Protein AF-A0A538QCZ4-F1 (afdb_monomer)

Solvent-accessible surface area (backbone atoms only — not comparable to full-atom values): 27293 Å² total; per-residue (Å²): 138,86,82,81,82,83,83,81,79,83,80,76,88,80,81,92,69,71,61,62,61,51,50,52,52,50,52,55,55,50,52,52,53,51,49,52,52,53,55,52,50,51,31,51,50,44,37,53,48,30,52,51,39,38,75,70,64,78,44,54,72,68,56,37,53,52,41,42,49,50,41,53,48,54,58,54,48,62,72,67,58,68,86,84,56,52,70,56,52,50,53,33,47,53,43,46,46,54,48,55,54,53,52,55,55,38,56,74,69,70,50,55,92,82,42,59,66,63,66,56,50,32,43,45,52,26,7,32,43,40,0,37,66,68,50,39,29,68,62,7,38,51,50,13,47,55,50,26,54,48,50,44,53,51,44,32,72,74,70,74,44,90,55,70,68,54,48,56,53,25,51,52,42,37,55,51,12,41,54,41,1,49,52,19,13,51,51,27,48,51,53,49,53,54,48,52,52,52,53,52,52,49,58,49,50,55,52,50,52,56,50,50,52,54,50,52,51,53,52,50,51,50,53,51,50,53,52,54,50,51,54,50,49,55,50,50,52,53,52,51,52,54,49,51,52,51,49,52,52,48,53,50,55,70,42,41,66,57,51,52,53,63,43,47,53,30,51,47,47,26,50,55,23,53,52,50,42,54,52,49,51,51,52,52,50,52,44,51,54,53,44,51,54,37,52,50,42,44,77,74,67,45,61,65,68,60,40,51,50,51,45,49,51,51,54,70,72,42,67,56,68,59,44,68,59,46,42,59,54,28,51,54,49,23,51,55,17,51,53,50,44,53,49,53,54,50,49,52,48,59,71,69,43,80,76,39,78,53,76,39,77,37,60,60,66,63,43,50,56,50,33,52,62,72,47,34,82,65,24,68,88,55,49,87,86,84,85,89,81,75,96,71,76,70,39,70,36,36,61,46,50,51,35,50,26,51,41,34,51,53,49,49,50,25,51,48,51,63,57,54,87,71,54,26,42,67,56,77,94,46,65,89,42,56,55,38,76,58,41,59,93,55,60,92,88,78,49,76,19,40,47,51,23,50,24,42,43,43,36,33,73,72,54,66,26,43,69,48,74,51,66,41,75,63,75,29,68,48,78,47,79,44,73,67,61,96,88,70,88,77,88,78,85,84,74,90,130

Foldseek 3Di:
DDDDDDDDDDDDDDDPPPPVVVVVVVVVVVVLVVLLVVLLVVLVVLLVVLVVCVVVVNDDPLLNVLSNVLNVCSVVLVVPDPPDQSVLSVVLSCLARVLSNVQSVVLVVVNNVVCVPSLLVSLLSNLLSCLLRVLALVVSLVSLLVSLVVLQVSCCVPVVDGDPVSNVSSVVSNVSSSVSNVVSSVNSVVVVVVVVVVVVVVVVVVVVVVVVVVVVVVVVVVVVVVVVVVVVVVVVVVVVVVVVLVVLVVVCVVCVVVLVVQLVVLVVLLVVLVVLLVVLVVLVVVLVVQLVVLVVCVVVPPDPVVSVVSNVVSVVVRPVVCCVVVNVVSVVSNVVSVVLNVLSVVLVPLLNDPVLPAWAFADVVVLLVSLCSSCCSLQVVQDDDDDDDDDDGGAGFSSNLQSLLSNLVSNVQSVLSVVPVQWAWDDPVCQVPLLPQQDDPDPPPPDSSHNNVSSCCRQCVVQVWDWDKDTDTRPYMDIDGGGDGPPDDDDDDDDDD

Mean predicted aligned error: 20.25 Å

Secondary structure (DSSP, 8-state):
-PPPPPPPPPPP-----SHHHHHHHHHHHHHHHHHHHHHHHHHHHHHHHHHHHHHTTSS-HHHHHHHHHHHHHHHHHHHHS-GGGHHHHHHHHHHHHHHHHHHHHHHHTT-GGG-HHHHHHHHHHHHHHHHHHHS-THHHHHHHHHHHHHHHHHHHHHHSS--HHHHHHHHHHHHHHHHHHHHHHHHHHHHHHHHHHHHHHHHHHHHHHHHHHHHHHHHHHHHHHHHHHHHHHHHHHHHHHHHHHHHHHHHHHHHHHHHHHHHHHHHHHHHHHHHHHHHHHHHHHHHHHHHHHHHHHHHTT--HHHHHHHHHHHHHHS-HHHHHHHHHHHHHHHHHHHHHHHHHHHHHHHHT-GGGGS-EEE-HHHHHHHHHHHTHHHHTTT------------EEE-HHHHHHHHHHHHHHHHHHHHTTTS-SS--GGGTTTTTSTT--SSPTTT--S-HHHHHHIIIIIIT--EEEEEEETTTEEEEEEE---TTS----PPPP-

Structure (mmCIF, N/CA/C/O backbone):
data_AF-A0A538QCZ4-F1
#
_entry.id   AF-A0A538QCZ4-F1
#
loop_
_atom_site.group_PDB
_atom_site.id
_atom_site.type_symbol
_atom_site.label_atom_id
_atom_site.label_alt_id
_atom_site.label_comp_id
_atom_site.label_asym_id
_atom_site.label_entity_id
_atom_site.label_seq_id
_atom_site.pdbx_PDB_ins_code
_atom_site.Cartn_x
_atom_site.Cartn_y
_atom_site.Cartn_z
_atom_site.occupancy
_atom_site.B_iso_or_equiv
_atom_site.auth_seq_id
_atom_site.auth_comp_id
_atom_site.auth_asym_id
_atom_site.auth_atom_id
_atom_site.pdbx_PDB_model_num
ATOM 1 N N . MET A 1 1 ? 23.842 -5.603 28.582 1.00 46.06 1 MET A N 1
ATOM 2 C CA . MET A 1 1 ? 23.169 -5.583 29.897 1.00 46.06 1 MET A CA 1
ATOM 3 C C . MET A 1 1 ? 22.229 -4.389 29.929 1.00 46.06 1 MET A C 1
ATOM 5 O O . MET A 1 1 ? 22.742 -3.277 29.947 1.00 46.06 1 MET A O 1
ATOM 9 N N . PRO A 1 2 ? 20.902 -4.572 29.865 1.00 40.62 2 PRO A N 1
ATOM 10 C CA . PRO A 1 2 ? 19.964 -3.487 30.102 1.00 40.62 2 PRO A CA 1
ATOM 11 C C . PRO A 1 2 ? 19.566 -3.447 31.585 1.00 40.62 2 PRO A C 1
ATOM 13 O O . PRO A 1 2 ? 19.278 -4.471 32.202 1.00 40.62 2 PRO A O 1
ATOM 16 N N . SER A 1 3 ? 19.619 -2.244 32.146 1.00 43.59 3 SER A N 1
ATOM 17 C CA . SER A 1 3 ? 19.284 -1.863 33.518 1.00 43.59 3 SER A CA 1
ATOM 18 C C . SER A 1 3 ? 17.805 -2.089 33.849 1.00 43.59 3 SER A C 1
ATOM 20 O O . SER A 1 3 ? 16.933 -1.691 33.079 1.00 43.59 3 SER A O 1
ATOM 22 N N . ALA A 1 4 ? 17.535 -2.692 35.008 1.00 49.56 4 ALA A N 1
ATOM 23 C CA . ALA A 1 4 ? 16.190 -2.914 35.539 1.00 49.56 4 ALA A CA 1
ATOM 24 C C . ALA A 1 4 ? 15.467 -1.588 35.877 1.00 49.56 4 ALA A C 1
ATOM 26 O O . ALA A 1 4 ? 16.132 -0.630 36.284 1.00 49.56 4 ALA A O 1
ATOM 27 N N . PRO A 1 5 ? 14.128 -1.515 35.741 1.00 55.94 5 PRO A N 1
ATOM 28 C CA . PRO A 1 5 ? 13.358 -0.325 36.093 1.00 55.94 5 PRO A CA 1
ATOM 29 C C . PRO A 1 5 ? 13.198 -0.193 37.623 1.00 55.94 5 PRO A C 1
ATOM 31 O O . PRO A 1 5 ? 13.285 -1.197 38.338 1.00 55.94 5 PRO A O 1
ATOM 34 N N . PRO A 1 6 ? 12.978 1.029 38.148 1.00 59.41 6 PRO A N 1
ATOM 35 C CA . PRO A 1 6 ? 12.902 1.278 39.586 1.00 59.41 6 PRO A CA 1
ATOM 36 C C . PRO A 1 6 ? 11.595 0.728 40.191 1.00 59.41 6 PRO A C 1
ATOM 38 O O . PRO A 1 6 ? 10.593 0.610 39.481 1.00 59.41 6 PRO A O 1
ATOM 41 N N . PRO A 1 7 ? 11.578 0.396 41.497 1.00 54.94 7 PRO A N 1
ATOM 42 C CA . PRO A 1 7 ? 10.395 -0.154 42.146 1.00 54.94 7 PRO A CA 1
ATOM 43 C C . PRO A 1 7 ? 9.316 0.927 42.341 1.00 54.94 7 PRO A C 1
ATOM 45 O O . PRO A 1 7 ? 9.648 2.106 42.500 1.00 54.94 7 PRO A O 1
ATOM 48 N N . PRO A 1 8 ? 8.025 0.547 42.351 1.00 52.97 8 PRO A N 1
ATOM 49 C CA . PRO A 1 8 ? 6.936 1.493 42.546 1.00 52.97 8 PRO A CA 1
ATOM 50 C C . PRO A 1 8 ? 6.899 2.010 43.999 1.00 52.97 8 PRO A C 1
ATOM 52 O O . PRO A 1 8 ? 7.334 1.308 44.918 1.00 52.97 8 PRO A O 1
ATOM 55 N N . PRO A 1 9 ? 6.382 3.233 44.227 1.00 53.00 9 PRO A N 1
ATOM 56 C CA . PRO A 1 9 ? 6.262 3.812 45.561 1.00 53.00 9 PRO A CA 1
ATOM 57 C C . PRO A 1 9 ? 5.215 3.062 46.407 1.00 53.00 9 PRO A C 1
ATOM 59 O O . PRO A 1 9 ? 4.310 2.429 45.856 1.00 53.00 9 PRO A O 1
ATOM 62 N N . PRO A 1 10 ? 5.321 3.117 47.747 1.00 44.44 10 PRO A N 1
ATOM 63 C CA . PRO A 1 10 ? 4.470 2.336 48.632 1.00 44.44 10 PRO A CA 1
ATOM 64 C C . PRO A 1 10 ? 3.014 2.801 48.540 1.00 44.44 10 PRO A C 1
ATOM 66 O O . PRO A 1 10 ? 2.715 3.992 48.629 1.00 44.44 10 PRO A O 1
ATOM 69 N N . SER A 1 11 ? 2.108 1.835 48.395 1.00 43.88 11 SER A N 1
ATOM 70 C CA . SER A 1 11 ? 0.664 2.028 48.497 1.00 43.88 11 SER A CA 1
ATOM 71 C C . SER A 1 11 ? 0.305 2.620 49.861 1.00 43.88 11 SER A C 1
ATOM 73 O O . SER A 1 11 ? 0.569 2.008 50.900 1.00 43.88 11 SER A O 1
ATOM 75 N N . SER A 1 12 ? -0.309 3.800 49.858 1.00 40.84 12 SER A N 1
ATOM 76 C CA . SER A 1 12 ? -0.958 4.385 51.028 1.00 40.84 12 SER A CA 1
ATOM 77 C C . SER A 1 12 ? -2.122 3.491 51.487 1.00 40.84 12 SER A C 1
ATOM 79 O O . SER A 1 12 ? -2.880 2.993 50.651 1.00 40.84 12 SER A O 1
ATOM 81 N N . PRO A 1 13 ? -2.297 3.257 52.799 1.00 39.03 13 PRO A N 1
ATOM 82 C CA . PRO A 1 13 ? -3.401 2.450 53.293 1.00 39.03 13 PRO A CA 1
ATOM 83 C C . PRO A 1 13 ? -4.699 3.261 53.212 1.00 39.03 13 PRO A C 1
ATOM 85 O O . PRO A 1 13 ? -4.871 4.258 53.912 1.00 39.03 13 PRO A O 1
ATOM 88 N N . SER A 1 14 ? -5.621 2.834 52.352 1.00 39.22 14 SER A N 1
ATOM 89 C CA . SER A 1 14 ? -7.004 3.305 52.352 1.00 39.22 14 SER A CA 1
ATOM 90 C C . SER A 1 14 ? -7.805 2.626 53.467 1.00 39.22 14 SER A C 1
ATOM 92 O O . SER A 1 14 ? -7.664 1.423 53.683 1.00 39.22 14 SER A O 1
ATOM 94 N N . SER A 1 15 ? -8.736 3.379 54.058 1.00 39.88 15 SER A N 1
ATOM 95 C CA . SER A 1 15 ? -9.855 2.956 54.923 1.00 39.88 15 SER A CA 1
ATOM 96 C C . SER A 1 15 ? -9.570 2.760 56.423 1.00 39.88 15 SER A C 1
ATOM 98 O O . SER A 1 15 ? -9.437 1.660 56.951 1.00 39.88 15 SER A O 1
ATOM 100 N N . SER A 1 16 ? -9.595 3.876 57.148 1.00 45.56 16 SER A N 1
ATOM 101 C CA . SER A 1 16 ? -9.710 3.968 58.606 1.00 45.56 16 SER A CA 1
ATOM 102 C C . SER A 1 16 ? -11.166 3.891 59.104 1.00 45.56 16 SER A C 1
ATOM 104 O O . SER A 1 16 ? -11.534 4.649 59.991 1.00 45.56 16 SER A O 1
ATOM 106 N N . GLU A 1 17 ? -12.016 3.010 58.560 1.00 51.62 17 GLU A N 1
ATOM 107 C CA . GLU A 1 17 ? -13.463 3.017 58.881 1.00 51.62 17 GLU A CA 1
ATOM 108 C C . GLU A 1 17 ? -14.136 1.748 59.466 1.00 51.62 17 GLU A C 1
ATOM 110 O O . GLU A 1 17 ? -15.341 1.803 59.709 1.00 51.62 17 GLU A O 1
ATOM 115 N N . PRO A 1 18 ? -13.459 0.642 59.853 1.00 45.00 18 PRO A N 1
ATOM 116 C CA . PRO A 1 18 ? -14.122 -0.386 60.668 1.00 45.00 18 PRO A CA 1
ATOM 117 C C . PRO A 1 18 ? -13.881 -0.237 62.182 1.00 45.00 18 PRO A C 1
ATOM 119 O O . PRO A 1 18 ? -14.644 -0.781 62.978 1.00 45.00 18 PRO A O 1
ATOM 122 N N . VAL A 1 19 ? -12.840 0.489 62.610 1.00 49.38 19 VAL A N 1
ATOM 123 C CA . VAL A 1 19 ? -12.398 0.501 64.022 1.00 49.38 19 VAL A CA 1
ATOM 124 C C . VAL A 1 19 ? -13.185 1.498 64.876 1.00 49.38 19 VAL A C 1
ATOM 126 O O . VAL A 1 19 ? -13.527 1.193 66.018 1.00 49.38 19 VAL A O 1
ATOM 129 N N . GLU A 1 20 ? -13.522 2.667 64.330 1.00 45.88 20 GLU A N 1
ATOM 130 C CA . GLU A 1 20 ? -14.214 3.725 65.078 1.00 45.88 20 GLU A CA 1
ATOM 131 C C . GLU A 1 20 ? -15.671 3.341 65.400 1.00 45.88 20 GLU A C 1
ATOM 133 O O . GLU A 1 20 ? -16.163 3.581 66.505 1.00 45.88 20 GLU A O 1
ATOM 138 N N . ASN A 1 21 ? -16.322 2.617 64.483 1.00 50.50 21 ASN A N 1
ATOM 139 C CA . ASN A 1 21 ? -17.679 2.097 64.664 1.00 50.50 21 ASN A CA 1
ATOM 140 C C . ASN A 1 21 ? -17.736 0.966 65.715 1.00 50.50 21 ASN A C 1
ATOM 142 O O . ASN A 1 21 ? -18.678 0.903 66.507 1.00 50.50 21 ASN A O 1
ATOM 146 N N . ASP A 1 22 ? -16.707 0.110 65.787 1.00 49.81 22 ASP A N 1
ATOM 147 C CA . ASP A 1 22 ? -16.608 -0.957 66.799 1.00 49.81 22 ASP A CA 1
ATOM 148 C C . ASP A 1 22 ? -16.312 -0.382 68.200 1.00 49.81 22 ASP A C 1
ATOM 150 O O . ASP A 1 22 ? -16.874 -0.831 69.202 1.00 49.81 22 ASP A O 1
ATOM 154 N N . LEU A 1 23 ? -15.504 0.682 68.292 1.00 52.19 23 LEU A N 1
ATOM 155 C CA . LEU A 1 23 ? -15.231 1.375 69.558 1.00 52.19 23 LEU A CA 1
ATOM 156 C C . LEU A 1 23 ? -16.473 2.098 70.103 1.00 52.19 23 LEU A C 1
ATOM 158 O O . LEU A 1 23 ? -16.774 1.988 71.297 1.00 52.19 23 LEU A O 1
ATOM 162 N N . LEU A 1 24 ? -17.233 2.775 69.237 1.00 47.94 24 LEU A N 1
ATOM 163 C CA . LEU A 1 24 ? -18.518 3.398 69.580 1.00 47.94 24 LEU A CA 1
ATOM 164 C C . LEU A 1 24 ? -19.570 2.361 70.002 1.00 47.94 24 LEU A C 1
ATOM 166 O O . LEU A 1 24 ? -20.267 2.549 71.001 1.00 47.94 24 LEU A O 1
ATOM 170 N N . GLN A 1 25 ? -19.659 1.223 69.309 1.00 52.75 25 GLN A N 1
ATOM 171 C CA . GLN A 1 25 ? -20.582 0.151 69.697 1.00 52.75 25 GLN A CA 1
ATOM 172 C C . GLN A 1 25 ? -20.200 -0.501 71.032 1.00 52.75 25 GLN A C 1
ATOM 174 O O . GLN A 1 25 ? -21.075 -0.759 71.868 1.00 52.75 25 GLN A O 1
ATOM 179 N N . ARG A 1 26 ? -18.905 -0.735 71.279 1.00 53.22 26 ARG A N 1
ATOM 180 C CA . ARG A 1 26 ? -18.420 -1.313 72.541 1.00 53.22 26 ARG A CA 1
ATOM 181 C C . ARG A 1 26 ? -18.637 -0.373 73.720 1.00 53.22 26 ARG A C 1
ATOM 183 O O . ARG A 1 26 ? -19.163 -0.825 74.738 1.00 53.22 26 ARG A O 1
ATOM 190 N N . THR A 1 27 ? -18.312 0.911 73.576 1.00 53.94 27 THR A N 1
ATOM 191 C CA . THR A 1 27 ? -18.535 1.930 74.619 1.00 53.94 27 THR A CA 1
ATOM 192 C C . THR A 1 27 ? -20.019 2.096 74.941 1.00 53.94 27 THR A C 1
ATOM 194 O O . THR A 1 27 ? -20.394 2.028 76.112 1.00 53.94 27 THR A O 1
ATOM 197 N N . HIS A 1 28 ? -20.885 2.174 73.926 1.00 49.09 28 HIS A N 1
ATOM 198 C CA . HIS A 1 28 ? -22.338 2.210 74.110 1.00 49.09 28 HIS A CA 1
ATOM 199 C C . HIS A 1 28 ? -22.868 0.956 74.834 1.00 49.09 28 HIS A C 1
ATOM 201 O O . HIS A 1 28 ? -23.655 1.054 75.776 1.00 49.09 28 HIS A O 1
ATOM 207 N N . SER A 1 29 ? -22.390 -0.238 74.463 1.00 50.88 29 SER A N 1
ATOM 208 C CA . SER A 1 29 ? -22.789 -1.491 75.122 1.00 50.88 29 SER A CA 1
ATOM 209 C C . SER A 1 29 ? -22.297 -1.606 76.573 1.00 50.88 29 SER A C 1
ATOM 211 O O . SER A 1 29 ? -22.982 -2.205 77.407 1.00 50.88 29 SER A O 1
ATOM 213 N N . GLY A 1 30 ? -21.125 -1.037 76.877 1.00 52.19 30 GLY A N 1
ATOM 214 C CA . GLY A 1 30 ? -20.537 -1.003 78.214 1.00 52.19 30 GLY A CA 1
ATOM 215 C C . GLY A 1 30 ? -21.291 -0.061 79.148 1.00 52.19 30 GLY A C 1
ATOM 216 O O . GLY A 1 30 ? -21.603 -0.447 80.274 1.00 52.19 30 GLY A O 1
ATOM 217 N N . LEU A 1 31 ? -21.664 1.123 78.652 1.00 49.28 31 LEU A N 1
ATOM 218 C CA . LEU A 1 31 ? -22.449 2.105 79.403 1.00 49.28 31 LEU A CA 1
ATOM 219 C C . LEU A 1 31 ? -23.813 1.531 79.826 1.00 49.28 31 LEU A C 1
ATOM 221 O O . LEU A 1 31 ? -24.207 1.649 80.982 1.00 49.28 31 LEU A O 1
ATOM 225 N N . LEU A 1 32 ? -24.492 0.824 78.917 1.00 49.28 32 LEU A N 1
ATOM 226 C CA . LEU A 1 32 ? -25.791 0.202 79.197 1.00 49.28 32 LEU A CA 1
ATOM 227 C C . LEU A 1 32 ? -25.707 -0.899 80.266 1.00 49.28 32 LEU A C 1
ATOM 229 O O . LEU A 1 32 ? -26.561 -0.969 81.145 1.00 49.28 32 LEU A O 1
ATOM 233 N N . ARG A 1 33 ? -24.650 -1.725 80.253 1.00 53.19 33 ARG A N 1
ATOM 234 C CA . ARG A 1 33 ? -24.430 -2.726 81.318 1.00 53.19 33 ARG A CA 1
ATOM 235 C C . ARG A 1 33 ? -24.158 -2.075 82.672 1.00 53.19 33 ARG A C 1
ATOM 237 O O . ARG A 1 33 ? -24.598 -2.600 83.689 1.00 53.19 33 ARG A O 1
ATOM 244 N N . ALA A 1 34 ? -23.431 -0.959 82.689 1.00 51.50 34 ALA A N 1
ATOM 245 C CA . ALA A 1 34 ? -23.180 -0.213 83.916 1.00 51.50 34 ALA A CA 1
ATOM 246 C C . ALA A 1 34 ? -24.487 0.356 84.491 1.00 51.50 34 ALA A C 1
ATOM 248 O O . ALA A 1 34 ? -24.732 0.210 85.687 1.00 51.50 34 ALA A O 1
ATOM 249 N N . CYS A 1 35 ? -25.366 0.906 83.646 1.00 49.00 35 CYS A N 1
ATOM 250 C CA . CYS A 1 35 ? -26.699 1.342 84.061 1.00 49.00 35 CYS A CA 1
ATOM 251 C C . CYS A 1 35 ? -27.528 0.191 84.658 1.00 49.00 35 CYS A C 1
ATOM 253 O O . CYS A 1 35 ? -28.055 0.353 85.755 1.00 49.00 35 CYS A O 1
ATOM 255 N N . ASP A 1 36 ? -27.591 -0.980 84.010 1.00 51.81 36 ASP A N 1
ATOM 256 C CA . ASP A 1 36 ? -28.319 -2.156 84.530 1.00 51.81 36 ASP A CA 1
ATOM 257 C C . ASP A 1 36 ? -27.848 -2.556 85.944 1.00 51.81 36 ASP A C 1
ATOM 259 O O . ASP A 1 36 ? -28.659 -2.834 86.829 1.00 51.81 36 ASP A O 1
ATOM 263 N N . ILE A 1 37 ? -26.531 -2.561 86.176 1.00 57.00 37 ILE A N 1
ATOM 264 C CA . ILE A 1 37 ? -25.946 -2.921 87.475 1.00 57.00 37 ILE A CA 1
ATOM 265 C C . ILE A 1 37 ? -26.278 -1.865 88.533 1.00 57.00 37 ILE A C 1
ATOM 267 O O . ILE A 1 37 ? -26.647 -2.214 89.653 1.00 57.00 37 ILE A O 1
ATOM 271 N N . VAL A 1 38 ? -26.177 -0.579 88.195 1.00 53.09 38 VAL A N 1
ATOM 272 C CA . VAL A 1 38 ? -26.451 0.519 89.134 1.00 53.09 38 VAL A CA 1
ATOM 273 C C . VAL A 1 38 ? -27.936 0.564 89.501 1.00 53.09 38 VAL A C 1
ATOM 275 O O . VAL A 1 38 ? -28.280 0.584 90.679 1.00 53.09 38 VAL A O 1
ATOM 278 N N . PHE A 1 39 ? -28.841 0.494 88.525 1.00 54.25 39 PHE A N 1
ATOM 279 C CA . PHE A 1 39 ? -30.279 0.504 88.807 1.00 54.25 39 PHE A CA 1
ATOM 280 C C . PHE A 1 39 ? -30.747 -0.779 89.501 1.00 54.25 39 PHE A C 1
ATOM 282 O O . PHE A 1 39 ? -31.584 -0.718 90.402 1.00 54.25 39 PHE A O 1
ATOM 289 N N . GLY A 1 40 ? -30.180 -1.935 89.141 1.00 55.53 40 GLY A N 1
ATOM 290 C CA . GLY A 1 40 ? -30.439 -3.202 89.824 1.00 55.53 40 GLY A CA 1
ATOM 291 C C . GLY A 1 40 ? -29.990 -3.188 91.287 1.00 55.53 40 GLY A C 1
ATOM 292 O O . GLY A 1 40 ? -30.742 -3.616 92.162 1.00 55.53 40 GLY A O 1
ATOM 293 N N . THR A 1 41 ? -28.803 -2.648 91.576 1.00 58.66 41 THR A N 1
ATOM 294 C CA . THR A 1 41 ? -28.289 -2.554 92.953 1.00 58.66 41 THR A CA 1
ATOM 295 C C . THR A 1 41 ? -29.067 -1.544 93.793 1.00 58.66 41 THR A C 1
ATOM 297 O O . THR A 1 41 ? -29.407 -1.858 94.932 1.00 58.66 41 THR A O 1
ATOM 300 N N . ILE A 1 42 ? -29.447 -0.392 93.229 1.00 55.84 42 ILE A N 1
ATOM 301 C CA . ILE A 1 42 ? -30.314 0.589 93.904 1.00 55.84 42 ILE A CA 1
ATOM 302 C C . ILE A 1 42 ? -31.686 -0.020 94.229 1.00 55.84 42 ILE A C 1
ATOM 304 O O . ILE A 1 42 ? -32.174 0.144 95.345 1.00 55.84 42 ILE A O 1
ATOM 308 N N . ALA A 1 43 ? -32.293 -0.770 93.300 1.00 57.12 43 ALA A N 1
ATOM 309 C CA . ALA A 1 43 ? -33.584 -1.422 93.528 1.00 57.12 43 ALA A CA 1
ATOM 310 C C . ALA A 1 43 ? -33.531 -2.411 94.706 1.00 57.12 43 ALA A C 1
ATOM 312 O O . ALA A 1 43 ? -34.397 -2.388 95.578 1.00 57.12 43 ALA A O 1
ATOM 313 N N . VAL A 1 44 ? -32.499 -3.257 94.759 1.00 61.16 44 VAL A N 1
ATOM 314 C CA . VAL A 1 44 ? -32.318 -4.229 95.849 1.00 61.16 44 VAL A CA 1
ATOM 315 C C . VAL A 1 44 ? -32.028 -3.523 97.176 1.00 61.16 44 VAL A C 1
ATOM 317 O O . VAL A 1 44 ? -32.605 -3.891 98.197 1.00 61.16 44 VAL A O 1
ATOM 320 N N . ALA A 1 45 ? -31.193 -2.481 97.169 1.00 59.75 45 ALA A N 1
ATOM 321 C CA . ALA A 1 45 ? -30.881 -1.707 98.368 1.00 59.75 45 ALA A CA 1
ATOM 322 C C . ALA A 1 45 ? -32.130 -1.035 98.962 1.00 59.75 45 ALA A C 1
ATOM 324 O O . ALA A 1 45 ? -32.352 -1.120 100.168 1.00 59.75 45 ALA A O 1
ATOM 325 N N . LEU A 1 46 ? -32.984 -0.439 98.122 1.00 57.56 46 LEU A N 1
ATOM 326 C CA . LEU A 1 46 ? -34.252 0.160 98.551 1.00 57.56 46 LEU A CA 1
ATOM 327 C C . LEU A 1 46 ? -35.241 -0.883 99.093 1.00 57.56 46 LEU A C 1
ATOM 329 O O . LEU A 1 46 ? -35.917 -0.614 100.083 1.00 57.56 46 LEU A O 1
ATOM 333 N N . ALA A 1 47 ? -35.299 -2.081 98.503 1.00 60.28 47 ALA A N 1
ATOM 334 C CA . ALA A 1 47 ? -36.156 -3.165 98.994 1.00 60.28 47 ALA A CA 1
ATOM 335 C C . ALA A 1 47 ? -35.743 -3.654 100.390 1.00 60.28 47 ALA A C 1
ATOM 337 O O . ALA A 1 47 ? -36.598 -3.896 101.245 1.00 60.28 47 ALA A O 1
ATOM 338 N N . VAL A 1 48 ? -34.433 -3.788 100.617 1.00 67.81 48 VAL A N 1
ATOM 339 C CA . VAL A 1 48 ? -33.863 -4.206 101.905 1.00 67.81 48 VAL A CA 1
ATOM 340 C C . VAL A 1 48 ? -34.043 -3.111 102.955 1.00 67.81 48 VAL A C 1
ATOM 342 O O . VAL A 1 48 ? -34.493 -3.403 104.062 1.00 67.81 48 VAL A O 1
ATOM 345 N N . LEU A 1 49 ? -33.762 -1.853 102.598 1.00 65.81 49 LEU A N 1
ATOM 346 C CA . LEU A 1 49 ? -33.984 -0.700 103.472 1.00 65.81 49 LEU A CA 1
ATOM 347 C C . LEU A 1 49 ? -35.462 -0.575 103.858 1.00 65.81 49 LEU A C 1
ATOM 349 O O . LEU A 1 49 ? -35.769 -0.370 105.027 1.00 65.81 49 LEU A O 1
ATOM 353 N N . GLY A 1 50 ? -36.376 -0.764 102.903 1.00 63.34 50 GLY A N 1
ATOM 354 C CA . GLY A 1 50 ? -37.813 -0.753 103.156 1.00 63.34 50 GLY A CA 1
ATOM 355 C C . GLY A 1 50 ? -38.232 -1.808 104.178 1.00 63.34 50 GLY A C 1
ATOM 356 O O . GLY A 1 50 ? -38.929 -1.479 105.133 1.00 63.34 50 GLY A O 1
ATOM 357 N N . ILE A 1 51 ? -37.770 -3.058 104.037 1.00 71.69 51 ILE A N 1
ATOM 358 C CA . ILE A 1 51 ? -38.060 -4.123 105.018 1.00 71.69 51 ILE A CA 1
ATOM 359 C C . ILE A 1 51 ? -37.552 -3.736 106.404 1.00 71.69 51 ILE A C 1
ATOM 361 O O . ILE A 1 51 ? -38.254 -3.935 107.394 1.00 71.69 51 ILE A O 1
ATOM 365 N N . TRP A 1 52 ? -36.342 -3.186 106.469 1.00 71.00 52 TRP A N 1
ATOM 366 C CA . TRP A 1 52 ? -35.724 -2.796 107.727 1.00 71.00 52 TRP A CA 1
ATOM 367 C C . TRP A 1 52 ? -36.487 -1.654 108.415 1.00 71.00 52 TRP A C 1
ATOM 369 O O . TRP A 1 52 ? -36.828 -1.774 109.589 1.00 71.00 52 TRP A O 1
ATOM 379 N N . LEU A 1 53 ? -36.846 -0.604 107.673 1.00 65.38 53 LEU A N 1
ATOM 380 C CA . LEU A 1 53 ? -37.647 0.518 108.176 1.00 65.38 53 LEU A CA 1
ATOM 381 C C . LEU A 1 53 ? -39.055 0.080 108.605 1.00 65.38 53 LEU A C 1
ATOM 383 O O . LEU A 1 53 ? -39.581 0.568 109.605 1.00 65.38 53 LEU A O 1
ATOM 387 N N . PHE A 1 54 ? -39.668 -0.864 107.884 1.00 70.00 54 PHE A N 1
ATOM 388 C CA . PHE A 1 54 ? -40.973 -1.411 108.259 1.00 70.00 54 PHE A CA 1
ATOM 389 C C . PHE A 1 54 ? -40.883 -2.238 109.543 1.00 70.00 54 PHE A C 1
ATOM 391 O O . PHE A 1 54 ? -41.720 -2.096 110.431 1.00 70.00 54 PHE A O 1
ATOM 398 N N . ALA A 1 55 ? -39.845 -3.067 109.670 1.00 71.38 55 ALA A N 1
ATOM 399 C CA . ALA A 1 55 ? -39.592 -3.845 110.879 1.00 71.38 55 ALA A CA 1
ATOM 400 C C . ALA A 1 55 ? -39.289 -2.954 112.097 1.00 71.38 55 ALA A C 1
ATOM 402 O O . ALA A 1 55 ? -39.637 -3.321 113.217 1.00 71.38 55 ALA A O 1
ATOM 403 N N . ALA A 1 56 ? -38.695 -1.776 111.881 1.00 74.19 56 ALA A N 1
ATOM 404 C CA . ALA A 1 56 ? -38.489 -0.751 112.905 1.00 74.19 56 ALA A CA 1
ATOM 405 C C . ALA A 1 56 ? -39.772 0.029 113.268 1.00 74.19 56 ALA A C 1
ATOM 407 O O . ALA A 1 56 ? -39.763 0.818 114.209 1.00 74.19 56 ALA A O 1
ATOM 408 N N . GLY A 1 57 ? -40.878 -0.190 112.546 1.00 71.44 57 GLY A N 1
ATOM 409 C CA . GLY A 1 57 ? -42.147 0.514 112.745 1.00 71.44 57 GLY A CA 1
ATOM 410 C C . GLY A 1 57 ? -42.153 1.957 112.232 1.00 71.44 57 GLY A C 1
ATOM 411 O O . GLY A 1 5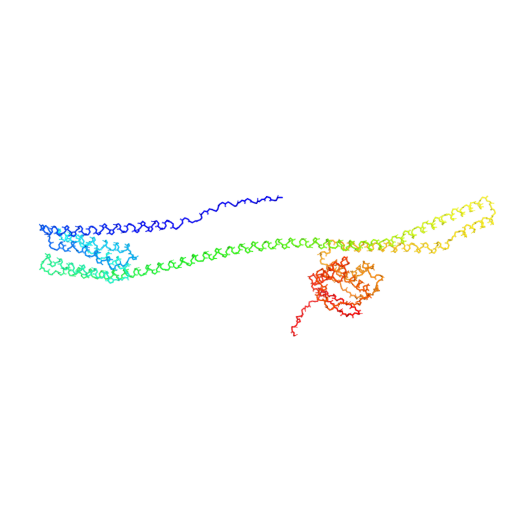7 ? -43.112 2.682 112.489 1.00 71.44 57 GLY A O 1
ATOM 412 N N . GLU A 1 58 ? -41.110 2.378 111.512 1.00 61.00 58 GLU A N 1
ATOM 413 C CA . GLU A 1 58 ? -40.963 3.754 111.025 1.00 61.00 58 GLU A CA 1
ATOM 414 C C . GLU A 1 58 ? -41.768 4.032 109.752 1.00 61.00 58 GLU A C 1
ATOM 416 O O . GLU A 1 58 ? -42.131 5.178 109.496 1.00 61.00 58 GLU A O 1
ATOM 421 N N . ILE A 1 59 ? -42.096 2.995 108.974 1.00 58.47 59 ILE A N 1
ATOM 422 C CA . ILE A 1 59 ? -42.939 3.113 107.776 1.00 58.47 59 ILE A CA 1
ATOM 423 C C . ILE A 1 59 ? -44.139 2.168 107.845 1.00 58.47 59 ILE A C 1
ATOM 425 O O . ILE A 1 59 ? -44.102 1.114 108.483 1.00 58.47 59 ILE A O 1
ATOM 429 N N . ARG A 1 60 ? -45.228 2.526 107.158 1.00 67.88 60 ARG A N 1
ATOM 430 C CA . ARG A 1 60 ? -46.443 1.697 107.087 1.00 67.88 60 ARG A CA 1
ATOM 431 C C . ARG A 1 60 ? -46.309 0.604 106.022 1.00 67.88 60 ARG A C 1
ATOM 433 O O . ARG A 1 60 ? -45.525 0.713 105.082 1.00 67.88 60 ARG A O 1
ATOM 440 N N . LEU A 1 61 ? -47.139 -0.439 106.128 1.00 63.22 61 LEU A N 1
ATOM 441 C CA . LEU A 1 61 ? -47.141 -1.581 105.198 1.00 63.22 61 LEU A CA 1
ATOM 442 C C . LEU A 1 61 ? -47.332 -1.140 103.737 1.00 63.22 61 LEU A C 1
ATOM 444 O O . LEU A 1 61 ? -46.743 -1.722 102.831 1.00 63.22 61 LEU A O 1
ATOM 448 N N . LEU A 1 62 ? -48.115 -0.082 103.512 1.00 55.25 62 LEU A N 1
ATOM 449 C CA . LEU A 1 62 ? -48.344 0.479 102.182 1.00 55.25 62 LEU A CA 1
ATOM 450 C C . LEU A 1 62 ? -47.043 1.022 101.557 1.00 55.25 62 LEU A C 1
ATOM 452 O O . LEU A 1 62 ? -46.766 0.750 100.392 1.00 55.25 62 LEU A O 1
ATOM 456 N N . THR A 1 63 ? -46.217 1.714 102.349 1.00 59.03 63 THR A N 1
ATOM 457 C CA . THR A 1 63 ? -44.904 2.249 101.953 1.00 59.03 63 THR A CA 1
ATOM 458 C C . THR A 1 63 ? -43.900 1.125 101.678 1.00 59.03 63 THR A C 1
ATOM 460 O O . THR A 1 63 ? -43.108 1.197 100.738 1.00 59.03 63 THR A O 1
ATOM 463 N N . LEU A 1 64 ? -43.969 0.031 102.442 1.00 62.38 64 LEU A N 1
ATOM 464 C CA . LEU A 1 64 ? -43.156 -1.157 102.179 1.00 62.38 64 LEU A CA 1
ATOM 465 C C . LEU A 1 64 ? -43.517 -1.803 100.832 1.00 62.38 64 LEU A C 1
ATOM 467 O O . LEU A 1 64 ? -42.633 -2.090 100.026 1.00 62.38 64 LEU A O 1
ATOM 471 N N . VAL A 1 65 ? -44.812 -2.014 100.577 1.00 60.03 65 VAL A N 1
ATOM 472 C CA . VAL A 1 65 ? -45.314 -2.594 99.318 1.00 60.03 65 VAL A CA 1
ATOM 473 C C . VAL A 1 65 ? -44.956 -1.699 98.127 1.00 60.03 65 VAL A C 1
ATOM 475 O O . VAL A 1 65 ? -44.554 -2.189 97.072 1.00 60.03 65 VAL A O 1
ATOM 478 N N . ALA A 1 66 ? -45.021 -0.384 98.318 1.00 57.47 66 ALA A N 1
ATOM 479 C CA . ALA A 1 66 ? -44.575 0.628 97.374 1.00 57.47 66 ALA A CA 1
ATOM 480 C C . ALA A 1 66 ? -43.083 0.510 97.021 1.00 57.47 66 ALA A C 1
ATOM 482 O O . ALA A 1 66 ? -42.740 0.388 95.843 1.00 57.47 66 ALA A O 1
ATOM 483 N N . LEU A 1 67 ? -42.204 0.460 98.026 1.00 59.12 67 LEU A N 1
ATOM 484 C CA . LEU A 1 67 ? -40.761 0.248 97.851 1.00 59.12 67 LEU A CA 1
ATOM 485 C C . LEU A 1 67 ? -40.448 -1.090 97.165 1.00 59.12 67 LEU A C 1
ATOM 487 O O . LEU A 1 67 ? -39.479 -1.187 96.415 1.00 59.12 67 LEU A O 1
ATOM 491 N N . TRP A 1 68 ? -41.295 -2.100 97.368 1.00 62.53 68 TRP A N 1
ATOM 492 C CA . TRP A 1 68 ? -41.179 -3.418 96.742 1.00 62.53 68 TRP A CA 1
ATOM 493 C C . TRP A 1 68 ? -41.725 -3.501 95.312 1.00 62.53 68 TRP A C 1
ATOM 495 O O . TRP A 1 68 ? -41.262 -4.332 94.528 1.00 62.53 68 TRP A O 1
ATOM 505 N N . SER A 1 69 ? -42.649 -2.621 94.923 1.00 58.62 69 SER A N 1
ATOM 506 C CA . SER A 1 69 ? -43.191 -2.586 93.558 1.00 58.62 69 SER A CA 1
ATOM 507 C C . SER A 1 69 ? -42.116 -2.270 92.505 1.00 58.62 69 SER A C 1
ATOM 509 O O . SER A 1 69 ? -42.134 -2.829 91.408 1.00 58.62 69 SER A O 1
ATOM 511 N N . PHE A 1 70 ? -41.120 -1.456 92.870 1.00 56.50 70 PHE A N 1
ATOM 512 C CA . PHE A 1 70 ? -40.013 -1.030 92.011 1.00 56.50 70 PHE A CA 1
ATOM 513 C C . PHE A 1 70 ? -39.057 -2.189 91.620 1.00 56.50 70 PHE A C 1
ATOM 515 O O . PHE A 1 70 ? -38.870 -2.420 90.422 1.00 56.50 70 PHE A O 1
ATOM 522 N N . PRO A 1 71 ? -38.496 -2.986 92.557 1.00 55.72 71 PRO A N 1
ATOM 523 C CA . PRO A 1 71 ? -37.675 -4.160 92.233 1.00 55.72 71 PRO A CA 1
ATOM 524 C C . PRO A 1 71 ? -38.429 -5.275 91.498 1.00 55.72 71 PRO A C 1
ATOM 526 O O . PRO A 1 71 ? -37.862 -5.929 90.615 1.00 55.72 71 PRO A O 1
ATOM 529 N N . VAL A 1 72 ? -39.702 -5.498 91.845 1.00 57.25 72 VAL A N 1
ATOM 530 C CA . VAL A 1 72 ? -40.542 -6.528 91.211 1.00 57.25 72 VAL A CA 1
ATOM 531 C C . VAL A 1 72 ? -40.843 -6.154 89.758 1.00 57.25 72 VAL A C 1
ATOM 533 O O . VAL A 1 72 ? -40.676 -6.986 88.862 1.00 57.25 72 VAL A O 1
ATOM 536 N N . PHE A 1 73 ? -41.187 -4.888 89.497 1.00 56.91 73 PHE A N 1
ATOM 537 C CA . PHE A 1 73 ? -41.365 -4.374 88.138 1.00 56.91 73 PHE A CA 1
ATOM 538 C C . PHE A 1 73 ? -40.065 -4.459 87.325 1.00 56.91 73 PHE A C 1
ATOM 540 O O . PHE A 1 73 ? -40.080 -4.937 86.190 1.00 56.91 73 PHE A O 1
ATOM 547 N N . ASN A 1 74 ? -38.928 -4.081 87.921 1.00 54.75 74 ASN A N 1
ATOM 548 C CA . ASN A 1 74 ? -37.615 -4.136 87.270 1.00 54.75 74 ASN A CA 1
ATOM 549 C C . ASN A 1 74 ? -37.247 -5.564 86.814 1.00 54.75 74 ASN A C 1
ATOM 551 O O . ASN A 1 74 ? -36.799 -5.781 85.685 1.00 54.75 74 ASN A O 1
ATOM 555 N N . SER A 1 75 ? -37.513 -6.555 87.670 1.00 55.25 75 SER A N 1
ATOM 556 C CA . SER A 1 75 ? -37.222 -7.966 87.391 1.00 55.25 75 SER A CA 1
ATOM 557 C C . SER A 1 75 ? -38.140 -8.551 86.308 1.00 55.25 75 SER A C 1
ATOM 559 O O . SER A 1 75 ? -37.670 -9.254 85.411 1.00 55.25 75 SER A O 1
ATOM 561 N N . GLY A 1 76 ? -39.439 -8.225 86.336 1.00 54.56 76 GLY A N 1
ATOM 562 C CA . GLY A 1 76 ? -40.407 -8.688 85.334 1.00 54.56 76 GLY A CA 1
ATOM 563 C C . GLY A 1 76 ? -40.230 -8.038 83.956 1.00 54.56 76 GLY A C 1
ATOM 564 O O . GLY A 1 76 ? -40.360 -8.704 82.928 1.00 54.56 76 GLY A O 1
ATOM 565 N N . TRP A 1 77 ? -39.878 -6.750 83.913 1.00 53.75 77 TRP A N 1
ATOM 566 C CA . TRP A 1 77 ? -39.730 -5.989 82.669 1.00 53.75 77 TRP A CA 1
ATOM 567 C C . TRP A 1 77 ? -38.505 -6.422 81.850 1.00 53.75 77 TRP A C 1
ATOM 569 O O . TRP A 1 77 ? -38.598 -6.597 80.633 1.00 53.75 77 TRP A O 1
ATOM 579 N N . SER A 1 78 ? -37.374 -6.688 82.516 1.00 53.53 78 SER A N 1
ATOM 580 C CA . SER A 1 78 ? -36.154 -7.212 81.878 1.00 53.53 78 SER A CA 1
ATOM 581 C C . SER A 1 78 ? -36.366 -8.587 81.223 1.00 53.53 78 SER A C 1
ATOM 583 O O . SER A 1 78 ? -35.791 -8.871 80.170 1.00 53.53 78 SER A O 1
ATOM 585 N N . ALA A 1 79 ? -37.249 -9.416 81.792 1.00 53.03 79 ALA A N 1
ATOM 586 C CA . ALA A 1 79 ? -37.609 -10.717 81.233 1.00 53.03 79 ALA A CA 1
ATOM 587 C C . ALA A 1 79 ? -38.500 -10.616 79.975 1.00 53.03 79 ALA A C 1
ATOM 589 O O . ALA A 1 79 ? -38.409 -11.473 79.093 1.00 53.03 79 ALA A O 1
ATOM 590 N N . LEU A 1 80 ? -39.338 -9.575 79.862 1.00 50.09 80 LEU A N 1
ATOM 591 C CA . LEU A 1 80 ? -40.283 -9.405 78.749 1.00 50.09 80 LEU A CA 1
ATOM 592 C C . LEU A 1 80 ? -39.665 -8.746 77.505 1.00 50.09 80 LEU A C 1
ATOM 594 O O . LEU A 1 80 ? -39.953 -9.156 76.377 1.00 50.09 80 LEU A O 1
ATOM 598 N N . THR A 1 81 ? -38.822 -7.724 77.671 1.00 49.81 81 THR A N 1
ATOM 599 C CA . THR A 1 81 ? -38.213 -7.013 76.537 1.00 49.81 81 THR A CA 1
ATOM 600 C C . THR A 1 81 ? -36.966 -7.757 76.052 1.00 49.81 81 THR A C 1
ATOM 602 O O . THR A 1 81 ? -35.882 -7.618 76.619 1.00 49.81 81 THR A O 1
ATOM 605 N N . ARG A 1 82 ? -37.090 -8.574 74.994 1.00 52.31 82 ARG A N 1
ATOM 606 C CA . ARG A 1 82 ? -35.925 -9.224 74.357 1.00 52.31 82 ARG A CA 1
ATOM 607 C C . ARG A 1 82 ? -34.873 -8.182 73.945 1.00 52.31 82 ARG A C 1
ATOM 609 O O . ARG A 1 82 ? -35.205 -7.093 73.495 1.00 52.31 82 ARG A O 1
ATOM 616 N N . ARG A 1 83 ? -33.595 -8.580 74.037 1.00 51.44 83 ARG A N 1
ATOM 617 C CA . ARG A 1 83 ? -32.346 -7.780 73.972 1.00 51.44 83 ARG A CA 1
ATOM 618 C C . ARG A 1 83 ? -32.164 -6.737 72.840 1.00 51.44 83 ARG A C 1
ATOM 620 O O . ARG A 1 83 ? -31.116 -6.099 72.839 1.00 51.44 83 ARG A O 1
ATOM 627 N N . ARG A 1 84 ? -33.073 -6.573 71.873 1.00 40.91 84 ARG A N 1
ATOM 628 C CA . ARG A 1 84 ? -32.799 -5.827 70.627 1.00 40.91 84 ARG A CA 1
ATOM 629 C C . ARG A 1 84 ? -32.976 -4.301 70.711 1.00 40.91 84 ARG A C 1
ATOM 631 O O . ARG A 1 84 ? -32.228 -3.619 70.030 1.00 40.91 84 ARG A O 1
ATOM 638 N N . ASP A 1 85 ? -33.814 -3.776 71.610 1.00 51.94 85 ASP A N 1
ATOM 639 C CA . ASP A 1 85 ? -34.069 -2.323 71.749 1.00 51.94 85 ASP A CA 1
ATOM 640 C C . ASP A 1 85 ? -33.819 -1.819 73.188 1.00 51.94 85 ASP A C 1
ATOM 642 O O . ASP A 1 85 ? -34.685 -1.235 73.841 1.00 51.94 85 ASP A O 1
ATOM 646 N N . ARG A 1 86 ? -32.617 -2.091 73.718 1.00 54.03 86 ARG A N 1
ATOM 647 C CA . ARG A 1 86 ? -32.260 -1.878 75.139 1.00 54.03 86 ARG A CA 1
ATOM 648 C C . ARG A 1 86 ? -32.344 -0.429 75.614 1.00 54.03 86 ARG A C 1
ATOM 650 O O . ARG A 1 86 ? -32.928 -0.188 76.656 1.00 54.03 86 ARG A O 1
ATOM 657 N N . VAL A 1 87 ? -31.850 0.528 74.828 1.00 49.03 87 VAL A N 1
ATOM 658 C CA . VAL A 1 87 ? -31.865 1.960 75.196 1.00 49.03 87 VAL A CA 1
ATOM 659 C C . VAL A 1 87 ? -33.291 2.455 75.418 1.00 49.03 87 VAL A C 1
ATOM 661 O O . VAL A 1 87 ? -33.580 3.159 76.380 1.00 49.03 87 VAL A O 1
ATOM 664 N N . ILE A 1 88 ? -34.197 2.053 74.526 1.00 51.28 88 ILE A N 1
ATOM 665 C CA . ILE A 1 88 ? -35.596 2.442 74.617 1.00 51.28 88 ILE A CA 1
ATOM 666 C C . ILE A 1 88 ? -36.236 1.734 75.814 1.00 51.28 88 ILE A C 1
ATOM 668 O O . ILE A 1 88 ? -36.927 2.382 76.593 1.00 51.28 88 ILE A O 1
ATOM 672 N N . ALA A 1 89 ? -35.951 0.446 76.028 1.00 53.72 89 ALA A N 1
ATOM 673 C CA . ALA A 1 89 ? -36.420 -0.280 77.205 1.00 53.72 89 ALA A CA 1
ATOM 674 C C . ALA A 1 89 ? -35.948 0.363 78.524 1.00 53.72 89 ALA A C 1
ATOM 676 O O . ALA A 1 89 ? -36.754 0.457 79.444 1.00 53.72 89 ALA A O 1
ATOM 677 N N . ASP A 1 90 ? -34.710 0.858 78.601 1.00 54.53 90 ASP A N 1
ATOM 678 C CA . ASP A 1 90 ? -34.126 1.496 79.790 1.00 54.53 90 ASP A CA 1
ATOM 679 C C . ASP A 1 90 ? -34.678 2.901 80.057 1.00 54.53 90 ASP A C 1
ATOM 681 O O . ASP A 1 90 ? -35.042 3.218 81.189 1.00 54.53 90 ASP A O 1
ATOM 685 N N . LEU A 1 91 ? -34.852 3.719 79.015 1.00 51.34 91 LEU A N 1
ATOM 686 C CA . LEU A 1 91 ? -35.574 4.995 79.118 1.00 51.34 91 LEU A CA 1
ATOM 687 C C . LEU A 1 91 ? -37.011 4.781 79.597 1.00 51.34 91 LEU A C 1
ATOM 689 O O . LEU A 1 91 ? -37.508 5.521 80.442 1.00 51.34 91 LEU A O 1
ATOM 693 N N . THR A 1 92 ? -37.653 3.723 79.105 1.00 54.06 92 THR A N 1
ATOM 694 C CA . THR A 1 92 ? -39.005 3.346 79.515 1.00 54.06 92 THR A CA 1
ATOM 695 C C . THR A 1 92 ? -39.035 2.864 80.971 1.00 54.06 92 THR A C 1
ATOM 697 O O . THR A 1 92 ? -39.952 3.220 81.704 1.00 54.06 92 THR A O 1
ATOM 700 N N . ARG A 1 93 ? -38.011 2.127 81.435 1.00 57.66 93 ARG A N 1
ATOM 701 C CA . ARG A 1 93 ? -37.848 1.734 82.850 1.00 57.66 93 ARG A CA 1
ATOM 702 C C . ARG A 1 93 ? -37.756 2.961 83.757 1.00 57.66 93 ARG A C 1
ATOM 704 O O . ARG A 1 93 ? -38.529 3.048 84.705 1.00 57.66 93 ARG A O 1
ATOM 711 N N . CYS A 1 94 ? -36.874 3.914 83.446 1.00 53.31 94 CYS A N 1
ATOM 712 C CA . CYS A 1 94 ? -36.723 5.155 84.216 1.00 53.31 94 CYS A CA 1
ATOM 713 C C . CYS A 1 94 ? -37.997 6.007 84.203 1.00 53.31 94 CYS A C 1
ATOM 715 O O . CYS A 1 94 ? -38.379 6.561 85.233 1.00 53.31 94 CYS A O 1
ATOM 717 N N . ALA A 1 95 ? -38.678 6.073 83.055 1.00 53.00 95 ALA A N 1
ATOM 718 C CA . ALA A 1 95 ? -39.932 6.799 82.916 1.00 53.00 95 ALA A CA 1
ATOM 719 C C . ALA A 1 95 ? -41.071 6.184 83.740 1.00 53.00 95 ALA A C 1
ATOM 721 O O . ALA A 1 95 ? -41.984 6.914 84.089 1.00 53.00 95 ALA A O 1
ATOM 722 N N . VAL A 1 96 ? -41.051 4.882 84.055 1.00 54.00 96 VAL A N 1
ATOM 723 C CA . VAL A 1 96 ? -42.093 4.236 84.880 1.00 54.00 96 VAL A CA 1
ATOM 724 C C . VAL A 1 96 ? -41.747 4.262 86.362 1.00 54.00 96 VAL A C 1
ATOM 726 O O . VAL A 1 96 ? -42.604 4.507 87.205 1.00 54.00 96 VAL A O 1
ATOM 729 N N . SER A 1 97 ? -40.492 3.995 86.697 1.00 58.16 97 SER A N 1
ATOM 730 C CA . SER A 1 97 ? -40.113 3.613 88.051 1.00 58.16 97 SER A CA 1
ATOM 731 C C . SER A 1 97 ? -39.860 4.818 88.973 1.00 58.16 97 SER A C 1
ATOM 733 O O . SER A 1 97 ? -40.270 4.806 90.134 1.00 58.16 97 SER A O 1
ATOM 735 N N . LEU A 1 98 ? -39.252 5.886 88.446 1.00 53.72 98 LEU A N 1
ATOM 736 C CA . LEU A 1 98 ? -38.949 7.121 89.178 1.00 53.72 98 LEU A CA 1
ATOM 737 C C . LEU A 1 98 ? -40.235 7.892 89.565 1.00 53.72 98 LEU A C 1
ATOM 739 O O . LEU A 1 98 ? -40.382 8.279 90.725 1.00 53.72 98 LEU A O 1
ATOM 743 N N . PRO A 1 99 ? -41.212 8.029 88.654 1.00 55.62 99 PRO A N 1
ATOM 744 C CA . PRO A 1 99 ? -42.587 8.415 88.951 1.00 55.62 99 PRO A CA 1
ATOM 745 C C . PRO A 1 99 ? -43.285 7.747 90.132 1.00 55.62 99 PRO A C 1
ATOM 747 O O . PRO A 1 99 ? -43.756 8.421 91.048 1.00 55.62 99 PRO A O 1
ATOM 750 N N . ILE A 1 100 ? -43.347 6.417 90.110 1.00 56.84 100 ILE A N 1
ATOM 751 C CA . ILE A 1 100 ? -44.064 5.616 91.105 1.00 56.84 100 ILE A CA 1
ATOM 752 C C . ILE A 1 100 ? -43.440 5.821 92.492 1.00 56.84 100 ILE A C 1
ATOM 754 O O . ILE A 1 100 ? -44.158 6.018 93.470 1.00 56.84 100 ILE A O 1
ATOM 758 N N . ALA A 1 101 ? -42.106 5.866 92.566 1.00 56.62 101 ALA A N 1
ATOM 759 C CA . ALA A 1 101 ? -41.383 6.138 93.804 1.00 56.62 101 ALA A CA 1
ATOM 760 C C . ALA A 1 101 ? -41.659 7.551 94.356 1.00 56.62 101 ALA A C 1
ATOM 762 O O . ALA A 1 101 ? -41.902 7.704 95.553 1.00 56.62 101 ALA A O 1
ATOM 763 N N . LEU A 1 102 ? -41.674 8.576 93.493 1.00 53.88 102 LEU A N 1
ATOM 764 C CA . LEU A 1 102 ? -41.948 9.961 93.894 1.00 53.88 102 LEU A CA 1
ATOM 765 C C . LEU A 1 102 ? -43.395 10.142 94.385 1.00 53.88 102 LEU A C 1
ATOM 767 O O . LEU A 1 102 ? -43.627 10.836 95.371 1.00 53.88 102 LEU A O 1
ATOM 771 N N . TYR A 1 103 ? -44.361 9.490 93.731 1.00 58.62 103 TYR A N 1
ATOM 772 C CA . TYR A 1 103 ? -45.771 9.520 94.126 1.00 58.62 103 TYR A CA 1
ATOM 773 C C . TYR A 1 103 ? -45.996 8.905 95.515 1.00 58.62 103 TYR A C 1
ATOM 775 O O . TYR A 1 103 ? -46.666 9.499 96.359 1.00 58.62 103 TYR A O 1
ATOM 783 N N . LEU A 1 104 ? -45.391 7.744 95.777 1.00 55.78 104 LEU A N 1
ATOM 784 C CA . LEU A 1 104 ? -45.551 7.021 97.042 1.00 55.78 104 LEU A CA 1
ATOM 785 C C . LEU A 1 104 ? -44.891 7.760 98.216 1.00 55.78 104 LEU A C 1
ATOM 787 O O . LEU A 1 104 ? -45.468 7.814 99.298 1.00 55.78 104 LEU A O 1
ATOM 791 N N . TYR A 1 105 ? -43.749 8.409 97.976 1.00 57.28 105 TYR A N 1
ATOM 792 C CA . TYR A 1 105 ? -43.100 9.292 98.948 1.00 57.28 105 TYR A CA 1
ATOM 793 C C . TYR A 1 105 ? -43.966 10.515 99.305 1.00 57.28 105 TYR A C 1
ATOM 795 O O . TYR A 1 105 ? -44.109 10.878 100.471 1.00 57.28 105 TYR A O 1
ATOM 803 N N . VAL A 1 106 ? -44.594 11.147 98.308 1.00 53.81 106 VAL A N 1
ATOM 804 C CA . VAL A 1 106 ? -45.438 12.336 98.524 1.00 53.81 106 VAL A CA 1
ATOM 805 C C . VAL A 1 106 ? -46.773 11.990 99.194 1.00 53.81 106 VAL A C 1
ATOM 807 O O . VAL A 1 106 ? -47.274 12.784 99.995 1.00 53.81 106 VAL A O 1
ATOM 810 N N . ALA A 1 107 ? -47.326 10.807 98.913 1.00 53.12 107 ALA A N 1
ATOM 811 C CA . ALA A 1 107 ? -48.516 10.295 99.588 1.00 53.12 107 ALA A CA 1
ATOM 812 C C . ALA A 1 107 ? -48.293 10.111 101.099 1.00 53.12 107 ALA A C 1
ATOM 814 O O . ALA A 1 107 ? -49.178 10.418 101.895 1.00 53.12 107 ALA A O 1
ATOM 815 N N . GLU A 1 108 ? -47.097 9.681 101.501 1.00 53.53 108 GLU A N 1
ATOM 816 C CA . GLU A 1 108 ? -46.712 9.539 102.908 1.00 53.53 108 GLU A CA 1
ATOM 817 C C . GLU A 1 108 ? -46.467 10.895 103.594 1.00 53.53 108 GLU A C 1
ATOM 819 O O . GLU A 1 108 ? -46.817 11.071 104.759 1.00 53.53 108 GLU A O 1
ATOM 824 N N . ALA A 1 109 ? -45.962 11.890 102.855 1.00 56.25 109 ALA A N 1
ATOM 825 C CA . ALA A 1 109 ? -45.755 13.256 103.347 1.00 56.25 109 ALA A CA 1
ATOM 826 C C . ALA A 1 109 ? -47.054 14.083 103.499 1.00 56.25 109 ALA A C 1
ATOM 828 O O . ALA A 1 109 ? -46.999 15.231 103.941 1.00 56.25 109 ALA A O 1
ATOM 829 N N . GLY A 1 110 ? -48.218 13.541 103.114 1.00 53.72 110 GLY A N 1
ATOM 830 C CA . GLY A 1 110 ? -49.518 14.213 103.247 1.00 53.72 110 GLY A CA 1
ATOM 831 C C . GLY A 1 110 ? -49.716 15.426 102.326 1.00 53.72 110 GLY A C 1
ATOM 832 O O . GLY A 1 110 ? -50.607 16.235 102.563 1.00 53.72 110 GLY A O 1
ATOM 833 N N . MET A 1 111 ? -48.902 15.577 101.274 1.00 53.91 111 MET A N 1
ATOM 834 C CA . MET A 1 111 ? -48.934 16.727 100.349 1.00 53.91 111 MET A CA 1
ATOM 835 C C . MET A 1 111 ? -49.663 16.435 99.022 1.00 53.91 111 MET A C 1
ATOM 837 O O . MET A 1 111 ? -49.446 17.135 98.030 1.00 53.91 111 MET A O 1
ATOM 841 N N . LEU A 1 112 ? -50.521 15.410 98.992 1.00 53.19 112 LEU A N 1
ATOM 842 C CA . LEU A 1 112 ? -51.202 14.902 97.790 1.00 53.19 112 LEU A CA 1
ATOM 843 C C . LEU A 1 112 ? -51.951 15.984 96.989 1.00 53.19 112 LEU A C 1
ATOM 845 O O . LEU A 1 112 ? -51.838 16.013 95.765 1.00 53.19 112 LEU A O 1
ATOM 849 N N . GLU A 1 113 ? -52.618 16.931 97.655 1.00 51.84 113 GLU A N 1
ATOM 850 C CA . GLU A 1 113 ? -53.384 18.003 96.990 1.00 51.84 113 GLU A CA 1
ATOM 851 C C . GLU A 1 113 ? -52.520 18.948 96.130 1.00 51.84 113 GLU A C 1
ATOM 853 O O . GLU A 1 113 ? -53.010 19.558 95.180 1.00 51.84 113 GLU A O 1
ATOM 858 N N . LYS A 1 114 ? -51.212 19.065 96.406 1.00 52.19 114 LYS A N 1
ATOM 859 C CA . LYS A 1 114 ? -50.307 19.974 95.675 1.00 52.19 114 LYS A CA 1
ATOM 860 C C . LYS A 1 114 ? -49.613 19.326 94.472 1.00 52.19 114 LYS A C 1
ATOM 862 O O . LYS A 1 114 ? -48.849 20.007 93.790 1.00 52.19 114 LYS A O 1
ATOM 867 N N . LEU A 1 115 ? -49.848 18.037 94.202 1.00 53.06 115 LEU A N 1
ATOM 868 C CA . LEU A 1 115 ? -49.043 17.246 93.259 1.00 53.06 115 LEU A CA 1
ATOM 869 C C . LEU A 1 115 ? -49.838 16.494 92.171 1.00 53.06 115 LEU A C 1
ATOM 871 O O . LEU A 1 115 ? -49.329 15.545 91.571 1.00 53.06 115 LEU A O 1
ATOM 875 N N . TRP A 1 116 ? -51.048 16.955 91.850 1.00 53.44 116 TRP A N 1
ATOM 876 C CA . TRP A 1 116 ? -51.890 16.372 90.795 1.00 53.44 116 TRP A CA 1
ATOM 877 C C . TRP A 1 116 ? -51.244 16.418 89.393 1.00 53.44 116 TRP A C 1
ATOM 879 O O . TRP A 1 116 ? -51.383 15.476 88.616 1.00 53.44 116 TRP A O 1
ATOM 889 N N . VAL A 1 117 ? -50.454 17.454 89.076 1.00 54.38 117 VAL A N 1
ATOM 890 C CA . VAL A 1 117 ? -49.785 17.585 87.764 1.00 54.38 117 VAL A CA 1
ATOM 891 C C . VAL A 1 117 ? -48.703 16.511 87.544 1.00 54.38 117 VAL A C 1
ATOM 893 O O . VAL A 1 117 ? -48.754 15.837 86.513 1.00 54.38 117 VAL A O 1
ATOM 896 N N . PRO A 1 118 ? -47.752 16.268 88.475 1.00 54.78 118 PRO A N 1
ATOM 897 C CA . PRO A 1 118 ? -46.853 15.119 88.369 1.00 54.78 118 PRO A CA 1
ATOM 898 C C . PRO A 1 118 ? -47.594 13.780 88.323 1.00 54.78 118 PRO A C 1
ATOM 900 O O . PRO A 1 118 ? -47.249 12.948 87.491 1.00 54.78 118 PRO A O 1
ATOM 903 N N . ALA A 1 119 ? -48.640 13.588 89.136 1.00 54.34 119 ALA A N 1
ATOM 904 C CA . ALA A 1 119 ? -49.430 12.355 89.136 1.00 54.34 119 ALA A CA 1
ATOM 905 C C . ALA A 1 119 ? -50.092 12.066 87.771 1.00 54.34 119 ALA A C 1
ATOM 907 O O . ALA A 1 119 ? -50.143 10.918 87.339 1.00 54.34 119 ALA A O 1
ATOM 908 N N . LEU A 1 120 ? -50.516 13.105 87.042 1.00 56.56 120 LEU A N 1
ATOM 909 C CA . LEU A 1 120 ? -51.082 12.983 85.696 1.00 56.56 120 LEU A CA 1
ATOM 910 C C . LEU A 1 120 ? -50.009 12.797 84.603 1.00 56.56 120 LEU A C 1
ATOM 912 O O . LEU A 1 120 ? -50.189 12.019 83.669 1.00 56.56 120 LEU A O 1
ATOM 916 N N . MET A 1 121 ? -48.870 13.492 84.694 1.00 59.28 121 MET A N 1
ATOM 917 C CA . MET A 1 121 ? -47.810 13.467 83.667 1.00 59.28 121 MET A CA 1
ATOM 918 C C . MET A 1 121 ? -47.041 12.140 83.602 1.00 59.28 121 MET A C 1
ATOM 920 O O . MET A 1 121 ? -46.511 11.761 82.555 1.00 59.28 121 MET A O 1
ATOM 924 N N . MET A 1 122 ? -47.004 11.406 84.708 1.00 61.97 122 MET A N 1
ATOM 925 C CA . MET A 1 122 ? -46.316 10.123 84.832 1.00 61.97 122 MET A CA 1
ATOM 926 C C . MET A 1 122 ? -46.920 8.981 83.982 1.00 61.97 122 MET A C 1
ATOM 928 O O . MET A 1 122 ? -46.191 8.391 83.175 1.00 61.97 122 MET A O 1
ATOM 932 N N . PRO A 1 123 ? -48.224 8.652 84.084 1.00 60.31 123 PRO A N 1
ATOM 933 C CA . PRO A 1 123 ? -48.857 7.641 83.232 1.00 60.31 123 PRO A CA 1
ATOM 934 C C . PRO A 1 123 ? -48.832 8.034 81.745 1.00 60.31 123 PRO A C 1
ATOM 936 O O . PRO A 1 123 ? -48.751 7.172 80.873 1.00 60.31 123 PRO A O 1
ATOM 939 N N . VAL A 1 124 ? -48.822 9.334 81.441 1.00 62.12 124 VAL A N 1
ATOM 940 C CA . VAL A 1 124 ? -48.707 9.863 80.074 1.00 62.12 124 VAL A CA 1
ATOM 941 C C . VAL A 1 124 ? -47.319 9.608 79.479 1.00 62.12 124 VAL A C 1
ATOM 943 O O . VAL A 1 124 ? -47.208 9.056 78.382 1.00 62.12 124 VAL A O 1
ATOM 946 N N . GLY A 1 125 ? -46.247 9.960 80.197 1.00 62.94 125 GLY A N 1
ATOM 947 C CA . GLY A 1 125 ? -44.872 9.762 79.724 1.00 62.94 125 GLY A CA 1
ATOM 948 C C . GLY A 1 125 ? -44.500 8.284 79.565 1.00 62.94 125 GLY A C 1
ATOM 949 O O . GLY A 1 125 ? -43.792 7.907 78.624 1.00 62.94 125 GLY A O 1
ATOM 950 N N . THR A 1 126 ? -45.028 7.432 80.445 1.00 64.62 126 THR A N 1
ATOM 951 C CA . THR A 1 126 ? -44.845 5.976 80.381 1.00 64.62 126 THR A CA 1
ATOM 952 C C . THR A 1 126 ? -45.596 5.359 79.214 1.00 64.62 126 THR A C 1
ATOM 954 O O . THR A 1 126 ? -44.984 4.650 78.417 1.00 64.62 126 THR A O 1
ATOM 957 N N . ALA A 1 127 ? -46.879 5.679 79.043 1.00 65.19 127 ALA A N 1
ATOM 958 C CA . ALA A 1 127 ? -47.665 5.227 77.900 1.00 65.19 127 ALA A CA 1
ATOM 959 C C . ALA A 1 127 ? -47.043 5.660 76.560 1.00 65.19 127 ALA A C 1
ATOM 961 O O . ALA A 1 127 ? -46.974 4.858 75.626 1.00 65.19 127 ALA A O 1
ATOM 962 N N . LEU A 1 128 ? -46.518 6.889 76.481 1.00 64.06 128 LEU A N 1
ATOM 963 C CA . LEU A 1 128 ? -45.850 7.412 75.288 1.00 64.06 128 LEU A CA 1
ATOM 964 C C . LEU A 1 128 ? -44.549 6.651 74.982 1.00 64.06 128 LEU A C 1
ATOM 966 O O . LEU A 1 128 ? -44.350 6.182 73.862 1.00 64.06 128 LEU A O 1
ATOM 970 N N . SER A 1 129 ? -43.685 6.476 75.985 1.00 64.38 129 SER A N 1
ATOM 971 C CA . SER A 1 129 ? -42.395 5.792 75.826 1.00 64.38 129 SER A CA 1
ATOM 972 C C . SER A 1 129 ? -42.585 4.318 75.467 1.00 64.38 129 SER A C 1
ATOM 974 O O . SER A 1 129 ? -42.024 3.843 74.480 1.00 64.38 129 SER A O 1
ATOM 976 N N . VAL A 1 130 ? -43.448 3.609 76.207 1.00 64.81 130 VAL A N 1
ATOM 977 C CA . VAL A 1 130 ? -43.776 2.199 75.952 1.00 64.81 130 VAL A CA 1
ATOM 978 C C . VAL A 1 130 ? -44.441 2.032 74.585 1.00 64.81 130 VAL A C 1
ATOM 980 O O . VAL A 1 130 ? -44.095 1.108 73.846 1.00 64.81 130 VAL A O 1
ATOM 983 N N . GLY A 1 131 ? -45.387 2.903 74.227 1.00 64.19 131 GLY A N 1
ATOM 984 C CA . GLY A 1 131 ? -46.123 2.816 72.967 1.00 64.19 131 GLY A CA 1
ATOM 985 C C . GLY A 1 131 ? -45.228 3.028 71.744 1.00 64.19 131 GLY A C 1
ATOM 986 O O . GLY A 1 131 ? -45.311 2.251 70.793 1.00 64.19 131 GLY A O 1
ATOM 987 N N . ILE A 1 132 ? -44.314 4.006 71.796 1.00 62.34 132 ILE A N 1
ATOM 988 C CA . ILE A 1 132 ? -43.325 4.256 70.732 1.00 62.34 132 ILE A CA 1
ATOM 989 C C . ILE A 1 132 ? -42.328 3.091 70.634 1.00 62.34 132 ILE A C 1
ATOM 991 O O . ILE A 1 132 ? -41.988 2.656 69.534 1.00 62.34 132 ILE A O 1
ATOM 995 N N . ALA A 1 133 ? -41.885 2.559 71.777 1.00 62.31 133 ALA A N 1
ATOM 996 C CA . ALA A 1 133 ? -40.910 1.475 71.854 1.00 62.31 133 ALA A CA 1
ATOM 997 C C . ALA A 1 133 ? -41.442 0.147 71.314 1.00 62.31 133 ALA A C 1
ATOM 999 O O . ALA A 1 133 ? -40.823 -0.506 70.478 1.00 62.31 133 ALA A O 1
ATOM 1000 N N . THR A 1 134 ? -42.596 -0.267 71.836 1.00 63.94 134 THR A N 1
ATOM 1001 C CA . THR A 1 134 ? -43.166 -1.596 71.598 1.00 63.94 134 THR A CA 1
ATOM 1002 C C . THR A 1 134 ? -44.040 -1.640 70.355 1.00 63.94 134 THR A C 1
ATOM 1004 O O . THR A 1 134 ? -44.403 -2.730 69.908 1.00 63.94 134 THR A O 1
ATOM 1007 N N . ARG A 1 135 ? -44.392 -0.466 69.805 1.00 66.75 135 ARG A N 1
ATOM 1008 C CA . ARG A 1 135 ? -45.295 -0.299 68.655 1.00 66.75 135 ARG A CA 1
ATOM 1009 C C . ARG A 1 135 ? -46.671 -0.926 68.903 1.00 66.75 135 ARG A C 1
ATOM 1011 O O . ARG A 1 135 ? -47.402 -1.253 67.976 1.00 66.75 135 ARG A O 1
ATOM 1018 N N . ARG A 1 136 ? -47.030 -1.119 70.176 1.00 66.31 136 ARG A N 1
ATOM 1019 C CA . ARG A 1 136 ? -48.295 -1.701 70.627 1.00 66.31 136 ARG A CA 1
ATOM 1020 C C . ARG A 1 136 ? -48.881 -0.811 71.709 1.00 66.31 136 ARG A C 1
ATOM 1022 O O . ARG A 1 136 ? -48.273 -0.629 72.757 1.00 66.31 136 ARG A O 1
ATOM 1029 N N . GLY A 1 137 ? -50.094 -0.312 71.481 1.00 63.12 137 GLY A N 1
ATOM 1030 C CA . GLY A 1 137 ? -50.770 0.541 72.461 1.00 63.12 137 GLY A CA 1
ATOM 1031 C C . GLY A 1 137 ? -51.061 -0.192 73.773 1.00 63.12 137 GLY A C 1
ATOM 1032 O O . GLY A 1 137 ? -50.986 0.413 74.835 1.00 63.12 137 GLY A O 1
ATOM 1033 N N . LEU A 1 138 ? -51.329 -1.506 73.711 1.00 67.62 138 LEU A N 1
ATOM 1034 C CA . LEU A 1 138 ? -51.824 -2.340 74.819 1.00 67.62 138 LEU A CA 1
ATOM 1035 C C . LEU A 1 138 ? -51.066 -2.165 76.147 1.00 67.62 138 LEU A C 1
ATOM 1037 O O . LEU A 1 138 ? -51.676 -2.177 77.210 1.00 67.62 138 LEU A O 1
ATOM 1041 N N . PHE A 1 139 ? -49.746 -1.994 76.101 1.00 65.12 139 PHE A N 1
ATOM 1042 C CA . PHE A 1 139 ? -48.943 -1.869 77.317 1.00 65.12 139 PHE A CA 1
ATOM 1043 C C . PHE A 1 139 ? -49.066 -0.495 77.985 1.00 65.12 139 PHE A C 1
ATOM 1045 O O . PHE A 1 139 ? -49.035 -0.420 79.211 1.00 65.12 139 PHE A O 1
ATOM 1052 N N . GLY A 1 140 ? -49.250 0.573 77.204 1.00 67.69 140 GLY A N 1
ATOM 1053 C CA . GLY A 1 140 ? -49.538 1.896 77.754 1.00 67.69 140 GLY A CA 1
ATOM 1054 C C . GLY A 1 140 ? -50.917 1.938 78.420 1.00 67.69 140 GLY A C 1
ATOM 1055 O O . GLY A 1 140 ? -51.038 2.445 79.529 1.00 67.69 140 GLY A O 1
ATOM 1056 N N . TYR A 1 141 ? -51.918 1.270 77.828 1.00 70.56 141 TYR A N 1
ATOM 1057 C CA . TYR A 1 141 ? -53.232 1.074 78.458 1.00 70.56 141 TYR A CA 1
ATOM 1058 C C . TYR A 1 141 ? -53.137 0.358 79.803 1.00 70.56 141 TYR A C 1
ATOM 1060 O O . TYR A 1 141 ? -53.743 0.794 80.778 1.00 70.56 141 TYR A O 1
ATOM 1068 N N . LEU A 1 142 ? -52.383 -0.744 79.859 1.00 68.75 142 LEU A N 1
ATOM 1069 C CA . LEU A 1 142 ? -52.224 -1.528 81.081 1.00 68.75 142 LEU A CA 1
ATOM 1070 C C . LEU A 1 142 ? -51.561 -0.699 82.191 1.00 68.75 142 LEU A C 1
ATOM 1072 O O . LEU A 1 142 ? -51.982 -0.776 83.342 1.00 68.75 142 LEU A O 1
ATOM 1076 N N . ALA A 1 143 ? -50.575 0.134 81.844 1.00 67.38 143 ALA A N 1
ATOM 1077 C CA . ALA A 1 143 ? -49.934 1.046 82.787 1.00 67.38 143 ALA A CA 1
ATOM 1078 C C . ALA A 1 143 ? -50.915 2.104 83.325 1.00 67.38 143 ALA A C 1
ATOM 1080 O O . ALA A 1 143 ? -51.006 2.291 84.538 1.00 67.38 143 ALA A O 1
ATOM 1081 N N . SER A 1 144 ? -51.700 2.745 82.451 1.00 72.94 144 SER A N 1
ATOM 1082 C CA . SER A 1 144 ? -52.728 3.711 82.866 1.00 72.94 144 SER A CA 1
ATOM 1083 C C . SER A 1 144 ? -53.829 3.065 83.714 1.00 72.94 144 SER A C 1
ATOM 1085 O O . SER A 1 144 ? -54.315 3.685 84.655 1.00 72.94 144 SER A O 1
ATOM 1087 N N . PHE A 1 145 ? -54.177 1.803 83.440 1.00 73.19 145 PHE A N 1
ATOM 1088 C CA . PHE A 1 145 ? -55.139 1.035 84.232 1.00 73.19 145 PHE A CA 1
ATOM 1089 C C . PHE A 1 145 ? -54.631 0.728 85.639 1.00 73.19 145 PHE A C 1
ATOM 1091 O O . PHE A 1 145 ? -55.342 0.966 86.612 1.00 73.19 145 PHE A O 1
ATOM 1098 N N . VAL A 1 146 ? -53.387 0.261 85.765 1.00 68.62 146 VAL A N 1
ATOM 1099 C CA . VAL A 1 146 ? -52.758 0.029 87.074 1.00 68.62 146 VAL A CA 1
ATOM 1100 C C . VAL A 1 146 ? -52.704 1.325 87.886 1.00 68.62 146 VAL A C 1
ATOM 1102 O O . VAL A 1 146 ? -52.989 1.304 89.081 1.00 68.62 146 VAL A O 1
ATOM 1105 N N . TYR A 1 147 ? -52.398 2.454 87.241 1.00 67.69 147 TYR A N 1
ATOM 1106 C CA . TYR A 1 147 ? -52.342 3.753 87.909 1.00 67.69 147 TYR A CA 1
ATOM 1107 C C . TYR A 1 147 ? -53.722 4.229 88.389 1.00 67.69 147 TYR A C 1
ATOM 1109 O O . TYR A 1 147 ? -53.859 4.643 89.537 1.00 67.69 147 TYR A O 1
ATOM 1117 N N . ALA A 1 148 ? -54.758 4.095 87.556 1.00 71.75 148 ALA A N 1
ATOM 1118 C CA . ALA A 1 148 ? -56.136 4.427 87.920 1.00 71.75 148 ALA A CA 1
ATOM 1119 C C . ALA A 1 148 ? -56.651 3.573 89.096 1.00 71.75 148 ALA A C 1
ATOM 1121 O O . ALA A 1 148 ? -57.243 4.096 90.038 1.00 71.75 148 ALA A O 1
ATOM 1122 N N . VAL A 1 149 ? -56.364 2.266 89.097 1.00 71.12 149 VAL A N 1
ATOM 1123 C CA . VAL A 1 149 ? -56.710 1.370 90.218 1.00 71.12 149 VAL A CA 1
ATOM 1124 C C . VAL A 1 149 ? -55.919 1.725 91.483 1.00 71.12 149 VAL A C 1
ATOM 1126 O O . VAL A 1 149 ? -56.465 1.684 92.586 1.00 71.12 149 VAL A O 1
ATOM 1129 N N . GLY A 1 150 ? -54.649 2.108 91.339 1.00 66.94 150 GLY A N 1
ATOM 1130 C CA . GLY A 1 150 ? -53.813 2.572 92.447 1.00 66.94 150 GLY A CA 1
ATOM 1131 C C . GLY A 1 150 ? -54.343 3.849 93.102 1.00 66.94 150 GLY A C 1
ATOM 1132 O O . GLY A 1 150 ? -54.388 3.920 94.330 1.00 66.94 150 GLY A O 1
ATOM 1133 N N . LEU A 1 151 ? -54.803 4.818 92.301 1.00 67.81 151 LEU A N 1
ATOM 1134 C CA . LEU A 1 151 ? -55.383 6.074 92.786 1.00 67.81 151 LEU A CA 1
ATOM 1135 C C . LEU A 1 151 ? -56.664 5.823 93.598 1.00 67.81 151 LEU A C 1
ATOM 1137 O O . LEU A 1 151 ? -56.817 6.357 94.696 1.00 67.81 151 LEU A O 1
ATOM 1141 N N . GLN A 1 152 ? -57.528 4.927 93.111 1.00 66.44 152 GLN A N 1
ATOM 1142 C CA . GLN A 1 152 ? -58.707 4.463 93.848 1.00 66.44 152 GLN A CA 1
ATOM 1143 C C . GLN A 1 152 ? -58.340 3.809 95.183 1.00 66.44 152 GLN A C 1
ATOM 1145 O O . GLN A 1 152 ? -58.905 4.143 96.223 1.00 66.44 152 GLN A O 1
ATOM 1150 N N . GLY A 1 153 ? -57.359 2.902 95.177 1.00 65.19 153 GLY A N 1
ATOM 1151 C CA . GLY A 1 153 ? -56.892 2.239 96.395 1.00 65.19 153 GLY A CA 1
ATOM 1152 C C . GLY A 1 153 ? -56.330 3.222 97.425 1.00 65.19 153 GLY A C 1
ATOM 1153 O O . GLY A 1 153 ? -56.638 3.116 98.611 1.00 65.19 153 GLY A O 1
ATOM 1154 N N . ALA A 1 154 ? -55.551 4.209 96.979 1.00 63.00 154 ALA A N 1
ATOM 1155 C CA . ALA A 1 154 ? -54.991 5.244 97.844 1.00 63.00 154 ALA A CA 1
ATOM 1156 C C . ALA A 1 154 ? -56.077 6.154 98.445 1.00 63.00 154 ALA A C 1
ATOM 1158 O O . ALA A 1 154 ? -56.020 6.478 99.634 1.00 63.00 154 ALA A O 1
ATOM 1159 N N . SER A 1 155 ? -57.092 6.517 97.655 1.00 64.44 155 SER A N 1
ATOM 1160 C CA . SER A 1 155 ? -58.254 7.293 98.109 1.00 64.44 155 SER A CA 1
ATOM 1161 C C . SER A 1 155 ? -59.017 6.565 99.225 1.00 64.44 155 SER A C 1
ATOM 1163 O O . SER A 1 155 ? -59.211 7.108 100.315 1.00 64.44 155 SER A O 1
ATOM 1165 N N . VAL A 1 156 ? -59.316 5.276 99.025 1.00 66.25 156 VAL A N 1
ATOM 1166 C CA . VAL A 1 156 ? -60.017 4.439 100.015 1.00 66.25 156 VAL A CA 1
ATOM 1167 C C . VAL A 1 156 ? -59.222 4.295 101.316 1.00 66.25 156 VAL A C 1
ATOM 1169 O O . VAL A 1 156 ? -59.800 4.350 102.401 1.00 66.25 156 VAL A O 1
ATOM 1172 N N . VAL A 1 157 ? -57.899 4.130 101.232 1.00 66.00 157 VAL A N 1
ATOM 1173 C CA . VAL A 1 157 ? -57.029 3.984 102.413 1.00 66.00 157 VAL A CA 1
ATOM 1174 C C . VAL A 1 157 ? -56.890 5.293 103.195 1.00 66.00 157 VAL A C 1
ATOM 1176 O O . VAL A 1 157 ? -56.813 5.261 104.422 1.00 66.00 157 VAL A O 1
ATOM 1179 N N . SER A 1 158 ? -56.849 6.436 102.508 1.00 63.06 158 SER A N 1
ATOM 1180 C CA . SER A 1 158 ? -56.646 7.748 103.137 1.00 63.06 158 SER A CA 1
ATOM 1181 C C . SER A 1 158 ? -57.924 8.320 103.757 1.00 63.06 158 SER A C 1
ATOM 1183 O O . SER A 1 158 ? -57.869 8.843 104.868 1.00 63.06 158 SER A O 1
ATOM 1185 N N . HIS A 1 159 ? -59.070 8.175 103.087 1.00 63.12 159 HIS A N 1
ATOM 1186 C CA . HIS A 1 159 ? -60.340 8.782 103.506 1.00 63.12 159 HIS A CA 1
ATOM 1187 C C . HIS A 1 159 ? -61.335 7.776 104.113 1.00 63.12 159 HIS A C 1
ATOM 1189 O O . HIS A 1 159 ? -62.377 8.166 104.641 1.00 63.12 159 HIS A O 1
ATOM 1195 N N . GLY A 1 160 ? -61.037 6.470 104.065 1.00 59.06 160 GLY A N 1
ATOM 1196 C CA . GLY A 1 160 ? -61.862 5.404 104.650 1.00 59.06 160 GLY A CA 1
ATOM 1197 C C . GLY A 1 160 ? -63.179 5.123 103.913 1.00 59.06 160 GLY A C 1
ATOM 1198 O O . GLY A 1 160 ? -63.977 4.309 104.383 1.00 59.06 160 GLY A O 1
ATOM 1199 N N . ARG A 1 161 ? -63.431 5.790 102.777 1.00 65.88 161 ARG A N 1
ATOM 1200 C CA . ARG A 1 161 ? -64.593 5.614 101.890 1.00 65.88 161 ARG A CA 1
ATOM 1201 C C . ARG A 1 161 ? -64.190 5.871 100.437 1.00 65.88 161 ARG A C 1
ATOM 1203 O O . ARG A 1 161 ? -63.175 6.508 100.184 1.00 65.88 161 ARG A O 1
ATOM 1210 N N . PHE A 1 162 ? -64.993 5.370 99.500 1.00 67.12 162 PHE A N 1
ATOM 1211 C CA . PHE A 1 162 ? -64.871 5.730 98.088 1.00 67.12 162 PHE A CA 1
ATOM 1212 C C . PHE A 1 162 ? -65.316 7.177 97.882 1.00 67.12 162 PHE A C 1
ATOM 1214 O O . PHE A 1 162 ? -66.436 7.528 98.256 1.00 67.12 162 PHE A O 1
ATOM 1221 N N . ASP A 1 163 ? -64.441 7.976 97.283 1.00 67.50 163 ASP A N 1
ATOM 1222 C CA . ASP A 1 163 ? -64.694 9.373 96.947 1.00 67.50 163 ASP A CA 1
ATOM 1223 C C . ASP A 1 163 ? -64.951 9.534 95.441 1.00 67.50 163 ASP A C 1
ATOM 1225 O O . ASP A 1 163 ? -64.243 8.943 94.619 1.00 67.50 163 ASP A O 1
ATOM 1229 N N . VAL A 1 164 ? -65.974 10.311 95.081 1.00 70.12 164 VAL A N 1
ATOM 1230 C CA . VAL A 1 164 ? -66.438 10.460 93.689 1.00 70.12 164 VAL A CA 1
ATOM 1231 C C . VAL A 1 164 ? -65.413 11.230 92.855 1.00 70.12 164 VAL A C 1
ATOM 1233 O O . VAL A 1 164 ? -65.153 10.844 91.717 1.00 70.12 164 VAL A O 1
ATOM 1236 N N . ASP A 1 165 ? -64.742 12.219 93.445 1.00 67.50 165 ASP A N 1
ATOM 1237 C CA . ASP A 1 165 ? -63.727 13.021 92.751 1.00 67.50 165 ASP A CA 1
ATOM 1238 C C . ASP A 1 165 ? -62.532 12.150 92.319 1.00 67.50 165 ASP A C 1
ATOM 1240 O O . ASP A 1 165 ? -62.051 12.226 91.188 1.00 67.50 165 ASP A O 1
ATOM 1244 N N . SER A 1 166 ? -62.133 11.192 93.164 1.00 66.56 166 SER A N 1
ATOM 1245 C CA . SER A 1 166 ? -61.076 10.234 92.815 1.00 66.56 166 SER A CA 1
ATOM 1246 C C . SER A 1 166 ? -61.455 9.299 91.653 1.00 66.56 166 SER A C 1
ATOM 1248 O O . SER A 1 166 ? -60.575 8.805 90.936 1.00 66.56 166 SER A O 1
ATOM 1250 N N . PHE A 1 167 ? -62.755 9.033 91.453 1.00 71.25 167 PHE A N 1
ATOM 1251 C CA . PHE A 1 167 ? -63.283 8.212 90.354 1.00 71.25 167 PHE A CA 1
ATOM 1252 C C . PHE A 1 167 ? -63.223 8.937 89.016 1.00 71.25 167 PHE A C 1
ATOM 1254 O O . PHE A 1 167 ? -62.741 8.351 88.041 1.00 71.25 167 PHE A O 1
ATOM 1261 N N . ASP A 1 168 ? -63.603 10.211 88.988 1.00 69.88 168 ASP A N 1
ATOM 1262 C CA . ASP A 1 168 ? -63.508 11.036 87.785 1.00 69.88 168 ASP A CA 1
ATOM 1263 C C . ASP A 1 168 ? -62.046 11.241 87.352 1.00 69.88 168 ASP A C 1
ATOM 1265 O O . ASP A 1 168 ? -61.724 11.072 86.170 1.00 69.88 168 ASP A O 1
ATOM 1269 N N . ASP A 1 169 ? -61.124 11.449 88.299 1.00 69.44 169 ASP A N 1
ATOM 1270 C CA . ASP A 1 169 ? -59.683 11.514 88.015 1.00 69.44 169 ASP A CA 1
ATOM 1271 C C . ASP A 1 169 ? -59.142 10.197 87.429 1.00 69.44 169 ASP A C 1
ATOM 1273 O O . ASP A 1 169 ? -58.369 10.184 86.464 1.00 69.44 169 ASP A O 1
ATOM 1277 N N . SER A 1 170 ? -59.593 9.058 87.962 1.00 69.38 170 SER A N 1
ATOM 1278 C CA . SER A 1 170 ? -59.198 7.725 87.484 1.00 69.38 170 SER A CA 1
ATOM 1279 C C . SER A 1 170 ? -59.702 7.451 86.062 1.00 69.38 170 SER A C 1
ATOM 1281 O O . SER A 1 170 ? -58.975 6.891 85.233 1.00 69.38 170 SER A O 1
ATOM 1283 N N . LEU A 1 171 ? -60.931 7.877 85.753 1.00 74.50 171 LEU A N 1
ATOM 1284 C CA . LEU A 1 171 ? -61.520 7.781 84.417 1.00 74.50 171 LEU A CA 1
ATOM 1285 C C . LEU A 1 171 ? -60.779 8.683 83.413 1.00 74.50 171 LEU A C 1
ATOM 1287 O O . LEU A 1 171 ? -60.482 8.256 82.292 1.00 74.50 171 LEU A O 1
ATOM 1291 N N . GLY A 1 172 ? -60.422 9.903 83.827 1.00 70.81 172 GLY A N 1
ATOM 1292 C CA . GLY A 1 172 ? -59.629 10.843 83.036 1.00 70.81 172 GLY A CA 1
ATOM 1293 C C . GLY A 1 172 ? -58.242 10.298 82.684 1.00 70.81 172 GLY A C 1
ATOM 1294 O O . GLY A 1 172 ? -57.813 10.389 81.529 1.00 70.81 172 GLY A O 1
ATOM 1295 N N . ILE A 1 173 ? -57.565 9.649 83.636 1.00 71.69 173 ILE A N 1
ATOM 1296 C CA . ILE A 1 173 ? -56.258 9.002 83.427 1.00 71.69 173 ILE A CA 1
ATOM 1297 C C . ILE A 1 173 ? -56.362 7.818 82.455 1.00 71.69 173 ILE A C 1
ATOM 1299 O O . ILE A 1 173 ? -55.501 7.643 81.590 1.00 71.69 173 ILE A O 1
ATOM 1303 N N . LEU A 1 174 ? -57.431 7.022 82.542 1.00 74.50 174 LEU A N 1
ATOM 1304 C CA . LEU A 1 174 ? -57.679 5.912 81.617 1.00 74.50 174 LEU A CA 1
ATOM 1305 C C . LEU A 1 174 ? -57.922 6.393 80.180 1.00 74.50 174 LEU A C 1
ATOM 1307 O O . LEU A 1 174 ? -57.336 5.849 79.240 1.00 74.50 174 LEU A O 1
ATOM 1311 N N . LEU A 1 175 ? -58.760 7.418 79.995 1.00 75.69 175 LEU A N 1
ATOM 1312 C CA . LEU A 1 175 ? -59.082 7.974 78.676 1.00 75.69 175 LEU A CA 1
ATOM 1313 C C . LEU A 1 175 ? -57.878 8.668 78.029 1.00 75.69 175 LEU A C 1
ATOM 1315 O O . LEU A 1 175 ? -57.576 8.426 76.859 1.00 75.69 175 LEU A O 1
ATOM 1319 N N . THR A 1 176 ? -57.153 9.492 78.785 1.00 74.19 176 THR A N 1
ATOM 1320 C CA . THR A 1 176 ? -55.936 10.152 78.286 1.00 74.19 176 THR A CA 1
ATOM 1321 C C . THR A 1 176 ? -54.836 9.133 77.989 1.00 74.19 176 THR A C 1
ATOM 1323 O O . THR A 1 176 ? -54.253 9.159 76.903 1.00 74.19 176 THR A O 1
ATOM 1326 N N . GLY A 1 177 ? -54.622 8.163 78.880 1.00 70.25 177 GLY A N 1
ATOM 1327 C CA . GLY A 1 177 ? -53.684 7.059 78.685 1.00 70.25 177 GLY A CA 1
ATOM 1328 C C . GLY A 1 177 ? -53.984 6.211 77.447 1.00 70.25 177 GLY A C 1
ATOM 1329 O O . GLY A 1 177 ? -53.072 5.852 76.699 1.00 70.25 177 GLY A O 1
ATOM 1330 N N . CYS A 1 178 ? -55.266 5.959 77.176 1.00 76.75 178 CYS A N 1
ATOM 1331 C CA . CYS A 1 178 ? -55.752 5.290 75.971 1.00 76.75 178 CYS A CA 1
ATOM 1332 C C . CYS A 1 178 ? -55.357 6.037 74.690 1.00 76.75 178 CYS A C 1
ATOM 1334 O O . CYS A 1 178 ? -54.702 5.478 73.805 1.00 76.75 178 CYS A O 1
ATOM 1336 N N . ILE A 1 179 ? -55.709 7.322 74.615 1.00 78.25 179 ILE A N 1
ATOM 1337 C CA . ILE A 1 179 ? -55.445 8.169 73.446 1.00 78.25 179 ILE A CA 1
ATOM 1338 C C . ILE A 1 179 ? -53.939 8.269 73.192 1.00 78.25 179 ILE A C 1
ATOM 1340 O O . ILE A 1 179 ? -53.481 8.075 72.063 1.00 78.25 179 ILE A O 1
ATOM 1344 N N . ILE A 1 180 ? -53.160 8.503 74.250 1.00 75.56 180 ILE A N 1
ATOM 1345 C CA . ILE A 1 180 ? -51.703 8.619 74.173 1.00 75.56 180 ILE A CA 1
ATOM 1346 C C . ILE A 1 180 ? -51.073 7.301 73.731 1.00 75.56 180 ILE A C 1
ATOM 1348 O O . ILE A 1 180 ? -50.217 7.314 72.854 1.00 75.56 180 ILE A O 1
ATOM 1352 N N . SER A 1 181 ? -51.525 6.162 74.256 1.00 75.12 181 SER A N 1
ATOM 1353 C CA . SER A 1 181 ? -51.015 4.842 73.862 1.00 75.12 181 SER A CA 1
ATOM 1354 C C . SER A 1 181 ? -51.267 4.537 72.386 1.00 75.12 181 SER A C 1
ATOM 1356 O O . SER A 1 181 ? -50.397 3.996 71.697 1.00 75.12 181 SER A O 1
ATOM 1358 N N . MET A 1 182 ? -52.447 4.900 71.876 1.00 79.50 182 MET A N 1
ATOM 1359 C CA . MET A 1 182 ? -52.794 4.712 70.469 1.00 79.50 182 MET A CA 1
ATOM 1360 C C . MET A 1 182 ? -51.986 5.648 69.558 1.00 79.50 182 MET A C 1
ATOM 1362 O O . MET A 1 182 ? -51.450 5.203 68.540 1.00 79.50 182 MET A O 1
ATOM 1366 N N . MET A 1 183 ? -51.836 6.922 69.941 1.00 78.75 183 MET A N 1
ATOM 1367 C CA . MET A 1 183 ? -50.988 7.885 69.229 1.00 78.75 183 MET A CA 1
ATOM 1368 C C . MET A 1 183 ? -49.516 7.462 69.231 1.00 78.75 183 MET A C 1
ATOM 1370 O O . MET A 1 183 ? -48.875 7.494 68.184 1.00 78.75 183 MET A O 1
ATOM 1374 N N . ALA A 1 184 ? -49.000 7.002 70.370 1.00 74.81 184 ALA A N 1
ATOM 1375 C CA . ALA A 1 184 ? -47.632 6.525 70.539 1.00 74.81 184 ALA A CA 1
ATOM 1376 C C . ALA A 1 184 ? -47.332 5.310 69.654 1.00 74.81 184 ALA A C 1
ATOM 1378 O O . ALA A 1 184 ? -46.309 5.278 68.971 1.00 74.81 184 ALA A O 1
ATOM 1379 N N . ALA A 1 185 ? -48.243 4.332 69.612 1.00 75.44 185 ALA A N 1
ATOM 1380 C CA . ALA A 1 185 ? -48.102 3.160 68.753 1.00 75.44 185 ALA A CA 1
ATOM 1381 C C . ALA A 1 185 ? -48.126 3.538 67.264 1.00 75.44 185 ALA A C 1
ATOM 1383 O O . ALA A 1 185 ? -47.294 3.061 66.489 1.00 75.44 185 ALA A O 1
ATOM 1384 N N . ARG A 1 186 ? -49.035 4.438 66.864 1.00 80.94 186 ARG A N 1
ATOM 1385 C CA . ARG A 1 186 ? -49.116 4.938 65.485 1.00 80.94 186 ARG A CA 1
ATOM 1386 C C . ARG A 1 186 ? -47.862 5.719 65.091 1.00 80.94 186 ARG A C 1
ATOM 1388 O O . ARG A 1 186 ? -47.352 5.512 63.995 1.00 80.94 186 ARG A O 1
ATOM 1395 N N . LEU A 1 187 ? -47.342 6.552 65.992 1.00 78.56 187 LEU A N 1
ATOM 1396 C CA . LEU A 1 187 ? -46.094 7.291 65.807 1.00 78.56 187 LEU A CA 1
ATOM 1397 C C . LEU A 1 187 ? -44.886 6.348 65.694 1.00 78.56 187 LEU A C 1
ATOM 1399 O O . LEU A 1 187 ? -44.016 6.554 64.855 1.00 78.56 187 LEU A O 1
ATOM 1403 N N . GLY A 1 188 ? -44.842 5.281 66.496 1.00 74.44 188 GLY A N 1
ATOM 1404 C CA . GLY A 1 188 ? -43.809 4.248 66.396 1.00 74.44 188 GLY A CA 1
ATOM 1405 C C . GLY A 1 188 ? -43.811 3.541 65.035 1.00 74.44 188 GLY A C 1
ATOM 1406 O O . GLY A 1 188 ? -42.749 3.347 64.444 1.00 74.44 188 GLY A O 1
ATOM 1407 N N . HIS A 1 189 ? -44.996 3.209 64.511 1.00 81.25 189 HIS A N 1
ATOM 1408 C CA . HIS A 1 189 ? -45.149 2.611 63.181 1.00 81.25 189 HIS A CA 1
ATOM 1409 C C . HIS A 1 189 ? -44.711 3.551 62.050 1.00 81.25 189 HIS A C 1
ATOM 1411 O O . HIS A 1 189 ? -43.912 3.146 61.206 1.00 81.25 189 HIS A O 1
ATOM 1417 N N . THR A 1 190 ? -45.161 4.810 62.050 1.00 80.12 190 THR A N 1
ATOM 1418 C CA . THR A 1 190 ? -44.793 5.776 60.999 1.00 80.12 190 THR A CA 1
ATOM 1419 C C . THR A 1 190 ? -43.300 6.102 61.007 1.00 80.12 190 THR A C 1
ATOM 1421 O O . THR A 1 190 ? -42.688 6.221 59.946 1.00 80.12 190 THR A O 1
ATOM 1424 N N . LEU A 1 191 ? -42.678 6.196 62.187 1.00 78.19 191 LEU A N 1
ATOM 1425 C CA . LEU A 1 191 ? -41.232 6.389 62.307 1.00 78.19 191 LEU A CA 1
ATOM 1426 C C . LEU A 1 191 ? -40.441 5.200 61.756 1.00 78.19 191 LEU A C 1
ATOM 1428 O O . LEU A 1 191 ? -39.382 5.395 61.159 1.00 78.19 191 LEU A O 1
ATOM 1432 N N . GLU A 1 192 ? -40.922 3.971 61.943 1.00 81.31 192 GLU A N 1
ATOM 1433 C CA . GLU A 1 192 ? -40.266 2.793 61.381 1.00 81.31 192 G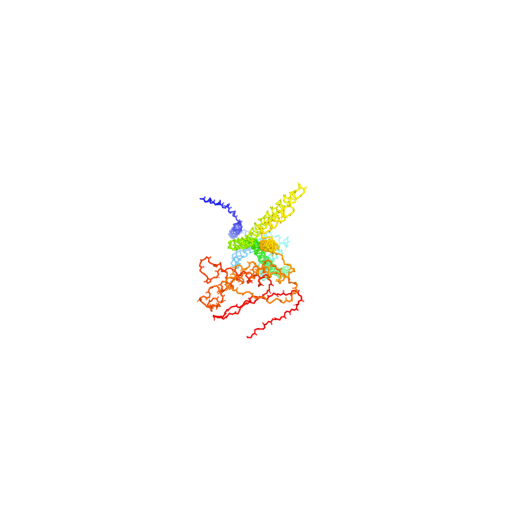LU A CA 1
ATOM 1434 C C . GLU A 1 192 ? -40.398 2.733 59.857 1.00 81.31 192 GLU A C 1
ATOM 1436 O O . GLU A 1 192 ? -39.414 2.454 59.174 1.00 81.31 192 GLU A O 1
ATOM 1441 N N . GLU A 1 193 ? -41.578 3.031 59.315 1.00 85.06 193 GLU A N 1
ATOM 1442 C CA . GLU A 1 193 ? -41.789 3.112 57.867 1.00 85.06 193 GLU A CA 1
ATOM 1443 C C . GLU A 1 193 ? -40.894 4.180 57.230 1.00 85.06 193 GLU A C 1
ATOM 1445 O O . GLU A 1 193 ? -40.200 3.895 56.252 1.00 85.06 193 GLU A O 1
ATOM 1450 N N . ALA A 1 194 ? -40.816 5.368 57.837 1.00 78.94 194 ALA A N 1
ATOM 1451 C CA . ALA A 1 194 ? -39.936 6.442 57.383 1.00 78.94 194 ALA A CA 1
ATOM 1452 C C . ALA A 1 194 ? -38.450 6.043 57.440 1.00 78.94 194 ALA A C 1
ATOM 1454 O O . ALA A 1 194 ? -37.686 6.351 56.522 1.00 78.94 194 ALA A O 1
ATOM 1455 N N . ARG A 1 195 ? -38.026 5.320 58.490 1.00 80.00 195 ARG A N 1
ATOM 1456 C CA . ARG A 1 195 ? -36.659 4.775 58.586 1.00 80.00 195 ARG A CA 1
ATOM 1457 C C . ARG A 1 195 ? -36.384 3.759 57.481 1.00 80.00 195 ARG A C 1
ATOM 1459 O O . ARG A 1 195 ? -35.391 3.904 56.780 1.00 80.00 195 ARG A O 1
ATOM 1466 N N . ARG A 1 196 ? -37.287 2.797 57.257 1.00 86.19 196 ARG A N 1
ATOM 1467 C CA . ARG A 1 196 ? -37.140 1.783 56.197 1.00 86.19 196 ARG A CA 1
ATOM 1468 C C . ARG A 1 196 ? -37.057 2.409 54.808 1.00 86.19 196 ARG A C 1
ATOM 1470 O O . ARG A 1 196 ? -36.209 2.003 54.019 1.00 86.19 196 ARG A O 1
ATOM 1477 N N . GLN A 1 197 ? -37.894 3.407 54.517 1.00 86.25 197 GLN A N 1
ATOM 1478 C CA . GLN A 1 197 ? -37.824 4.143 53.253 1.00 86.25 197 GLN A CA 1
ATOM 1479 C C . GLN A 1 197 ? -36.467 4.825 53.086 1.00 86.25 197 GLN A C 1
ATOM 1481 O O . GLN A 1 197 ? -35.820 4.647 52.055 1.00 86.25 197 GLN A O 1
ATOM 1486 N N . ARG A 1 198 ? -35.992 5.536 54.116 1.00 83.19 198 ARG A N 1
ATOM 1487 C CA . ARG A 1 198 ? -34.686 6.204 54.090 1.00 83.19 198 ARG A CA 1
ATOM 1488 C C . ARG A 1 198 ? -33.531 5.222 53.894 1.00 83.19 198 ARG A C 1
ATOM 1490 O O . ARG A 1 198 ? -32.634 5.507 53.106 1.00 83.19 198 ARG A O 1
ATOM 1497 N N . ASP A 1 199 ? -33.563 4.081 54.574 1.00 85.56 199 ASP A N 1
ATOM 1498 C CA . ASP A 1 199 ? -32.531 3.049 54.454 1.00 85.56 199 ASP A CA 1
ATOM 1499 C C . ASP A 1 199 ? -32.547 2.407 53.059 1.00 85.56 199 ASP A C 1
ATOM 1501 O O . ASP A 1 199 ? -31.492 2.201 52.464 1.00 85.56 199 ASP A O 1
ATOM 1505 N N . SER A 1 200 ? -33.731 2.166 52.484 1.00 90.25 200 SER A N 1
ATOM 1506 C CA . SER A 1 200 ? -33.855 1.649 51.114 1.00 90.25 200 SER A CA 1
ATOM 1507 C C . SER A 1 200 ? -33.384 2.646 50.050 1.00 90.25 200 SER A C 1
ATOM 1509 O O . SER A 1 200 ? -32.712 2.244 49.101 1.00 90.25 200 SER A O 1
ATOM 1511 N N . ALA A 1 201 ? -33.678 3.939 50.233 1.00 86.31 201 ALA A N 1
ATOM 1512 C CA . ALA A 1 201 ? -33.233 5.004 49.342 1.00 86.31 201 ALA A CA 1
ATOM 1513 C C . ALA A 1 201 ? -31.707 5.147 49.379 1.00 86.31 201 ALA A C 1
ATOM 1515 O O . ALA A 1 201 ? -31.082 5.199 48.326 1.00 86.31 201 ALA A O 1
ATOM 1516 N N . ARG A 1 202 ? -31.106 5.109 50.577 1.00 89.31 202 ARG A N 1
ATOM 1517 C CA . ARG A 1 202 ? -29.643 5.084 50.746 1.00 89.31 202 ARG A CA 1
ATOM 1518 C C . ARG A 1 202 ? -29.011 3.867 50.073 1.00 89.31 202 ARG A C 1
ATOM 1520 O O . ARG A 1 202 ? -28.087 4.001 49.288 1.00 89.31 202 ARG A O 1
ATOM 1527 N N . ALA A 1 203 ? -29.577 2.680 50.279 1.00 90.25 203 ALA A N 1
ATOM 1528 C CA . ALA A 1 203 ? -29.070 1.477 49.624 1.00 90.25 203 ALA A CA 1
ATOM 1529 C C . ALA A 1 203 ? -29.168 1.540 48.085 1.00 90.25 203 ALA A C 1
ATOM 1531 O O . ALA A 1 203 ? -28.359 0.921 47.393 1.00 90.25 203 ALA A O 1
ATOM 1532 N N . GLN A 1 204 ? -30.155 2.253 47.528 1.00 88.69 204 GLN A N 1
ATOM 1533 C CA . GLN A 1 204 ? -30.240 2.501 46.086 1.00 88.69 204 GLN A CA 1
ATOM 1534 C C . GLN A 1 204 ? -29.203 3.518 45.606 1.00 88.69 204 GLN A C 1
ATOM 1536 O O . GLN A 1 204 ? -28.583 3.265 44.574 1.00 88.69 204 GLN A O 1
ATOM 1541 N N . THR A 1 205 ? -28.995 4.624 46.327 1.00 90.69 205 THR A N 1
ATOM 1542 C CA . THR A 1 205 ? -27.982 5.626 45.957 1.00 90.69 205 THR A CA 1
ATOM 1543 C C . THR A 1 205 ? -26.586 5.025 45.980 1.00 90.69 205 THR A C 1
ATOM 1545 O O . THR A 1 205 ? -25.872 5.149 44.992 1.00 90.69 205 THR A O 1
ATOM 1548 N N . ASP A 1 206 ? -26.253 4.255 47.016 1.00 92.50 206 ASP A N 1
ATOM 1549 C CA . ASP A 1 206 ? -24.935 3.627 47.146 1.00 92.50 206 ASP A CA 1
ATOM 1550 C C . ASP A 1 206 ? -24.679 2.639 45.990 1.00 92.50 206 ASP A C 1
ATOM 1552 O O . ASP A 1 206 ? -23.598 2.600 45.404 1.00 92.50 206 ASP A O 1
ATOM 1556 N N . ARG A 1 207 ? -25.699 1.865 45.584 1.00 93.31 207 ARG A N 1
ATOM 1557 C CA . ARG A 1 207 ? -25.601 0.967 44.416 1.00 93.31 207 ARG A CA 1
ATOM 1558 C C . ARG A 1 207 ? -25.447 1.730 43.102 1.00 93.31 207 ARG A C 1
ATOM 1560 O O . ARG A 1 207 ? -24.708 1.279 42.224 1.00 93.31 207 ARG A O 1
ATOM 1567 N N . ALA A 1 208 ? -26.162 2.842 42.943 1.00 90.62 208 ALA A N 1
ATOM 1568 C CA . ALA A 1 208 ? -26.081 3.672 41.746 1.00 90.62 208 ALA A CA 1
ATOM 1569 C C . ALA A 1 208 ? -24.700 4.331 41.621 1.00 90.62 208 ALA A C 1
ATOM 1571 O O . ALA A 1 208 ? -24.133 4.323 40.532 1.00 90.62 208 ALA A O 1
ATOM 1572 N N . GLU A 1 209 ? -24.132 4.819 42.726 1.00 94.50 209 GLU A N 1
ATOM 1573 C CA . GLU A 1 209 ? -22.789 5.406 42.769 1.00 94.50 209 GLU A CA 1
ATOM 1574 C C . GLU A 1 209 ? -21.704 4.389 42.400 1.00 94.50 209 GLU A C 1
ATOM 1576 O O . GLU A 1 209 ? -20.886 4.671 41.525 1.00 94.50 209 GLU A O 1
ATOM 1581 N N . VAL A 1 210 ? -21.749 3.176 42.965 1.00 95.31 210 VAL A N 1
ATOM 1582 C CA . VAL A 1 210 ? -20.808 2.099 42.604 1.00 95.31 210 VAL A CA 1
ATOM 1583 C C . VAL A 1 210 ? -20.927 1.728 41.122 1.00 95.31 210 VAL A C 1
ATOM 1585 O O . VAL A 1 210 ? -19.921 1.543 40.438 1.00 95.31 210 VAL A O 1
ATOM 1588 N N . THR A 1 211 ? -22.152 1.649 40.594 1.00 93.69 211 THR A N 1
ATOM 1589 C CA . THR A 1 211 ? -22.377 1.335 39.173 1.00 93.69 211 THR A CA 1
ATOM 1590 C C . THR A 1 211 ? -21.859 2.453 38.264 1.00 93.69 211 THR A C 1
ATOM 1592 O O . THR A 1 211 ? -21.243 2.176 37.236 1.00 93.69 211 THR A O 1
ATOM 1595 N N . LEU A 1 212 ? -22.075 3.719 38.639 1.00 93.94 212 LEU A N 1
ATOM 1596 C CA . LEU A 1 212 ? -21.552 4.871 37.906 1.00 93.94 212 LEU A CA 1
ATOM 1597 C C . LEU A 1 212 ? -20.024 4.895 37.915 1.00 93.94 212 LEU A C 1
ATOM 1599 O O . LEU A 1 212 ? -19.442 5.098 36.854 1.00 93.94 212 LEU A O 1
ATOM 1603 N N . GLN A 1 213 ? -19.384 4.617 39.055 1.00 94.12 213 GLN A N 1
ATOM 1604 C CA . GLN A 1 213 ? -17.927 4.486 39.133 1.00 94.12 213 GLN A CA 1
ATOM 1605 C C . GLN A 1 213 ? -17.409 3.415 38.166 1.00 94.12 213 GLN A C 1
ATOM 1607 O O . GLN A 1 213 ? -16.553 3.711 37.332 1.00 94.12 213 GLN A O 1
ATOM 1612 N N . GLN A 1 214 ? -18.003 2.219 38.177 1.00 94.56 214 GLN A N 1
ATOM 1613 C CA . GLN A 1 214 ? -17.626 1.139 37.256 1.00 94.56 214 GLN A CA 1
ATOM 1614 C C . GLN A 1 214 ? -17.813 1.519 35.780 1.00 94.56 214 GLN A C 1
ATOM 1616 O O . GLN A 1 214 ? -16.984 1.176 34.934 1.00 94.56 214 GLN A O 1
ATOM 1621 N N . LEU A 1 215 ? -18.894 2.232 35.444 1.00 93.56 215 LEU A N 1
ATOM 1622 C CA . LEU A 1 215 ? -19.122 2.722 34.083 1.00 93.56 215 LEU A CA 1
ATOM 1623 C C . LEU A 1 215 ? -18.084 3.771 33.678 1.00 93.56 215 LEU A C 1
ATOM 1625 O O . LEU A 1 215 ? -17.590 3.727 32.552 1.00 93.56 215 LEU A O 1
ATOM 1629 N N . THR A 1 216 ? -17.729 4.691 34.578 1.00 94.38 216 THR A N 1
ATOM 1630 C CA . THR A 1 216 ? -16.701 5.701 34.301 1.00 94.38 216 THR A CA 1
ATOM 1631 C C . THR A 1 216 ? -15.318 5.083 34.125 1.00 94.38 216 THR A C 1
ATOM 1633 O O . THR A 1 216 ? -14.625 5.454 33.179 1.00 94.38 216 THR A O 1
ATOM 1636 N N . GLU A 1 217 ? -14.950 4.097 34.947 1.00 95.19 217 GLU A N 1
ATOM 1637 C CA . GLU A 1 217 ? -13.693 3.352 34.815 1.00 95.19 217 GLU A CA 1
ATOM 1638 C C . GLU A 1 217 ? -13.629 2.626 33.468 1.00 95.19 217 GLU A C 1
ATOM 1640 O O . GLU A 1 217 ? -12.708 2.857 32.684 1.00 95.19 217 GLU A O 1
ATOM 1645 N N . ARG A 1 218 ? -14.665 1.851 33.112 1.00 93.19 218 ARG A N 1
ATOM 1646 C CA . ARG A 1 218 ? -14.723 1.174 31.805 1.00 93.19 218 ARG A CA 1
ATOM 1647 C C . ARG A 1 218 ? -14.712 2.140 30.627 1.00 93.19 218 ARG A C 1
ATOM 1649 O O . ARG A 1 218 ? -14.113 1.845 29.595 1.00 93.19 218 ARG A O 1
ATOM 1656 N N . SER A 1 219 ? -15.373 3.289 30.751 1.00 92.25 219 SER A N 1
ATOM 1657 C CA . SER A 1 219 ? -15.359 4.313 29.704 1.00 92.25 219 SER A CA 1
ATOM 1658 C C . SER A 1 219 ? -13.955 4.892 29.509 1.00 92.25 219 SER A C 1
ATOM 1660 O O . SER A 1 219 ? -13.547 5.139 28.371 1.00 92.25 219 SER A O 1
ATOM 1662 N N . GLN A 1 220 ? -13.203 5.104 30.592 1.00 95.06 220 GLN A N 1
ATOM 1663 C CA . GLN A 1 220 ? -11.815 5.566 30.527 1.00 95.06 220 GLN A CA 1
ATOM 1664 C C . GLN A 1 220 ? -10.890 4.497 29.938 1.00 95.06 220 GLN A C 1
ATOM 1666 O O . GLN A 1 220 ? -10.101 4.811 29.042 1.00 95.06 220 GLN A O 1
ATOM 1671 N N . GLU A 1 221 ? -11.021 3.240 30.365 1.00 95.12 221 GLU A N 1
ATOM 1672 C CA . GLU A 1 221 ? -10.278 2.107 29.799 1.00 95.12 221 GLU A CA 1
ATOM 1673 C C . GLU A 1 221 ? -10.511 1.992 28.290 1.00 95.12 221 GLU A C 1
ATOM 1675 O O . GLU A 1 221 ? -9.555 1.960 27.513 1.00 95.12 221 GLU A O 1
ATOM 1680 N N . LEU A 1 222 ? -11.775 2.027 27.857 1.00 93.94 222 LEU A N 1
ATOM 1681 C CA . LEU A 1 222 ? -12.136 1.932 26.446 1.00 93.94 222 LEU A CA 1
ATOM 1682 C C . LEU A 1 222 ? -11.578 3.104 25.631 1.00 93.94 222 LEU A C 1
ATOM 1684 O O . LEU A 1 222 ? -11.035 2.900 24.549 1.00 93.94 222 LEU A O 1
ATOM 1688 N N . THR A 1 223 ? -11.662 4.328 26.157 1.00 93.69 223 THR A N 1
ATOM 1689 C CA . THR A 1 223 ? -11.116 5.518 25.480 1.00 93.69 223 THR A CA 1
ATOM 1690 C C . THR A 1 223 ? -9.599 5.412 25.316 1.00 93.69 223 THR A C 1
ATOM 1692 O O . THR A 1 223 ? -9.051 5.783 24.277 1.00 93.69 223 THR A O 1
ATOM 1695 N N . THR A 1 224 ? -8.914 4.872 26.324 1.00 95.88 224 THR A N 1
ATOM 1696 C CA . THR A 1 224 ? -7.461 4.667 26.292 1.00 95.88 224 THR A CA 1
ATOM 1697 C C . THR A 1 224 ? -7.082 3.578 25.287 1.00 95.88 224 THR A C 1
ATOM 1699 O O . THR A 1 224 ? -6.162 3.772 24.494 1.00 95.88 224 THR A O 1
ATOM 1702 N N . ALA A 1 225 ? -7.838 2.477 25.250 1.00 93.19 225 ALA A N 1
ATOM 1703 C CA . ALA A 1 225 ? -7.657 1.403 24.279 1.00 93.19 225 ALA A CA 1
ATOM 1704 C C . ALA A 1 225 ? -7.885 1.879 22.834 1.00 93.19 225 ALA A C 1
ATOM 1706 O O . ALA A 1 225 ? -7.075 1.579 21.960 1.00 93.19 225 ALA A O 1
ATOM 1707 N N . ILE A 1 226 ? -8.934 2.671 22.581 1.00 93.19 226 ILE A N 1
ATOM 1708 C CA . ILE A 1 226 ? -9.210 3.254 21.257 1.00 93.19 226 ILE A CA 1
ATOM 1709 C C . ILE A 1 226 ? -8.054 4.151 20.807 1.00 93.19 226 ILE A C 1
ATOM 1711 O O . ILE A 1 226 ? -7.605 4.033 19.670 1.00 93.19 226 ILE A O 1
ATOM 1715 N N . ARG A 1 227 ? -7.545 5.020 21.691 1.00 94.44 227 ARG A N 1
ATOM 1716 C CA . ARG A 1 227 ? -6.417 5.902 21.359 1.00 94.44 227 ARG A CA 1
ATOM 1717 C C . ARG A 1 227 ? -5.156 5.100 21.034 1.00 94.44 227 ARG A C 1
ATOM 1719 O O . ARG A 1 227 ? -4.526 5.355 20.018 1.00 94.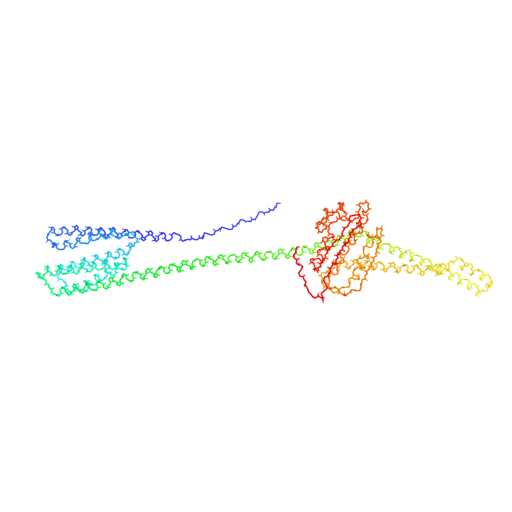44 227 ARG A O 1
ATOM 1726 N N . SER A 1 228 ? -4.842 4.088 21.844 1.00 95.06 228 SER A N 1
ATOM 1727 C CA . SER A 1 228 ? -3.694 3.209 21.594 1.00 95.06 228 SER A CA 1
ATOM 1728 C C . SER A 1 228 ? -3.818 2.441 20.276 1.00 95.06 228 SER A C 1
ATOM 1730 O O . SER A 1 228 ? -2.824 2.288 19.573 1.00 95.06 228 SER A O 1
ATOM 1732 N N . LEU A 1 229 ? -5.015 1.953 19.935 1.00 92.69 229 LEU A N 1
ATOM 1733 C CA . LEU A 1 229 ? -5.258 1.286 18.655 1.00 92.69 229 LEU A CA 1
ATOM 1734 C C . LEU A 1 229 ? -5.084 2.247 17.478 1.00 92.69 229 LEU A C 1
ATOM 1736 O O . LEU A 1 229 ? -4.534 1.854 16.454 1.00 92.69 229 LEU A O 1
ATOM 1740 N N . HIS A 1 230 ? -5.529 3.495 17.619 1.00 89.38 230 HIS A N 1
ATOM 1741 C CA . HIS A 1 230 ? -5.377 4.503 16.577 1.00 89.38 230 HIS A CA 1
ATOM 1742 C C . HIS A 1 230 ? -3.902 4.826 16.300 1.00 89.38 230 HIS A C 1
ATOM 1744 O O . HIS A 1 230 ? -3.486 4.804 15.143 1.00 89.38 230 HIS A O 1
ATOM 1750 N N . ASP A 1 231 ? -3.099 5.022 17.350 1.00 90.56 231 ASP A N 1
ATOM 1751 C CA . ASP A 1 231 ? -1.657 5.269 17.218 1.00 90.56 231 ASP A CA 1
ATOM 1752 C C . ASP A 1 231 ? -0.932 4.084 16.554 1.00 90.56 231 ASP A C 1
ATOM 1754 O O . ASP A 1 231 ? -0.086 4.273 15.676 1.00 90.56 231 ASP A O 1
ATOM 1758 N N . GLU A 1 232 ? -1.294 2.850 16.923 1.00 92.56 232 GLU A N 1
ATOM 1759 C CA . GLU A 1 232 ? -0.758 1.631 16.304 1.00 92.56 232 GLU A CA 1
ATOM 1760 C C . GLU A 1 232 ? -1.143 1.537 14.818 1.00 92.56 232 GLU A C 1
ATOM 1762 O O . GLU A 1 232 ? -0.311 1.183 13.982 1.00 92.56 232 GLU A O 1
ATOM 1767 N N . MET A 1 233 ? -2.384 1.888 14.460 1.00 79.31 233 MET A N 1
ATOM 1768 C CA . MET A 1 233 ? -2.829 1.931 13.063 1.00 79.31 233 MET A CA 1
ATOM 1769 C C . MET A 1 233 ? -2.055 2.971 12.248 1.00 79.31 233 MET A C 1
ATOM 1771 O O . MET A 1 233 ? -1.601 2.655 11.149 1.00 79.31 233 MET A O 1
ATOM 1775 N N . GLU A 1 234 ? -1.859 4.183 12.775 1.00 82.12 234 GLU A N 1
ATOM 1776 C CA . GLU A 1 234 ? -1.050 5.206 12.103 1.00 82.12 234 GLU A CA 1
ATOM 1777 C C . GLU A 1 234 ? 0.402 4.759 11.922 1.00 82.12 234 GLU A C 1
ATOM 1779 O O . GLU A 1 234 ? 1.002 4.964 10.862 1.00 82.12 234 GLU A O 1
ATOM 1784 N N . HIS A 1 235 ? 0.989 4.149 12.954 1.00 84.06 235 HIS A N 1
ATOM 1785 C CA . HIS A 1 235 ? 2.352 3.645 12.880 1.00 84.06 235 HIS A CA 1
ATOM 1786 C C . HIS A 1 235 ? 2.484 2.547 11.820 1.00 84.06 235 HIS A C 1
ATOM 1788 O O . HIS A 1 235 ? 3.368 2.635 10.965 1.00 84.06 235 HIS A O 1
ATOM 1794 N N . ARG A 1 236 ? 1.565 1.572 11.808 1.00 79.06 236 ARG A N 1
ATOM 1795 C CA . ARG A 1 236 ? 1.524 0.519 10.782 1.00 79.06 236 ARG A CA 1
ATOM 1796 C C . ARG A 1 236 ? 1.376 1.088 9.380 1.00 79.06 236 ARG A C 1
ATOM 1798 O O . ARG A 1 236 ? 2.103 0.662 8.490 1.00 79.06 236 ARG A O 1
ATOM 1805 N N . MET A 1 237 ? 0.495 2.070 9.191 1.00 71.75 237 MET A N 1
ATOM 1806 C CA . MET A 1 237 ? 0.290 2.703 7.889 1.00 71.75 237 MET A CA 1
ATOM 1807 C C . MET A 1 237 ? 1.568 3.380 7.376 1.00 71.75 237 MET A C 1
ATOM 1809 O O . MET A 1 237 ? 1.910 3.217 6.205 1.00 71.75 237 MET A O 1
ATOM 1813 N N . ARG A 1 238 ? 2.309 4.093 8.239 1.00 76.56 238 ARG A N 1
ATOM 1814 C CA . ARG A 1 238 ? 3.599 4.707 7.869 1.00 76.56 238 ARG A CA 1
ATOM 1815 C C . ARG A 1 238 ? 4.623 3.659 7.436 1.00 76.56 238 ARG A C 1
ATOM 1817 O O . ARG A 1 238 ? 5.199 3.784 6.359 1.00 76.56 238 ARG A O 1
ATOM 1824 N N . VAL A 1 239 ? 4.795 2.608 8.238 1.00 78.12 239 VAL A N 1
ATOM 1825 C CA . VAL A 1 239 ? 5.738 1.519 7.937 1.00 78.12 239 VAL A CA 1
ATOM 1826 C C . VAL A 1 239 ? 5.355 0.793 6.644 1.00 78.12 239 VAL A C 1
ATOM 1828 O O . VAL A 1 239 ? 6.223 0.447 5.848 1.00 78.12 239 VAL A O 1
ATOM 1831 N N . GLU A 1 240 ? 4.063 0.589 6.385 1.00 71.75 240 GLU A N 1
ATOM 1832 C CA . GLU A 1 240 ? 3.591 -0.063 5.162 1.00 71.75 240 GLU A CA 1
ATOM 1833 C C . GLU A 1 240 ? 3.856 0.783 3.905 1.00 71.75 240 GLU A C 1
ATOM 1835 O O . GLU A 1 240 ? 4.231 0.237 2.865 1.00 71.75 240 GLU A O 1
ATOM 1840 N N . ILE A 1 241 ? 3.714 2.111 3.988 1.00 70.88 241 ILE A N 1
ATOM 1841 C CA . ILE A 1 241 ? 4.067 3.030 2.892 1.00 70.88 241 ILE A CA 1
ATOM 1842 C C . ILE A 1 241 ? 5.570 2.962 2.596 1.00 70.88 241 ILE A C 1
ATOM 1844 O O . ILE A 1 241 ? 5.952 2.792 1.436 1.00 70.88 241 ILE A O 1
ATOM 1848 N N . GLU A 1 242 ? 6.413 3.032 3.630 1.00 72.00 242 GLU A N 1
ATOM 1849 C CA . GLU A 1 242 ? 7.869 2.920 3.478 1.00 72.00 242 GLU A CA 1
ATOM 1850 C C . GLU A 1 242 ? 8.272 1.570 2.872 1.00 72.00 242 GLU A C 1
ATOM 1852 O O . GLU A 1 242 ? 9.074 1.520 1.935 1.00 72.00 242 GLU A O 1
ATOM 1857 N N . LEU A 1 243 ? 7.665 0.474 3.340 1.00 71.75 243 LEU A N 1
ATOM 1858 C CA . LEU A 1 243 ? 7.928 -0.866 2.822 1.00 71.75 243 LEU A CA 1
ATOM 1859 C C . LEU A 1 243 ? 7.534 -0.991 1.346 1.00 71.75 243 LEU A C 1
ATOM 1861 O O . LEU A 1 243 ? 8.298 -1.542 0.554 1.00 71.75 243 LEU A O 1
ATOM 1865 N N . ARG A 1 244 ? 6.377 -0.450 0.945 1.00 65.50 244 ARG A N 1
ATOM 1866 C CA . ARG A 1 244 ? 5.947 -0.449 -0.464 1.00 65.50 244 ARG A CA 1
ATOM 1867 C C . ARG A 1 244 ? 6.912 0.332 -1.349 1.00 65.50 244 ARG A C 1
ATOM 1869 O O . ARG A 1 244 ? 7.211 -0.105 -2.460 1.00 65.50 244 ARG A O 1
ATOM 1876 N N . GLN A 1 245 ? 7.421 1.466 -0.874 1.00 64.25 245 GLN A N 1
ATOM 1877 C CA . GLN A 1 245 ? 8.405 2.246 -1.620 1.00 64.25 245 GLN A CA 1
ATOM 1878 C C . GLN A 1 245 ? 9.737 1.492 -1.751 1.00 64.25 245 GLN A C 1
ATOM 1880 O O . GLN A 1 245 ? 10.312 1.448 -2.840 1.00 64.25 245 GLN A O 1
ATOM 1885 N N . ALA A 1 246 ? 10.186 0.832 -0.680 1.00 65.12 246 ALA A N 1
ATOM 1886 C CA . ALA A 1 246 ? 11.367 -0.026 -0.707 1.00 65.12 246 ALA A CA 1
ATOM 1887 C C . ALA A 1 246 ? 11.202 -1.211 -1.677 1.00 65.12 246 ALA A C 1
ATOM 1889 O O . ALA A 1 246 ? 12.112 -1.488 -2.452 1.00 65.12 246 ALA A O 1
ATOM 1890 N N . GLN A 1 247 ? 10.030 -1.855 -1.712 1.00 63.12 247 GLN A N 1
ATOM 1891 C CA . GLN A 1 247 ? 9.721 -2.941 -2.653 1.00 63.12 247 GLN A CA 1
ATOM 1892 C C . GLN A 1 247 ? 9.688 -2.473 -4.113 1.00 63.12 247 GLN A C 1
ATOM 1894 O O . GLN A 1 247 ? 10.190 -3.174 -4.992 1.00 63.12 247 GLN A O 1
ATOM 1899 N N . LYS A 1 248 ? 9.143 -1.279 -4.398 1.00 61.69 248 LYS A N 1
ATOM 1900 C CA . LYS A 1 248 ? 9.213 -0.682 -5.745 1.00 61.69 248 LYS A CA 1
ATOM 1901 C C . LYS A 1 248 ? 10.669 -0.499 -6.172 1.00 61.69 248 LYS A C 1
ATOM 1903 O O . LYS A 1 248 ? 11.034 -0.906 -7.271 1.00 61.69 248 LYS A O 1
ATOM 1908 N N . LEU A 1 249 ? 11.509 0.039 -5.288 1.00 63.62 249 LEU A N 1
ATOM 1909 C CA . LEU A 1 249 ? 12.941 0.217 -5.544 1.00 63.62 249 LEU A CA 1
ATOM 1910 C C . LEU A 1 249 ? 13.686 -1.116 -5.694 1.00 63.62 249 LEU A C 1
ATOM 1912 O O . LEU A 1 249 ? 14.554 -1.222 -6.556 1.00 63.62 249 LEU A O 1
ATOM 1916 N N . GLU A 1 250 ? 13.329 -2.144 -4.925 1.00 60.31 250 GLU A N 1
ATOM 1917 C CA . GLU A 1 250 ? 13.875 -3.499 -5.070 1.00 60.31 250 GLU A CA 1
ATOM 1918 C C . GLU A 1 250 ? 13.490 -4.117 -6.424 1.00 60.31 250 GLU A C 1
ATOM 1920 O O . GLU A 1 250 ? 14.341 -4.686 -7.108 1.00 60.31 250 GLU A O 1
ATOM 1925 N N . SER A 1 251 ? 12.232 -3.961 -6.852 1.00 62.59 251 SER A N 1
ATOM 1926 C CA . SER A 1 251 ? 11.747 -4.425 -8.157 1.00 62.59 251 SER A CA 1
ATOM 1927 C C . SER A 1 251 ? 12.474 -3.726 -9.306 1.00 62.59 251 SER A C 1
ATOM 1929 O O . SER A 1 251 ? 12.939 -4.393 -10.232 1.00 62.59 251 SER A O 1
ATOM 1931 N N . VAL A 1 252 ? 12.638 -2.399 -9.231 1.00 62.62 252 VAL A N 1
ATOM 1932 C CA . VAL A 1 252 ? 13.467 -1.650 -10.190 1.00 62.62 252 VAL A CA 1
ATOM 1933 C C . VAL A 1 252 ? 14.918 -2.131 -10.137 1.00 62.62 252 VAL A C 1
ATOM 1935 O O . VAL A 1 252 ? 15.538 -2.310 -11.179 1.00 62.62 252 VAL A O 1
ATOM 1938 N N . GLY A 1 253 ? 15.454 -2.401 -8.945 1.00 61.72 253 GLY A N 1
ATOM 1939 C CA . GLY A 1 253 ? 16.804 -2.924 -8.742 1.00 61.72 253 GLY A CA 1
ATOM 1940 C C . GLY A 1 253 ? 17.026 -4.301 -9.374 1.00 61.72 253 GLY A C 1
ATOM 1941 O O . GLY A 1 253 ? 18.059 -4.527 -9.999 1.00 61.72 253 GLY A O 1
ATOM 1942 N N . ARG A 1 254 ? 16.045 -5.208 -9.292 1.00 56.88 254 ARG A N 1
ATOM 1943 C CA . ARG A 1 254 ? 16.079 -6.510 -9.984 1.00 56.88 254 ARG A CA 1
ATOM 1944 C C . ARG A 1 254 ? 16.041 -6.359 -11.500 1.00 56.88 254 ARG A C 1
ATOM 1946 O O . ARG A 1 254 ? 16.749 -7.085 -12.192 1.00 56.88 254 ARG A O 1
ATOM 1953 N N . LEU A 1 255 ? 15.253 -5.411 -12.001 1.00 60.94 255 LEU A N 1
ATOM 1954 C CA . LEU A 1 255 ? 15.193 -5.085 -13.425 1.00 60.94 255 LEU A CA 1
ATOM 1955 C C . LEU A 1 255 ? 16.392 -4.244 -13.887 1.00 60.94 255 LEU A C 1
ATOM 1957 O O . LEU A 1 255 ? 16.596 -4.109 -15.086 1.00 60.94 255 LEU A O 1
ATOM 1961 N N . ALA A 1 256 ? 17.224 -3.719 -12.981 1.00 59.66 256 ALA A N 1
ATOM 1962 C CA . ALA A 1 256 ? 18.307 -2.795 -13.316 1.00 59.66 256 ALA A CA 1
ATOM 1963 C C . ALA A 1 256 ? 19.318 -3.388 -14.306 1.00 59.66 256 ALA A C 1
ATOM 1965 O O . ALA A 1 256 ? 19.812 -2.669 -15.171 1.00 59.66 256 ALA A O 1
ATOM 1966 N N . ALA A 1 257 ? 19.594 -4.694 -14.225 1.00 62.47 257 ALA A N 1
ATOM 1967 C CA . ALA A 1 257 ? 20.447 -5.375 -15.198 1.00 62.47 257 ALA A CA 1
ATOM 1968 C C . ALA A 1 257 ? 19.804 -5.415 -16.599 1.00 62.47 257 ALA A C 1
ATOM 1970 O O . ALA A 1 257 ? 20.485 -5.173 -17.596 1.00 62.47 257 ALA A O 1
ATOM 1971 N N . GLY A 1 258 ? 18.490 -5.655 -16.669 1.00 62.88 258 GLY A N 1
ATOM 1972 C CA . GLY A 1 258 ? 17.712 -5.622 -17.909 1.00 62.88 258 GLY A CA 1
ATOM 1973 C C . GLY A 1 258 ? 17.604 -4.210 -18.481 1.00 62.88 258 GLY A C 1
ATOM 1974 O O . GLY A 1 258 ? 17.914 -4.002 -19.648 1.00 62.88 258 GLY A O 1
ATOM 1975 N N . VAL A 1 259 ? 17.277 -3.219 -17.649 1.00 70.12 259 VAL A N 1
ATOM 1976 C CA . VAL A 1 259 ? 17.174 -1.800 -18.033 1.00 70.12 259 VAL A CA 1
ATOM 1977 C C . VAL A 1 259 ? 18.522 -1.261 -18.510 1.00 70.12 259 VAL A C 1
ATOM 1979 O O . VAL A 1 259 ? 18.585 -0.586 -19.533 1.00 70.12 259 VAL A O 1
ATOM 1982 N N . ALA A 1 260 ? 19.623 -1.594 -17.830 1.00 73.12 260 ALA A N 1
ATOM 1983 C CA . ALA A 1 260 ? 20.960 -1.208 -18.277 1.00 73.12 260 ALA A CA 1
ATOM 1984 C C . ALA A 1 260 ? 21.282 -1.793 -19.660 1.00 73.12 260 ALA A C 1
ATOM 1986 O O . ALA A 1 260 ? 21.823 -1.094 -20.515 1.00 73.12 260 ALA A O 1
ATOM 1987 N N . HIS A 1 261 ? 20.911 -3.050 -19.913 1.00 73.56 261 HIS A N 1
ATOM 1988 C CA . HIS A 1 261 ? 21.070 -3.671 -21.227 1.00 73.56 261 HIS A CA 1
ATOM 1989 C C . HIS A 1 261 ? 20.191 -3.000 -22.303 1.00 73.56 261 HIS A C 1
ATOM 1991 O O . HIS A 1 261 ? 20.634 -2.769 -23.433 1.00 73.56 261 HIS A O 1
ATOM 1997 N N . GLU A 1 262 ? 18.967 -2.622 -21.936 1.00 72.94 262 GLU A N 1
ATOM 1998 C CA . GLU A 1 262 ? 17.993 -1.956 -22.805 1.00 72.94 262 GLU A CA 1
ATOM 1999 C C . GLU A 1 262 ? 18.343 -0.501 -23.128 1.00 72.94 262 GLU A C 1
ATOM 2001 O O . GLU A 1 262 ? 17.990 -0.025 -24.203 1.00 72.94 262 GLU A O 1
ATOM 2006 N N . ILE A 1 263 ? 19.061 0.191 -22.239 1.00 81.62 263 ILE A N 1
ATOM 2007 C CA . ILE A 1 263 ? 19.625 1.526 -22.488 1.00 81.62 263 ILE A CA 1
ATOM 2008 C C . ILE A 1 263 ? 20.909 1.411 -23.312 1.00 81.62 263 ILE A C 1
ATOM 2010 O O . ILE A 1 263 ? 21.101 2.163 -24.267 1.00 81.62 263 ILE A O 1
ATOM 2014 N N . ASN A 1 264 ? 21.783 0.456 -22.986 1.00 84.31 264 ASN A N 1
ATOM 2015 C CA . ASN A 1 264 ? 23.065 0.309 -23.674 1.00 84.31 264 ASN A CA 1
ATOM 2016 C C . ASN A 1 264 ? 22.897 -0.019 -25.159 1.00 84.31 264 ASN A C 1
ATOM 2018 O O . ASN A 1 264 ? 23.663 0.473 -25.981 1.00 84.31 264 ASN A O 1
ATOM 2022 N N . THR A 1 265 ? 21.888 -0.810 -25.520 1.00 81.19 265 THR A N 1
ATOM 2023 C CA . THR A 1 265 ? 21.644 -1.207 -26.915 1.00 81.19 265 THR A CA 1
ATOM 2024 C C . THR A 1 265 ? 21.400 -0.006 -27.855 1.00 81.19 265 THR A C 1
ATOM 2026 O O . THR A 1 265 ? 22.147 0.151 -28.823 1.00 81.19 265 THR A O 1
ATOM 2029 N N . PRO A 1 266 ? 20.420 0.886 -27.609 1.00 85.81 266 PRO A N 1
ATOM 2030 C CA . PRO A 1 266 ? 20.239 2.086 -28.419 1.00 85.81 266 PRO A CA 1
ATOM 2031 C C . PRO A 1 266 ? 21.406 3.073 -28.290 1.00 85.81 266 PRO A C 1
ATOM 2033 O O . PRO A 1 266 ? 21.763 3.690 -29.288 1.00 85.81 266 PRO A O 1
ATOM 2036 N N . VAL A 1 267 ? 22.057 3.186 -27.123 1.00 91.50 267 VAL A N 1
ATOM 2037 C CA . VAL A 1 267 ? 23.267 4.021 -26.966 1.00 91.50 267 VAL A CA 1
ATOM 2038 C C . VAL A 1 267 ? 24.401 3.546 -27.878 1.00 91.50 267 VAL A C 1
ATOM 2040 O O . VAL A 1 267 ? 25.097 4.372 -28.474 1.00 91.50 267 VAL A O 1
ATOM 2043 N N . GLN A 1 268 ? 24.566 2.233 -28.045 1.00 87.19 268 GLN A N 1
ATOM 2044 C CA . GLN A 1 268 ? 25.537 1.678 -28.981 1.00 87.19 268 GLN A CA 1
ATOM 2045 C C . GLN A 1 268 ? 25.178 2.042 -30.426 1.00 87.19 268 GLN A C 1
ATOM 2047 O O . GLN A 1 268 ? 26.033 2.542 -31.148 1.00 87.19 268 GLN A O 1
ATOM 2052 N N . PHE A 1 269 ? 23.907 1.904 -30.830 1.00 83.94 269 PHE A N 1
ATOM 2053 C CA . PHE A 1 269 ? 23.469 2.316 -32.171 1.00 83.94 269 PHE A CA 1
ATOM 2054 C C . PHE A 1 269 ? 23.707 3.800 -32.439 1.00 83.94 269 PHE A C 1
ATOM 2056 O O . PHE A 1 269 ? 24.138 4.153 -33.535 1.00 83.94 269 PHE A O 1
ATOM 2063 N N . VAL A 1 270 ? 23.464 4.661 -31.449 1.00 93.62 270 VAL A N 1
ATOM 2064 C CA . VAL A 1 270 ? 23.776 6.093 -31.535 1.00 93.62 270 VAL A CA 1
ATOM 2065 C C . VAL A 1 270 ? 25.276 6.291 -31.719 1.00 93.62 270 VAL A C 1
ATOM 2067 O O . VAL A 1 270 ? 25.692 7.019 -32.615 1.00 93.62 270 VAL A O 1
ATOM 2070 N N . THR A 1 271 ? 26.091 5.620 -30.907 1.00 95.00 271 THR A N 1
ATOM 2071 C CA . THR A 1 271 ? 27.552 5.754 -30.942 1.00 95.00 271 THR A CA 1
ATOM 2072 C C . THR A 1 271 ? 28.122 5.327 -32.292 1.00 95.00 271 THR A C 1
ATOM 2074 O O . THR A 1 271 ? 28.870 6.093 -32.899 1.00 95.00 271 THR A O 1
ATOM 2077 N N . ASP A 1 272 ? 27.734 4.154 -32.791 1.00 94.19 272 ASP A N 1
ATOM 2078 C CA . ASP A 1 272 ? 28.202 3.620 -34.073 1.00 94.19 272 ASP A CA 1
ATOM 2079 C C . ASP A 1 272 ? 27.766 4.519 -35.236 1.00 94.19 272 ASP A C 1
ATOM 2081 O O . ASP A 1 272 ? 28.558 4.829 -36.127 1.00 94.19 272 ASP A O 1
ATOM 2085 N N . SER A 1 273 ? 26.523 5.009 -35.192 1.00 94.38 273 SER A N 1
ATOM 2086 C CA . SER A 1 273 ? 25.984 5.902 -36.219 1.00 94.38 273 SER A CA 1
ATOM 2087 C C . SER A 1 273 ? 26.714 7.246 -36.238 1.00 94.38 273 SER A C 1
ATOM 2089 O O . SER A 1 273 ? 27.121 7.714 -37.298 1.00 94.38 273 SER A O 1
ATOM 2091 N N . ILE A 1 274 ? 26.956 7.852 -35.072 1.00 96.25 274 ILE A N 1
ATOM 2092 C CA . ILE A 1 274 ? 27.708 9.110 -34.968 1.00 96.25 274 ILE A CA 1
ATOM 2093 C C . ILE A 1 274 ? 29.165 8.919 -35.407 1.00 96.25 274 ILE A C 1
ATOM 2095 O O . ILE A 1 274 ? 29.723 9.796 -36.066 1.00 96.25 274 ILE A O 1
ATOM 2099 N N . GLN A 1 275 ? 29.792 7.783 -35.083 1.00 96.50 275 GLN A N 1
ATOM 2100 C CA . GLN A 1 275 ? 31.146 7.474 -35.549 1.00 96.50 275 GLN A CA 1
ATOM 2101 C C . GLN A 1 275 ? 31.207 7.328 -37.072 1.00 96.50 275 GLN A C 1
ATOM 2103 O O . GLN A 1 275 ? 32.121 7.883 -37.682 1.00 96.50 275 GLN A O 1
ATOM 2108 N N . PHE A 1 276 ? 30.232 6.647 -37.680 1.00 95.38 276 PHE A N 1
ATOM 2109 C CA . PHE A 1 276 ? 30.118 6.528 -39.133 1.00 95.38 276 PHE A CA 1
ATOM 2110 C C . PHE A 1 276 ? 29.957 7.899 -39.799 1.00 95.38 276 PHE A C 1
ATOM 2112 O O . PHE A 1 276 ? 30.732 8.244 -40.689 1.00 95.38 276 PHE A O 1
ATOM 2119 N N . VAL A 1 277 ? 29.018 8.717 -39.311 1.00 95.81 277 VAL A N 1
ATOM 2120 C CA . VAL A 1 277 ? 28.784 10.073 -39.830 1.00 95.81 277 VAL A CA 1
ATOM 2121 C C . VAL A 1 277 ? 30.037 10.935 -39.689 1.00 95.81 277 VAL A C 1
ATOM 2123 O O . VAL A 1 277 ? 30.410 11.623 -40.633 1.00 95.81 277 VAL A O 1
ATOM 2126 N N . ARG A 1 278 ? 30.738 10.876 -38.550 1.00 96.06 278 ARG A N 1
ATOM 2127 C CA . ARG A 1 278 ? 31.984 11.629 -38.338 1.00 96.06 278 ARG A CA 1
ATOM 2128 C C . ARG A 1 278 ? 33.060 11.255 -39.359 1.00 96.06 278 ARG A C 1
ATOM 2130 O O . ARG A 1 278 ? 33.712 12.150 -39.890 1.00 96.06 278 ARG A O 1
ATOM 2137 N N . SER A 1 279 ? 33.252 9.962 -39.615 1.00 93.62 279 SER A N 1
ATOM 2138 C CA . SER A 1 279 ? 34.224 9.485 -40.605 1.00 93.62 279 SER A CA 1
ATOM 2139 C C . SER A 1 279 ? 33.824 9.889 -42.026 1.00 93.62 279 SER A C 1
ATOM 2141 O O . SER A 1 279 ? 34.655 10.426 -42.750 1.00 93.62 279 SER A O 1
ATOM 2143 N N . GLY A 1 280 ? 32.547 9.730 -42.390 1.00 91.94 280 GLY A N 1
ATOM 2144 C CA . GLY A 1 280 ? 32.038 10.132 -43.703 1.00 91.94 280 GLY A CA 1
ATOM 2145 C C . GLY A 1 280 ? 32.147 11.638 -43.949 1.00 91.94 280 GLY A C 1
ATOM 2146 O O . GLY A 1 280 ? 32.558 12.065 -45.021 1.00 91.94 280 GLY A O 1
ATOM 2147 N N . VAL A 1 281 ? 31.859 12.465 -42.941 1.00 92.75 281 VAL A N 1
ATOM 2148 C CA . VAL A 1 281 ? 32.040 13.923 -43.030 1.00 92.75 281 VAL A CA 1
ATOM 2149 C C . VAL A 1 281 ? 33.515 14.287 -43.228 1.00 92.75 281 VAL A C 1
ATOM 2151 O O . VAL A 1 281 ? 33.812 15.155 -44.044 1.00 92.75 281 VAL A O 1
ATOM 2154 N N . ALA A 1 282 ? 34.442 13.624 -42.528 1.00 92.44 282 ALA A N 1
ATOM 2155 C CA . ALA A 1 282 ? 35.875 13.852 -42.719 1.00 92.44 282 ALA A CA 1
ATOM 2156 C C . ALA A 1 282 ? 36.336 13.493 -44.144 1.00 92.44 282 ALA A C 1
ATOM 2158 O O . ALA A 1 282 ? 37.117 14.235 -44.734 1.00 92.44 282 ALA A O 1
ATOM 2159 N N . GLU A 1 283 ? 35.816 12.404 -44.711 1.00 91.12 283 GLU A N 1
ATOM 2160 C CA . GLU A 1 283 ? 36.099 11.984 -46.088 1.00 91.12 283 GLU A CA 1
ATOM 2161 C C . GLU A 1 283 ? 35.541 12.977 -47.120 1.00 91.12 283 GLU A C 1
ATOM 2163 O O . GLU A 1 283 ? 36.229 13.340 -48.072 1.00 91.12 283 GLU A O 1
ATOM 2168 N N . VAL A 1 284 ? 34.334 13.508 -46.894 1.00 91.88 284 VAL A N 1
ATOM 2169 C CA . VAL A 1 284 ? 33.758 14.567 -47.739 1.00 91.88 284 VAL A CA 1
ATOM 2170 C C . VAL A 1 284 ? 34.616 15.835 -47.707 1.00 91.88 284 VAL A C 1
ATOM 2172 O O . VAL A 1 284 ? 34.878 16.411 -48.762 1.00 91.88 284 VAL A O 1
ATOM 2175 N N . PHE A 1 285 ? 35.078 16.271 -46.531 1.00 93.19 285 PHE A N 1
ATOM 2176 C CA . PHE A 1 285 ? 35.959 17.440 -46.435 1.00 93.19 285 PHE A CA 1
ATOM 2177 C C . PHE A 1 285 ? 37.318 17.208 -47.109 1.00 93.19 285 PH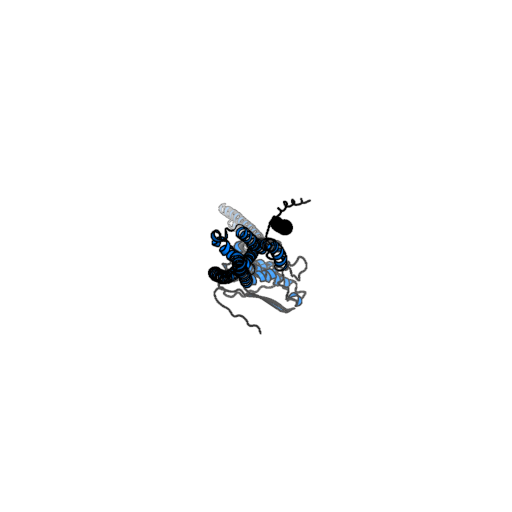E A C 1
ATOM 2179 O O . PHE A 1 285 ? 37.791 18.100 -47.806 1.00 93.19 285 PHE A O 1
ATOM 2186 N N . ASP A 1 286 ? 37.903 16.012 -47.001 1.00 91.94 286 ASP A N 1
ATOM 2187 C CA . ASP A 1 286 ? 39.146 15.663 -47.708 1.00 91.94 286 ASP A CA 1
ATOM 2188 C C . ASP A 1 286 ? 38.980 15.724 -49.239 1.00 91.94 286 ASP A C 1
ATOM 2190 O O . ASP A 1 286 ? 39.850 16.233 -49.951 1.00 91.94 286 ASP A O 1
ATOM 2194 N N . VAL A 1 287 ? 37.832 15.282 -49.767 1.00 91.44 287 VAL A N 1
ATOM 2195 C CA . VAL A 1 287 ? 37.499 15.443 -51.192 1.00 91.44 287 VAL A CA 1
ATOM 2196 C C . VAL A 1 287 ? 37.394 16.916 -51.576 1.00 91.44 287 VAL A C 1
ATOM 2198 O O . VAL A 1 287 ? 37.937 17.308 -52.610 1.00 91.44 287 VAL A O 1
ATOM 2201 N N . VAL A 1 288 ? 36.711 17.732 -50.768 1.00 91.75 288 VAL A N 1
ATOM 2202 C CA . VAL A 1 288 ? 36.582 19.177 -51.014 1.00 91.75 288 VAL A CA 1
ATOM 2203 C C . VAL A 1 288 ? 37.963 19.833 -51.057 1.00 91.75 288 VAL A C 1
ATOM 2205 O O . VAL A 1 288 ? 38.274 20.498 -52.046 1.00 91.75 288 VAL A O 1
ATOM 2208 N N . ASP A 1 289 ? 38.825 19.563 -50.075 1.00 93.31 289 ASP A N 1
ATOM 2209 C CA . ASP A 1 289 ? 40.189 20.102 -50.008 1.00 93.31 289 ASP A CA 1
ATOM 2210 C C . ASP A 1 289 ? 41.020 19.704 -51.242 1.00 93.31 289 ASP A C 1
ATOM 2212 O O . ASP A 1 289 ? 41.691 20.532 -51.868 1.00 93.31 289 ASP A O 1
ATOM 2216 N N . LYS A 1 290 ? 40.951 18.432 -51.655 1.00 91.12 290 LYS A N 1
ATOM 2217 C CA . LYS A 1 290 ? 41.649 17.938 -52.853 1.00 91.12 290 LYS A CA 1
ATOM 2218 C C . LYS A 1 290 ? 41.115 18.571 -54.139 1.00 91.12 290 LYS A C 1
ATOM 2220 O O . LYS A 1 290 ? 41.903 18.907 -55.028 1.00 91.12 290 LYS A O 1
ATOM 2225 N N . LEU A 1 291 ? 39.802 18.761 -54.255 1.00 90.19 291 LEU A N 1
ATOM 2226 C CA . LEU A 1 291 ? 39.195 19.433 -55.406 1.00 90.19 291 LEU A CA 1
ATOM 2227 C C . LEU A 1 291 ? 39.566 20.920 -55.458 1.00 90.19 291 LEU A C 1
ATOM 2229 O O . LEU A 1 291 ? 39.834 21.425 -56.549 1.00 90.19 291 LEU A O 1
ATOM 2233 N N . GLU A 1 292 ? 39.675 21.604 -54.316 1.00 91.19 292 GLU A N 1
ATOM 2234 C CA . GLU A 1 292 ? 40.184 22.980 -54.253 1.00 91.19 292 GLU A CA 1
ATOM 2235 C C . GLU A 1 292 ? 41.631 23.080 -54.756 1.00 91.19 292 GLU A C 1
ATOM 2237 O O . GLU A 1 292 ? 41.970 24.001 -55.506 1.00 91.19 292 GLU A O 1
ATOM 2242 N N . VAL A 1 293 ? 42.489 22.114 -54.406 1.00 89.50 293 VAL A N 1
ATOM 2243 C CA . VAL A 1 293 ? 43.868 22.038 -54.924 1.00 89.50 293 VAL A CA 1
ATOM 2244 C C . VAL A 1 293 ? 43.873 21.862 -56.444 1.00 89.50 293 VAL A C 1
ATOM 2246 O O . VAL A 1 293 ? 44.618 22.550 -57.151 1.00 89.50 293 VAL A O 1
ATOM 2249 N N . VAL A 1 294 ? 43.020 20.981 -56.975 1.00 88.88 294 VAL A N 1
ATOM 2250 C CA . VAL A 1 294 ? 42.892 20.789 -58.425 1.00 88.88 294 VAL A CA 1
ATOM 2251 C C . VAL A 1 294 ? 42.397 22.068 -59.102 1.00 88.88 294 VAL A C 1
ATOM 2253 O O . VAL A 1 294 ? 42.991 22.489 -60.098 1.00 88.88 294 VAL A O 1
ATOM 2256 N N . GLN A 1 295 ? 41.377 22.723 -58.547 1.00 88.56 295 GLN A N 1
ATOM 2257 C CA . GLN A 1 295 ? 40.849 23.989 -59.053 1.00 88.56 295 GLN A CA 1
ATOM 2258 C C . GLN A 1 295 ? 41.929 25.076 -59.083 1.00 88.56 295 GLN A C 1
ATOM 2260 O O . GLN A 1 295 ? 42.090 25.751 -60.101 1.00 88.56 295 GLN A O 1
ATOM 2265 N N . ARG A 1 296 ? 42.717 25.213 -58.010 1.00 88.56 296 ARG A N 1
ATOM 2266 C CA . ARG A 1 296 ? 43.838 26.160 -57.947 1.00 88.56 296 ARG A CA 1
ATOM 2267 C C . ARG A 1 296 ? 44.875 25.883 -59.035 1.00 88.56 296 ARG A C 1
ATOM 2269 O O . ARG A 1 296 ? 45.290 26.815 -59.715 1.00 88.56 296 ARG A O 1
ATOM 2276 N N . SER A 1 297 ? 45.208 24.613 -59.281 1.00 87.25 297 SER A N 1
ATOM 2277 C CA . SER A 1 297 ? 46.153 24.245 -60.346 1.00 87.25 297 SER A CA 1
ATOM 2278 C C . SER A 1 297 ? 45.684 24.680 -61.743 1.00 87.25 297 SER A C 1
ATOM 2280 O O . SER A 1 297 ? 46.498 25.097 -62.563 1.00 87.25 297 SER A O 1
ATOM 2282 N N . VAL A 1 298 ? 44.371 24.641 -62.015 1.00 87.19 298 VAL A N 1
ATOM 2283 C CA . VAL A 1 298 ? 43.797 25.133 -63.282 1.00 87.19 298 VAL A CA 1
ATOM 2284 C C . VAL A 1 298 ? 43.921 26.649 -63.383 1.00 87.19 298 VAL A C 1
ATOM 2286 O O . VAL A 1 298 ? 44.300 27.160 -64.436 1.00 87.19 298 VAL A O 1
ATOM 2289 N N . LEU A 1 299 ? 43.631 27.366 -62.293 1.00 85.88 299 LEU A N 1
ATOM 2290 C CA . LEU A 1 299 ? 43.753 28.825 -62.236 1.00 85.88 299 LEU A CA 1
ATOM 2291 C C . LEU A 1 299 ? 45.207 29.297 -62.426 1.00 85.88 299 LEU A C 1
ATOM 2293 O O . LEU A 1 299 ? 45.429 30.365 -62.988 1.00 85.88 299 LEU A O 1
ATOM 2297 N N . GLU A 1 300 ? 46.186 28.488 -62.018 1.00 88.44 300 GLU A N 1
ATOM 2298 C CA . GLU A 1 300 ? 47.627 28.747 -62.172 1.00 88.44 300 GLU A CA 1
ATOM 2299 C C . GLU A 1 300 ? 48.199 28.314 -63.540 1.00 88.44 300 GLU A C 1
ATOM 2301 O O . GLU A 1 300 ? 49.396 28.458 -63.787 1.00 88.44 300 GLU A O 1
ATOM 2306 N N . GLY A 1 301 ? 47.357 27.826 -64.460 1.00 83.44 301 GLY A N 1
ATOM 2307 C CA . GLY A 1 301 ? 47.740 27.532 -65.845 1.00 83.44 301 GLY A CA 1
ATOM 2308 C C . GLY A 1 301 ? 48.063 26.065 -66.148 1.00 83.44 301 GLY A C 1
ATOM 2309 O O . GLY A 1 301 ? 48.637 25.780 -67.201 1.00 83.44 301 GLY A O 1
ATOM 2310 N N . ALA A 1 302 ? 47.699 25.119 -65.275 1.00 77.81 302 ALA A N 1
ATOM 2311 C CA . ALA A 1 302 ? 47.819 23.695 -65.588 1.00 77.81 302 ALA A CA 1
ATOM 2312 C C . ALA A 1 302 ? 46.893 23.283 -66.757 1.00 77.81 302 ALA A C 1
ATOM 2314 O O . ALA A 1 302 ? 45.794 23.830 -66.901 1.00 77.81 302 ALA A O 1
ATOM 2315 N N . PRO A 1 303 ? 47.274 22.273 -67.569 1.00 82.88 303 PRO A N 1
ATOM 2316 C CA . PRO A 1 303 ? 46.419 21.760 -68.636 1.00 82.88 303 PRO A CA 1
ATOM 2317 C C . PRO A 1 303 ? 45.074 21.273 -68.083 1.00 82.88 303 PRO A C 1
ATOM 2319 O O . PRO A 1 303 ? 45.027 20.391 -67.223 1.00 82.88 303 PRO A O 1
ATOM 2322 N N . SER A 1 304 ? 43.962 21.794 -68.614 1.00 80.62 304 SER A N 1
ATOM 2323 C CA . SER A 1 304 ? 42.608 21.473 -68.128 1.00 80.62 304 SER A CA 1
ATOM 2324 C C . SER A 1 304 ? 42.280 19.977 -68.184 1.00 80.62 304 SER A C 1
ATOM 2326 O O . SER A 1 304 ? 41.485 19.492 -67.386 1.00 80.62 304 SER A O 1
ATOM 2328 N N . ARG A 1 305 ? 42.914 19.230 -69.098 1.00 83.25 305 ARG A N 1
ATOM 2329 C CA . ARG A 1 305 ? 42.741 17.777 -69.229 1.00 83.25 305 ARG A CA 1
ATOM 2330 C C . ARG A 1 305 ? 43.333 17.005 -68.045 1.00 83.25 305 ARG A C 1
ATOM 2332 O O . ARG A 1 305 ? 42.687 16.084 -67.556 1.00 83.25 305 ARG A O 1
ATOM 2339 N N . ASP A 1 306 ? 44.508 17.404 -67.560 1.00 82.44 306 ASP A N 1
ATOM 2340 C CA . ASP A 1 306 ? 45.175 16.748 -66.426 1.00 82.44 306 ASP A CA 1
ATOM 2341 C C . ASP A 1 306 ? 44.466 17.072 -65.111 1.00 82.44 306 ASP A C 1
ATOM 2343 O O . ASP A 1 306 ? 44.314 16.213 -64.247 1.00 82.44 306 ASP A O 1
ATOM 2347 N N . ALA A 1 307 ? 43.977 18.305 -64.970 1.00 83.75 307 ALA A N 1
ATOM 2348 C CA . ALA A 1 307 ? 43.158 18.688 -63.829 1.00 83.75 307 ALA A CA 1
ATOM 2349 C C . ALA A 1 307 ? 41.807 17.956 -63.810 1.00 83.75 307 ALA A C 1
ATOM 2351 O O . ALA A 1 307 ? 41.403 17.474 -62.759 1.00 83.75 307 ALA A O 1
ATOM 2352 N N . ALA A 1 308 ? 41.140 17.806 -64.960 1.00 84.00 308 ALA A N 1
ATOM 2353 C CA . ALA A 1 308 ? 39.906 17.025 -65.054 1.00 84.00 308 ALA A CA 1
ATOM 2354 C C . ALA A 1 308 ? 40.131 15.545 -64.696 1.00 84.00 308 ALA A C 1
ATOM 2356 O O . ALA A 1 308 ? 39.310 14.964 -63.991 1.00 84.00 308 ALA A O 1
ATOM 2357 N N . ALA A 1 309 ? 41.257 14.958 -65.119 1.00 85.94 309 ALA A N 1
ATOM 2358 C CA . ALA A 1 309 ? 41.628 13.596 -64.743 1.00 85.94 309 ALA A CA 1
ATOM 2359 C C . ALA A 1 309 ? 41.875 13.461 -63.229 1.00 85.94 309 ALA A C 1
ATOM 2361 O O . ALA A 1 309 ? 41.342 12.547 -62.613 1.00 85.94 309 ALA A O 1
ATOM 2362 N N . ARG A 1 310 ? 42.606 14.402 -62.610 1.00 84.81 310 ARG A N 1
ATOM 2363 C CA . ARG A 1 310 ? 42.826 14.423 -61.151 1.00 84.81 310 ARG A CA 1
ATOM 2364 C C . ARG A 1 310 ? 41.538 14.645 -60.357 1.00 84.81 310 ARG A C 1
ATOM 2366 O O . ARG A 1 310 ? 41.355 14.022 -59.322 1.00 84.81 310 ARG A O 1
ATOM 2373 N N . ALA A 1 311 ? 40.645 15.517 -60.825 1.00 86.00 311 ALA A N 1
ATOM 2374 C CA . ALA A 1 311 ? 39.349 15.738 -60.182 1.00 86.00 311 ALA A CA 1
ATOM 2375 C C . ALA A 1 311 ? 38.454 14.493 -60.252 1.00 86.00 311 ALA A C 1
ATOM 2377 O O . ALA A 1 311 ? 37.781 14.177 -59.274 1.00 86.00 311 ALA A O 1
ATOM 2378 N N . ALA A 1 312 ? 38.454 13.787 -61.390 1.00 85.38 312 ALA A N 1
ATOM 2379 C CA . ALA A 1 312 ? 37.740 12.522 -61.536 1.00 85.38 312 ALA A CA 1
ATOM 2380 C C . ALA A 1 312 ? 38.314 11.450 -60.598 1.00 85.38 312 ALA A C 1
ATOM 2382 O O . ALA A 1 312 ? 37.551 10.832 -59.872 1.00 85.38 312 ALA A O 1
ATOM 2383 N N . ASP A 1 313 ? 39.641 11.317 -60.531 1.00 86.81 313 ASP A N 1
ATOM 2384 C CA . ASP A 1 313 ? 40.325 10.363 -59.647 1.00 86.81 313 ASP A CA 1
ATOM 2385 C C . ASP A 1 313 ? 40.024 10.626 -58.162 1.00 86.81 313 ASP A C 1
ATOM 2387 O O . ASP A 1 313 ? 39.652 9.717 -57.429 1.00 86.81 313 ASP A O 1
ATOM 2391 N N . VAL A 1 314 ? 40.070 11.890 -57.723 1.00 86.94 314 VAL A N 1
ATOM 2392 C CA . VAL A 1 314 ? 39.690 12.282 -56.354 1.00 86.94 314 VAL A CA 1
ATOM 2393 C C . VAL A 1 314 ? 38.230 11.931 -56.062 1.00 86.94 314 VAL A C 1
ATOM 2395 O O . VAL A 1 314 ? 37.933 11.398 -54.994 1.00 86.94 314 VAL A O 1
ATOM 2398 N N . ARG A 1 315 ? 37.320 12.200 -57.005 1.00 82.62 315 ARG A N 1
ATOM 2399 C CA . ARG A 1 315 ? 35.892 11.910 -56.834 1.00 82.62 315 ARG A CA 1
ATOM 2400 C C . ARG A 1 315 ? 35.599 10.411 -56.824 1.00 82.62 315 ARG A C 1
ATOM 2402 O O . ARG A 1 315 ? 34.726 9.997 -56.077 1.00 82.62 315 ARG A O 1
ATOM 2409 N N . ASP A 1 316 ? 36.301 9.631 -57.637 1.00 84.44 316 ASP A N 1
ATOM 2410 C CA . ASP A 1 316 ? 36.127 8.179 -57.726 1.00 84.44 316 ASP A CA 1
ATOM 2411 C C . ASP A 1 316 ? 36.836 7.451 -56.566 1.00 84.44 316 ASP A C 1
ATOM 2413 O O . ASP A 1 316 ? 36.452 6.341 -56.208 1.00 84.44 316 ASP A O 1
ATOM 2417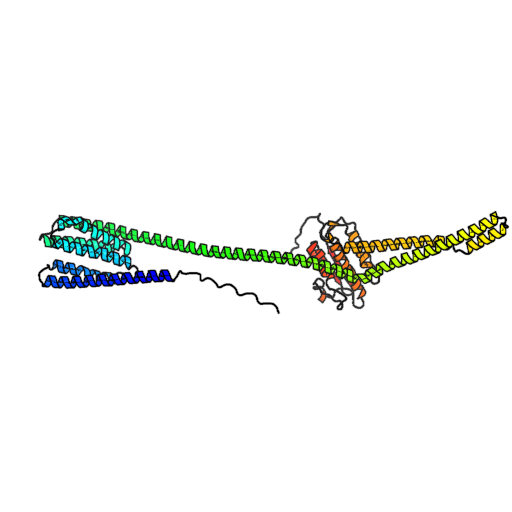 N N . SER A 1 317 ? 37.844 8.082 -55.946 1.00 82.44 317 SER A N 1
ATOM 2418 C CA . SER A 1 317 ? 38.548 7.551 -54.769 1.00 82.44 317 SER A CA 1
ATOM 2419 C C . SER A 1 317 ? 37.743 7.618 -53.470 1.00 82.44 317 SER A C 1
ATOM 2421 O O . SER A 1 317 ? 38.054 6.883 -52.535 1.00 82.44 317 SER A O 1
ATOM 2423 N N . ALA A 1 318 ? 36.727 8.480 -53.412 1.00 80.69 318 ALA A N 1
ATOM 2424 C CA . ALA A 1 318 ? 35.815 8.595 -52.284 1.00 80.69 318 ALA A CA 1
ATOM 2425 C C . ALA A 1 318 ? 34.447 8.039 -52.678 1.00 80.69 318 ALA A C 1
ATOM 2427 O O . ALA A 1 318 ? 33.891 8.416 -53.710 1.00 80.69 318 ALA A O 1
ATOM 2428 N N . ASP A 1 319 ? 33.863 7.178 -51.847 1.00 86.25 319 ASP A N 1
ATOM 2429 C CA . ASP A 1 319 ? 32.562 6.566 -52.142 1.00 86.25 319 ASP A CA 1
ATOM 2430 C C . ASP A 1 319 ? 31.405 7.523 -51.790 1.00 86.25 319 ASP A C 1
ATOM 2432 O O . ASP A 1 319 ? 30.578 7.287 -50.908 1.00 86.25 319 ASP A O 1
ATOM 2436 N N . LEU A 1 320 ? 31.371 8.680 -52.462 1.00 86.88 320 LEU A N 1
ATOM 2437 C CA . LEU A 1 320 ? 30.428 9.767 -52.179 1.00 86.88 320 LEU A CA 1
ATOM 2438 C C . LEU A 1 320 ? 28.967 9.342 -52.362 1.00 86.88 320 LEU A C 1
ATOM 2440 O O . LEU A 1 320 ? 28.091 9.868 -51.678 1.00 86.88 320 LEU A O 1
ATOM 2444 N N . ALA A 1 321 ? 28.701 8.402 -53.274 1.00 89.12 321 ALA A N 1
ATOM 2445 C CA . ALA A 1 321 ? 27.366 7.851 -53.478 1.00 89.12 321 ALA A CA 1
ATOM 2446 C C . ALA A 1 321 ? 26.934 7.010 -52.270 1.00 89.12 321 ALA A C 1
ATOM 2448 O O . ALA A 1 321 ? 25.843 7.223 -51.739 1.00 89.12 321 ALA A O 1
ATOM 2449 N N . TYR A 1 322 ? 27.819 6.134 -51.779 1.00 90.81 322 TYR A N 1
ATOM 2450 C CA . TYR A 1 322 ? 27.579 5.370 -50.560 1.00 90.81 322 TYR A CA 1
ATOM 2451 C C . TYR A 1 322 ? 27.382 6.281 -49.344 1.00 90.81 322 TYR A C 1
ATOM 2453 O O . TYR A 1 322 ? 26.452 6.069 -48.563 1.00 90.81 322 TYR A O 1
ATOM 2461 N N . LEU A 1 323 ? 28.201 7.326 -49.187 1.00 92.94 323 LEU A N 1
ATOM 2462 C CA . LEU A 1 323 ? 28.057 8.281 -48.084 1.00 92.94 323 LEU A CA 1
ATOM 2463 C C . LEU A 1 323 ? 26.738 9.061 -48.165 1.00 92.94 323 LEU A C 1
ATOM 2465 O O . LEU A 1 323 ? 26.054 9.192 -47.152 1.00 92.94 323 LEU A O 1
ATOM 2469 N N . ALA A 1 324 ? 26.348 9.541 -49.349 1.00 90.31 324 ALA A N 1
ATOM 2470 C CA . ALA A 1 324 ? 25.098 10.278 -49.536 1.00 90.31 324 ALA A CA 1
ATOM 2471 C C . ALA A 1 324 ? 23.854 9.433 -49.207 1.00 90.31 324 ALA A C 1
ATOM 2473 O O . ALA A 1 324 ? 22.876 9.973 -48.693 1.00 90.31 324 ALA A O 1
ATOM 2474 N N . GLU A 1 325 ? 23.897 8.124 -49.465 1.00 93.44 325 GLU A N 1
ATOM 2475 C CA . GLU A 1 325 ? 22.811 7.195 -49.136 1.00 93.44 325 GLU A CA 1
ATOM 2476 C C . GLU A 1 325 ? 22.808 6.799 -47.650 1.00 93.44 325 GLU A C 1
ATOM 2478 O O . GLU A 1 325 ? 21.763 6.806 -47.001 1.00 93.44 325 GLU A O 1
ATOM 2483 N N . ASN A 1 326 ? 23.975 6.490 -47.075 1.00 93.25 326 ASN A N 1
ATOM 2484 C CA . ASN A 1 326 ? 24.058 5.870 -45.749 1.00 93.25 326 ASN A CA 1
ATOM 2485 C C . ASN A 1 326 ? 24.161 6.872 -44.591 1.00 93.25 326 ASN A C 1
ATOM 2487 O O . ASN A 1 326 ? 23.773 6.540 -43.469 1.00 93.25 326 ASN A O 1
ATOM 2491 N N . VAL A 1 327 ? 24.662 8.093 -44.817 1.00 94.44 327 VAL A N 1
ATOM 2492 C CA . VAL A 1 327 ? 24.751 9.124 -43.763 1.00 94.44 327 VAL A CA 1
ATOM 2493 C C . VAL A 1 327 ? 23.365 9.519 -43.229 1.00 94.44 327 VAL A C 1
ATOM 2495 O O . VAL A 1 327 ? 23.205 9.518 -42.006 1.00 94.44 327 VAL A O 1
ATOM 2498 N N . PRO A 1 328 ? 22.342 9.792 -44.069 1.00 92.44 328 PRO A N 1
ATOM 2499 C CA . PRO A 1 328 ? 20.983 10.045 -43.585 1.00 92.44 328 PRO A CA 1
ATOM 2500 C C . PRO A 1 328 ? 20.406 8.868 -42.788 1.00 92.44 328 PRO A C 1
ATOM 2502 O O . PRO A 1 328 ? 19.894 9.069 -41.691 1.00 92.44 328 PRO A O 1
ATOM 2505 N N . ILE A 1 329 ? 20.585 7.633 -43.275 1.00 91.94 329 ILE A N 1
ATOM 2506 C CA . ILE A 1 329 ? 20.108 6.412 -42.600 1.00 91.94 329 ILE A CA 1
ATOM 2507 C C . ILE A 1 329 ? 20.749 6.263 -41.212 1.00 91.94 329 ILE A C 1
ATOM 2509 O O . ILE A 1 329 ? 20.077 5.911 -40.240 1.00 91.94 329 ILE A O 1
ATOM 2513 N N . ALA A 1 330 ? 22.049 6.544 -41.094 1.00 91.12 330 ALA A N 1
ATOM 2514 C CA . ALA A 1 330 ? 22.751 6.519 -39.815 1.00 91.12 330 ALA A CA 1
ATOM 2515 C C . ALA A 1 330 ? 22.218 7.594 -38.849 1.00 91.12 330 ALA A C 1
ATOM 2517 O O . ALA A 1 330 ? 22.019 7.312 -37.667 1.00 91.12 330 ALA A O 1
ATOM 2518 N N . LEU A 1 331 ? 21.938 8.807 -39.333 1.00 91.00 331 LEU A N 1
ATOM 2519 C CA . LEU A 1 331 ? 21.348 9.871 -38.514 1.00 91.00 331 LEU A CA 1
ATOM 2520 C C . LEU A 1 331 ? 19.942 9.506 -38.019 1.00 91.00 331 LEU A C 1
ATOM 2522 O O . LEU A 1 331 ? 19.678 9.641 -36.824 1.00 91.00 331 LEU A O 1
ATOM 2526 N N . ASP A 1 332 ? 19.082 8.968 -38.885 1.00 86.94 332 ASP A N 1
ATOM 2527 C CA . ASP A 1 332 ? 17.741 8.505 -38.504 1.00 86.94 332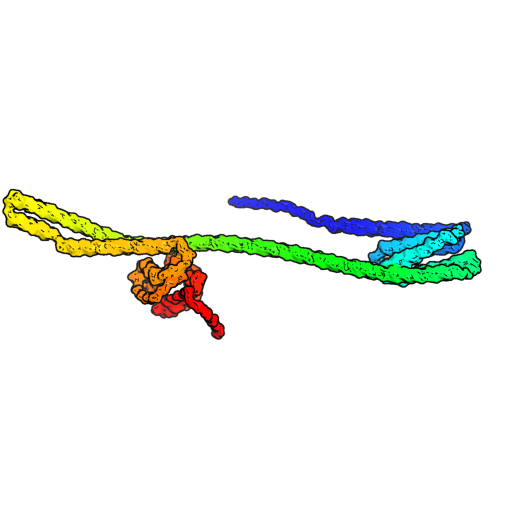 ASP A CA 1
ATOM 2528 C C . ASP A 1 332 ? 17.814 7.383 -37.458 1.00 86.94 332 ASP A C 1
ATOM 2530 O O . ASP A 1 332 ? 17.092 7.392 -36.457 1.00 86.94 332 ASP A O 1
ATOM 2534 N N . ARG A 1 333 ? 18.756 6.445 -37.627 1.00 85.50 333 ARG A N 1
ATOM 2535 C CA . ARG A 1 333 ? 19.017 5.378 -36.652 1.00 85.50 333 ARG A CA 1
ATOM 2536 C C . ARG A 1 333 ? 19.481 5.926 -35.300 1.00 85.50 333 ARG A C 1
ATOM 2538 O O . ARG A 1 333 ? 19.072 5.401 -34.261 1.00 85.50 333 ARG A O 1
ATOM 2545 N N . ALA A 1 334 ? 20.313 6.967 -35.292 1.00 90.19 334 ALA A N 1
ATOM 2546 C CA . ALA A 1 334 ? 20.744 7.629 -34.065 1.00 90.19 334 ALA A CA 1
ATOM 2547 C C . ALA A 1 334 ? 19.575 8.344 -33.367 1.00 90.19 334 ALA A C 1
ATOM 2549 O O . ALA A 1 334 ? 19.400 8.192 -32.159 1.00 90.19 334 ALA A O 1
ATOM 2550 N N . LEU A 1 335 ? 18.739 9.071 -34.111 1.00 84.69 335 LEU A N 1
ATOM 2551 C CA . LEU A 1 335 ? 17.564 9.752 -33.557 1.00 84.69 335 LEU A CA 1
ATOM 2552 C C . LEU A 1 335 ? 16.567 8.758 -32.950 1.00 84.69 335 LEU A C 1
ATOM 2554 O O . LEU A 1 335 ? 16.168 8.924 -31.799 1.00 84.69 335 LEU A O 1
ATOM 2558 N N . ALA A 1 336 ? 16.264 7.667 -33.656 1.00 75.94 336 ALA A N 1
ATOM 2559 C CA . ALA A 1 336 ? 15.413 6.598 -33.135 1.00 75.94 336 ALA A CA 1
ATOM 2560 C C . ALA A 1 336 ? 15.997 5.953 -31.861 1.00 75.94 336 ALA A C 1
ATOM 2562 O O . ALA A 1 336 ? 15.268 5.627 -30.921 1.00 75.94 336 ALA A O 1
ATOM 2563 N N . GLY A 1 337 ? 17.324 5.788 -31.801 1.00 79.69 337 GLY A N 1
ATOM 2564 C CA . GLY A 1 337 ? 18.019 5.332 -30.599 1.00 79.69 337 GLY A CA 1
ATOM 2565 C C . GLY A 1 337 ? 17.849 6.295 -29.418 1.00 79.69 337 GLY A C 1
ATOM 2566 O O . GLY A 1 337 ? 17.523 5.858 -28.314 1.00 79.69 337 GLY A O 1
ATOM 2567 N N . LEU A 1 338 ? 18.015 7.601 -29.646 1.00 87.44 338 LEU A N 1
ATOM 2568 C CA . LEU A 1 338 ? 17.837 8.635 -28.620 1.00 87.44 338 LEU A CA 1
ATOM 2569 C C . LEU A 1 338 ? 16.395 8.709 -28.106 1.00 87.44 338 LEU A C 1
ATOM 2571 O O . LEU A 1 338 ? 16.192 8.768 -26.891 1.00 87.44 338 LEU A O 1
ATOM 2575 N N . ASP A 1 339 ? 15.402 8.637 -28.993 1.00 75.62 339 ASP A N 1
ATOM 2576 C CA . ASP A 1 339 ? 13.989 8.611 -28.602 1.00 75.62 339 ASP A CA 1
ATOM 2577 C C . ASP A 1 339 ? 13.665 7.394 -27.737 1.00 75.62 339 ASP A C 1
ATOM 2579 O O . ASP A 1 339 ? 12.971 7.508 -26.721 1.00 75.62 339 ASP A O 1
ATOM 2583 N N . ARG A 1 340 ? 14.235 6.232 -28.076 1.00 74.56 340 ARG A N 1
ATOM 2584 C CA . ARG A 1 340 ? 14.085 5.014 -27.277 1.00 74.56 340 ARG A CA 1
ATOM 2585 C C . ARG A 1 340 ? 14.683 5.174 -25.880 1.00 74.56 340 ARG A C 1
ATOM 2587 O O . ARG A 1 340 ? 14.019 4.835 -24.902 1.00 74.56 340 ARG A O 1
ATOM 2594 N N . VAL A 1 341 ? 15.890 5.736 -25.763 1.00 83.81 341 VAL A N 1
ATOM 2595 C CA . VAL A 1 341 ? 16.510 6.038 -24.458 1.00 83.81 341 VAL A CA 1
ATOM 2596 C C . VAL A 1 341 ? 15.631 6.992 -23.651 1.00 83.81 341 VAL A C 1
ATOM 2598 O O . VAL A 1 341 ? 15.366 6.744 -22.474 1.00 83.81 341 VAL A O 1
ATOM 2601 N N . ALA A 1 342 ? 15.134 8.061 -24.276 1.00 74.88 342 ALA A N 1
ATOM 2602 C CA . ALA A 1 342 ? 14.282 9.037 -23.610 1.00 74.88 342 ALA A CA 1
ATOM 2603 C C . ALA A 1 342 ? 12.976 8.407 -23.103 1.00 74.88 342 ALA A C 1
ATOM 2605 O O . ALA A 1 342 ? 12.542 8.702 -21.988 1.00 74.88 342 ALA A O 1
ATOM 2606 N N . THR A 1 343 ? 12.370 7.513 -23.884 1.00 68.06 343 THR A N 1
ATOM 2607 C CA . THR A 1 343 ? 11.172 6.768 -23.481 1.00 68.06 343 THR A CA 1
ATOM 2608 C C . THR A 1 343 ? 11.456 5.844 -22.302 1.00 68.06 343 THR A C 1
ATOM 2610 O O . THR A 1 343 ? 10.730 5.920 -21.316 1.00 68.06 343 THR A O 1
ATOM 2613 N N . ILE A 1 344 ? 12.547 5.070 -22.321 1.00 70.81 344 ILE A N 1
ATOM 2614 C CA . ILE A 1 344 ? 12.930 4.201 -21.193 1.00 70.81 344 ILE A CA 1
ATOM 2615 C C . ILE A 1 344 ? 13.115 5.021 -19.905 1.00 70.81 344 ILE A C 1
ATOM 2617 O O . ILE A 1 344 ? 12.557 4.679 -18.861 1.00 70.81 344 ILE A O 1
ATOM 2621 N N . VAL A 1 345 ? 13.840 6.143 -19.970 1.00 75.62 345 VAL A N 1
ATOM 2622 C CA . VAL A 1 345 ? 14.093 7.001 -18.798 1.00 75.62 345 VAL A CA 1
ATOM 2623 C C . VAL A 1 345 ? 12.806 7.647 -18.275 1.00 75.62 345 VAL A C 1
ATOM 2625 O O . VAL A 1 345 ? 12.594 7.693 -17.061 1.00 75.62 345 VAL A O 1
ATOM 2628 N N . ARG A 1 346 ? 11.922 8.127 -19.163 1.00 64.12 346 ARG A N 1
ATOM 2629 C CA . ARG A 1 346 ? 10.607 8.663 -18.769 1.00 64.12 346 ARG A CA 1
ATOM 2630 C C . ARG A 1 346 ? 9.763 7.598 -18.078 1.00 64.12 346 ARG A C 1
ATOM 2632 O O . ARG A 1 346 ? 9.243 7.859 -16.996 1.00 64.12 346 ARG A O 1
ATOM 2639 N N . SER A 1 347 ? 9.686 6.405 -18.655 1.00 63.28 347 SER A N 1
ATOM 2640 C CA . SER A 1 347 ? 8.938 5.279 -18.102 1.00 63.28 347 SER A CA 1
ATOM 2641 C C . SER A 1 347 ? 9.470 4.857 -16.726 1.00 63.28 347 SER A C 1
ATOM 2643 O O . SER A 1 347 ? 8.694 4.678 -15.787 1.00 63.28 347 SER A O 1
ATOM 2645 N N . MET A 1 348 ? 10.794 4.822 -16.550 1.00 68.56 348 MET A N 1
ATOM 2646 C CA . MET A 1 348 ? 11.436 4.547 -15.259 1.00 68.56 348 MET A CA 1
ATOM 2647 C C . MET A 1 348 ? 11.145 5.641 -14.216 1.00 68.56 348 MET A C 1
ATOM 2649 O O . MET A 1 348 ? 10.933 5.344 -13.040 1.00 68.56 348 MET A O 1
ATOM 2653 N N . ARG A 1 349 ? 11.081 6.912 -14.637 1.00 63.56 349 ARG A N 1
ATOM 2654 C CA . ARG A 1 349 ? 10.753 8.047 -13.760 1.00 63.56 349 ARG A CA 1
ATOM 2655 C C . ARG A 1 349 ? 9.295 8.034 -13.303 1.00 63.56 349 ARG A C 1
ATOM 2657 O O . ARG A 1 349 ? 9.052 8.299 -12.130 1.00 63.56 349 ARG A O 1
ATOM 2664 N N . VAL A 1 350 ? 8.352 7.726 -14.197 1.00 62.09 350 VAL A N 1
ATOM 2665 C CA . VAL A 1 350 ? 6.921 7.572 -13.865 1.00 62.09 350 VAL A CA 1
ATOM 2666 C C . VAL A 1 350 ? 6.729 6.436 -12.861 1.00 62.09 350 VAL A C 1
ATOM 2668 O O . VAL A 1 350 ? 5.979 6.576 -11.899 1.00 62.09 350 VAL A O 1
ATOM 2671 N N . PHE A 1 351 ? 7.466 5.341 -13.032 1.00 58.56 351 PHE A N 1
ATOM 2672 C CA . PHE A 1 351 ? 7.415 4.190 -12.137 1.00 58.56 351 PHE A CA 1
ATOM 2673 C C . PHE A 1 351 ? 8.011 4.465 -10.741 1.00 58.56 351 PHE A C 1
ATOM 2675 O O . PHE A 1 351 ? 7.525 3.943 -9.738 1.00 58.56 351 PHE A O 1
ATOM 2682 N N . ALA A 1 352 ? 9.040 5.314 -10.658 1.00 59.84 352 ALA A N 1
ATOM 2683 C CA . ALA A 1 352 ? 9.703 5.693 -9.408 1.00 59.84 352 ALA A CA 1
ATOM 2684 C C . ALA A 1 352 ? 9.081 6.922 -8.705 1.00 59.84 352 ALA A C 1
ATOM 2686 O O . ALA A 1 352 ? 9.623 7.376 -7.694 1.00 59.84 352 ALA A O 1
ATOM 2687 N N . HIS A 1 353 ? 7.989 7.502 -9.228 1.00 58.69 353 HIS A N 1
ATOM 2688 C CA . HIS A 1 353 ? 7.464 8.778 -8.728 1.00 58.69 353 HIS A CA 1
ATOM 2689 C C . HIS A 1 353 ? 6.586 8.644 -7.460 1.00 58.69 353 HIS A C 1
ATOM 2691 O O . HIS A 1 353 ? 5.692 7.786 -7.424 1.00 58.69 353 HIS A O 1
ATOM 2697 N N . PRO A 1 354 ? 6.771 9.522 -6.447 1.00 49.97 354 PRO A N 1
ATOM 2698 C CA . PRO A 1 354 ? 5.949 9.548 -5.229 1.00 49.97 354 PRO A CA 1
ATOM 2699 C C . PRO A 1 354 ? 4.470 9.897 -5.473 1.00 49.97 354 PRO A C 1
ATOM 2701 O O . PRO A 1 354 ? 3.604 9.369 -4.780 1.00 49.97 354 PRO A O 1
ATOM 2704 N N . ASP A 1 355 ? 4.170 10.715 -6.490 1.00 48.06 355 ASP A N 1
ATOM 2705 C CA . ASP A 1 355 ? 2.815 11.233 -6.775 1.00 48.06 355 ASP A CA 1
ATOM 2706 C C . ASP A 1 355 ? 1.847 10.186 -7.365 1.00 48.06 355 ASP A C 1
ATOM 2708 O O . ASP A 1 355 ? 0.694 10.483 -7.661 1.00 48.06 355 ASP A O 1
ATOM 2712 N N . SER A 1 356 ? 2.264 8.919 -7.470 1.00 54.38 356 SER A N 1
ATOM 2713 C CA . SER A 1 356 ? 1.355 7.792 -7.753 1.00 54.38 356 SER A CA 1
ATOM 2714 C C . SER A 1 356 ? 0.355 7.500 -6.618 1.00 54.38 356 SER A C 1
ATOM 2716 O O . SER A 1 356 ? -0.449 6.571 -6.724 1.00 54.38 356 SER A O 1
ATOM 2718 N N . ALA A 1 357 ? 0.409 8.276 -5.530 1.00 56.16 357 ALA A N 1
ATOM 2719 C CA . ALA A 1 357 ? -0.432 8.144 -4.349 1.00 56.16 357 ALA A CA 1
ATOM 2720 C C . ALA A 1 357 ? -1.809 8.825 -4.463 1.00 56.16 357 ALA A C 1
ATOM 2722 O O . ALA A 1 357 ? -2.660 8.562 -3.612 1.00 56.16 357 ALA A O 1
ATOM 2723 N N . GLU A 1 358 ? -2.052 9.661 -5.479 1.00 61.16 358 GLU A N 1
ATOM 2724 C CA . GLU A 1 358 ? -3.336 10.348 -5.678 1.00 61.16 358 GLU A CA 1
ATOM 2725 C C . GLU A 1 358 ? -4.138 9.751 -6.846 1.00 61.16 358 GLU A C 1
ATOM 2727 O O . GLU A 1 358 ? -3.585 9.314 -7.854 1.00 61.16 358 GLU A O 1
ATOM 2732 N N . MET A 1 359 ? -5.464 9.684 -6.684 1.00 79.62 359 MET A N 1
ATOM 2733 C CA . MET A 1 359 ? -6.373 9.121 -7.684 1.00 79.62 359 MET A CA 1
ATOM 2734 C C . MET A 1 359 ? -6.773 10.224 -8.669 1.00 79.62 359 MET A C 1
ATOM 2736 O O . MET A 1 359 ? -7.425 11.193 -8.272 1.00 79.62 359 MET A O 1
ATOM 2740 N N . GLY A 1 360 ? -6.403 10.075 -9.940 1.00 82.38 360 GLY A N 1
ATOM 2741 C CA . GLY A 1 360 ? -6.632 11.077 -10.985 1.00 82.38 360 GLY A CA 1
ATOM 2742 C C . GLY A 1 360 ? -7.238 10.475 -12.248 1.00 82.38 360 GLY A C 1
ATOM 2743 O O . GLY A 1 360 ? -7.229 9.258 -12.421 1.00 82.38 360 GLY A O 1
ATOM 2744 N N . ASP A 1 361 ? -7.775 11.326 -13.120 1.00 84.94 361 ASP A N 1
ATOM 2745 C CA . ASP A 1 361 ? -8.239 10.904 -14.443 1.00 84.94 361 ASP A CA 1
ATOM 2746 C C . ASP A 1 361 ? -7.027 10.558 -15.312 1.00 84.94 361 ASP A C 1
ATOM 2748 O O . ASP A 1 361 ? -6.140 11.391 -15.511 1.00 84.94 361 ASP A O 1
ATOM 2752 N N . ALA A 1 362 ? -6.975 9.321 -15.803 1.00 86.00 362 ALA A N 1
ATOM 2753 C CA . ALA A 1 362 ? -5.845 8.816 -16.568 1.00 86.00 362 ALA A CA 1
ATOM 2754 C C . ALA A 1 362 ? -6.290 8.077 -17.833 1.00 86.00 362 ALA A C 1
ATOM 2756 O O . ALA A 1 362 ? -7.340 7.433 -17.870 1.00 86.00 362 ALA A O 1
ATOM 2757 N N . ASP A 1 363 ? -5.448 8.152 -18.860 1.00 89.38 363 ASP A N 1
ATOM 2758 C CA . ASP A 1 363 ? -5.575 7.365 -20.083 1.00 89.38 363 ASP A CA 1
ATOM 2759 C C . ASP A 1 363 ? -4.990 5.962 -19.852 1.00 89.38 363 ASP A C 1
ATOM 2761 O O . ASP A 1 363 ? -3.780 5.795 -19.666 1.00 89.38 363 ASP A O 1
ATOM 2765 N N . LEU A 1 364 ? -5.859 4.947 -19.836 1.00 90.12 364 LEU A N 1
ATOM 2766 C CA . LEU A 1 364 ? -5.449 3.559 -19.621 1.00 90.12 364 LEU A CA 1
ATOM 2767 C C . LEU A 1 364 ? -4.684 2.970 -20.805 1.00 90.12 364 LEU A C 1
ATOM 2769 O O . LEU A 1 364 ? -3.803 2.140 -20.582 1.00 90.12 364 LEU A O 1
ATOM 2773 N N . ASN A 1 365 ? -4.980 3.390 -22.036 1.00 92.19 365 ASN A N 1
ATOM 2774 C CA . ASN A 1 365 ? -4.272 2.887 -23.211 1.00 92.19 365 ASN A CA 1
ATOM 2775 C C . ASN A 1 365 ? -2.811 3.333 -23.149 1.00 92.19 365 ASN A C 1
ATOM 2777 O O . ASN A 1 365 ? -1.905 2.500 -23.216 1.00 92.19 365 ASN A O 1
ATOM 2781 N N . GLN A 1 366 ? -2.578 4.616 -22.858 1.00 86.88 366 GLN A N 1
ATOM 2782 C CA . GLN A 1 366 ? -1.228 5.148 -22.665 1.00 86.88 366 GLN A CA 1
ATOM 2783 C C . GLN A 1 366 ? -0.482 4.447 -21.512 1.00 86.88 366 GLN A C 1
ATOM 2785 O O . GLN A 1 366 ? 0.730 4.209 -21.582 1.00 86.88 366 GLN A O 1
ATOM 2790 N N . ALA A 1 367 ? -1.197 4.104 -20.439 1.00 86.00 367 ALA A N 1
ATOM 2791 C CA . ALA A 1 367 ? -0.662 3.391 -19.281 1.00 86.00 367 ALA A CA 1
ATOM 2792 C C . ALA A 1 367 ? -0.180 1.975 -19.638 1.00 86.00 367 ALA A C 1
ATOM 2794 O O . ALA A 1 367 ? 0.932 1.567 -19.277 1.00 86.00 367 ALA A O 1
ATOM 2795 N N . ILE A 1 368 ? -1.008 1.243 -20.389 1.00 91.12 368 ILE A N 1
ATOM 2796 C CA . ILE A 1 368 ? -0.723 -0.107 -20.876 1.00 91.12 368 ILE A CA 1
ATOM 2797 C C . ILE A 1 368 ? 0.478 -0.072 -21.822 1.00 91.12 368 ILE A C 1
ATOM 2799 O O . ILE A 1 368 ? 1.446 -0.792 -21.588 1.00 91.12 368 ILE A O 1
ATOM 2803 N N . GLU A 1 369 ? 0.479 0.811 -22.821 1.00 90.00 369 GLU A N 1
ATOM 2804 C CA . GLU A 1 369 ? 1.588 0.958 -23.775 1.00 90.00 369 GLU A CA 1
ATOM 2805 C C . GLU A 1 369 ? 2.919 1.270 -23.077 1.00 90.00 369 GLU A C 1
ATOM 2807 O O . GLU A 1 369 ? 3.953 0.646 -23.350 1.00 90.00 369 GLU A O 1
ATOM 2812 N N . SER A 1 370 ? 2.893 2.196 -22.115 1.00 80.62 370 SER A N 1
ATOM 2813 C CA . SER A 1 370 ? 4.073 2.554 -21.323 1.00 80.62 370 SER A CA 1
ATOM 2814 C C . SER A 1 370 ? 4.593 1.357 -20.525 1.00 80.62 370 SER A C 1
ATOM 2816 O O . SER A 1 370 ? 5.799 1.113 -20.475 1.00 80.62 370 SER A O 1
ATOM 2818 N N . THR A 1 371 ? 3.688 0.577 -19.933 1.00 86.12 371 THR A N 1
ATOM 2819 C CA . THR A 1 371 ? 4.031 -0.616 -19.153 1.00 8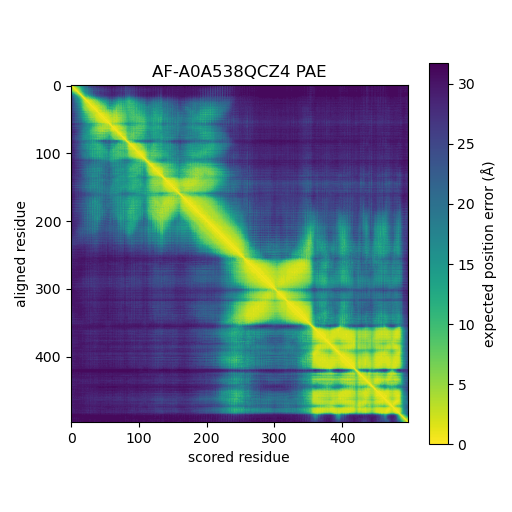6.12 371 THR A CA 1
ATOM 2820 C C . THR A 1 371 ? 4.607 -1.727 -20.035 1.00 86.12 371 THR A C 1
ATOM 2822 O O . THR A 1 371 ? 5.624 -2.326 -19.685 1.00 86.12 371 THR A O 1
ATOM 2825 N N . LEU A 1 372 ? 4.014 -1.967 -21.206 1.00 87.69 372 LEU A N 1
ATOM 2826 C CA . LEU A 1 372 ? 4.481 -2.957 -22.183 1.00 87.69 372 LEU A CA 1
ATOM 2827 C C . LEU A 1 372 ? 5.856 -2.603 -22.752 1.00 87.69 372 LEU A C 1
ATOM 2829 O O . LEU A 1 372 ? 6.652 -3.501 -23.030 1.00 87.69 372 LEU A O 1
ATOM 2833 N N . THR A 1 373 ? 6.152 -1.308 -22.874 1.00 80.38 373 THR A N 1
ATOM 2834 C CA . THR A 1 373 ? 7.477 -0.822 -23.272 1.00 80.38 373 THR A CA 1
ATOM 2835 C C . THR A 1 373 ? 8.536 -1.171 -22.226 1.00 80.38 373 THR A C 1
ATOM 2837 O O . THR A 1 373 ? 9.614 -1.624 -22.592 1.00 80.38 373 THR A O 1
ATOM 2840 N N . ILE A 1 374 ? 8.236 -1.006 -20.931 1.00 77.75 374 ILE A N 1
ATOM 2841 C CA . ILE A 1 374 ? 9.155 -1.382 -19.837 1.00 77.75 374 ILE A CA 1
ATOM 2842 C C . ILE A 1 374 ? 9.325 -2.903 -19.761 1.00 77.75 374 ILE A C 1
ATOM 2844 O O . ILE A 1 374 ? 10.420 -3.400 -19.519 1.00 77.75 374 ILE A O 1
ATOM 2848 N N . ALA A 1 375 ? 8.240 -3.654 -19.951 1.00 82.62 375 ALA A N 1
ATOM 2849 C CA . ALA A 1 375 ? 8.256 -5.111 -19.877 1.00 82.62 375 ALA A CA 1
ATOM 2850 C C . ALA A 1 375 ? 8.917 -5.778 -21.098 1.00 82.62 375 ALA A C 1
ATOM 2852 O O . ALA A 1 375 ? 9.041 -7.001 -21.120 1.00 82.62 375 ALA A O 1
ATOM 2853 N N . HIS A 1 376 ? 9.325 -5.006 -22.111 1.00 83.31 376 HIS A N 1
ATOM 2854 C CA . HIS A 1 376 ? 9.745 -5.520 -23.412 1.00 83.31 376 HIS A CA 1
ATOM 2855 C C . HIS A 1 376 ? 10.846 -6.576 -23.328 1.00 83.31 376 HIS A C 1
ATOM 2857 O O . HIS A 1 376 ? 10.700 -7.656 -23.901 1.00 83.31 376 HIS A O 1
ATOM 2863 N N . ASN A 1 377 ? 11.912 -6.321 -22.573 1.00 75.38 377 ASN A N 1
ATOM 2864 C CA . ASN A 1 377 ? 12.986 -7.293 -22.382 1.00 75.38 377 ASN A CA 1
ATOM 2865 C C . ASN A 1 377 ? 12.549 -8.622 -21.754 1.00 75.38 377 ASN A C 1
ATOM 2867 O O . ASN A 1 377 ? 13.204 -9.631 -22.003 1.00 75.38 377 ASN A O 1
ATOM 2871 N N . GLU A 1 378 ? 11.481 -8.639 -20.958 1.00 79.94 378 GLU A N 1
ATOM 2872 C CA . GLU A 1 378 ? 11.025 -9.854 -20.276 1.00 79.94 378 GLU A CA 1
ATOM 2873 C C . GLU A 1 378 ? 10.303 -10.806 -21.238 1.00 79.94 378 GLU A C 1
ATOM 2875 O O . GLU A 1 378 ? 10.426 -12.019 -21.092 1.00 79.94 378 GLU A O 1
ATOM 2880 N N . TYR A 1 379 ? 9.583 -10.284 -22.240 1.00 85.38 379 TYR A N 1
ATOM 2881 C CA . TYR A 1 379 ? 8.836 -11.120 -23.191 1.00 85.38 379 TYR A CA 1
ATOM 2882 C C . TYR A 1 379 ? 9.464 -11.219 -24.585 1.00 85.38 379 TYR A C 1
ATOM 2884 O O . TYR A 1 379 ? 9.232 -12.214 -25.260 1.00 85.38 379 TYR A O 1
ATOM 2892 N N . ARG A 1 380 ? 10.305 -10.269 -25.016 1.00 83.62 380 ARG A N 1
ATOM 2893 C CA . ARG A 1 380 ? 10.897 -10.182 -26.372 1.00 83.62 380 ARG A CA 1
ATOM 2894 C C . ARG A 1 380 ? 11.452 -11.492 -26.944 1.00 83.62 380 ARG A C 1
ATOM 2896 O O . ARG A 1 380 ? 11.457 -11.675 -28.156 1.00 83.62 380 ARG A O 1
ATOM 2903 N N . TYR A 1 381 ? 12.024 -12.342 -26.096 1.00 80.81 381 TYR A N 1
ATOM 2904 C CA . TYR A 1 381 ? 12.678 -13.588 -26.513 1.00 80.81 381 TYR A CA 1
ATOM 2905 C C . TYR A 1 381 ? 11.827 -14.835 -26.289 1.00 80.81 381 TYR A C 1
ATOM 2907 O O . TYR A 1 381 ? 12.244 -15.935 -26.642 1.00 80.81 381 TYR A O 1
ATOM 2915 N N . VAL A 1 382 ? 10.674 -14.662 -25.654 1.00 82.88 382 VAL A N 1
ATOM 2916 C CA . VAL A 1 382 ? 9.881 -15.745 -25.084 1.00 82.88 382 VAL A CA 1
ATOM 2917 C C . VAL A 1 382 ? 8.469 -15.762 -25.665 1.00 82.88 382 VAL A C 1
ATOM 2919 O O . VAL A 1 382 ? 7.883 -16.833 -25.793 1.00 82.88 382 VAL A O 1
ATOM 2922 N N . ALA A 1 383 ? 7.924 -14.603 -26.038 1.00 86.75 383 ALA A N 1
ATOM 2923 C CA . ALA A 1 383 ? 6.560 -14.466 -26.521 1.00 86.75 383 ALA A CA 1
ATOM 2924 C C . ALA A 1 383 ? 6.419 -13.337 -27.551 1.00 86.75 383 ALA A C 1
ATOM 2926 O O . ALA A 1 383 ? 7.077 -12.298 -27.457 1.00 86.75 383 ALA A O 1
ATOM 2927 N N . ASP A 1 384 ? 5.486 -13.529 -28.480 1.00 88.25 384 ASP A N 1
ATOM 2928 C CA . ASP A 1 384 ? 4.967 -12.470 -29.338 1.00 88.25 384 ASP A CA 1
ATOM 2929 C C . ASP A 1 384 ? 3.868 -11.695 -28.592 1.00 88.25 384 ASP A C 1
ATOM 2931 O O . ASP A 1 384 ? 3.044 -12.286 -27.889 1.00 88.25 384 ASP A O 1
ATOM 2935 N N . LEU A 1 385 ? 3.863 -10.365 -28.728 1.00 90.88 385 LEU A N 1
ATOM 2936 C CA . LEU A 1 385 ? 2.887 -9.481 -28.088 1.00 90.88 385 LEU A CA 1
ATOM 2937 C C . LEU A 1 385 ? 1.910 -8.923 -29.128 1.00 90.88 385 LEU A C 1
ATOM 2939 O O . LEU A 1 385 ? 2.328 -8.275 -30.086 1.00 90.88 385 LEU A O 1
ATOM 2943 N N . GLU A 1 386 ? 0.616 -9.106 -28.879 1.00 93.12 386 GLU A N 1
ATOM 2944 C CA . GLU A 1 386 ? -0.477 -8.525 -29.659 1.00 93.12 386 GLU A CA 1
ATOM 2945 C C . GLU A 1 386 ? -1.378 -7.689 -28.740 1.00 93.12 386 GLU A C 1
ATOM 2947 O O . GLU A 1 386 ? -1.710 -8.110 -27.629 1.00 93.12 386 GLU A O 1
ATOM 2952 N N . THR A 1 387 ? -1.752 -6.489 -29.187 1.00 92.62 387 THR A N 1
ATOM 2953 C CA . THR A 1 387 ? -2.590 -5.554 -28.424 1.00 92.62 387 THR A CA 1
ATOM 2954 C C . THR A 1 387 ? -3.834 -5.176 -29.216 1.00 92.62 387 THR A C 1
ATOM 2956 O O . THR A 1 387 ? -3.719 -4.631 -30.312 1.00 92.62 387 THR A O 1
ATOM 2959 N N . ASP A 1 388 ? -5.005 -5.392 -28.620 1.00 94.94 388 ASP A N 1
ATOM 2960 C CA . ASP A 1 388 ? -6.301 -4.915 -29.111 1.00 94.94 388 ASP A CA 1
ATOM 2961 C C . ASP A 1 388 ? -6.847 -3.870 -28.125 1.00 94.94 388 ASP A C 1
ATOM 2963 O O . ASP A 1 388 ? -7.383 -4.208 -27.065 1.00 94.94 388 ASP A O 1
ATOM 2967 N N . LEU A 1 389 ? -6.597 -2.590 -28.420 1.00 92.50 389 LEU A N 1
ATOM 2968 C CA . LEU A 1 389 ? -6.969 -1.459 -27.567 1.00 92.50 389 LEU A CA 1
ATOM 2969 C C . LEU A 1 389 ? -8.217 -0.773 -28.130 1.00 92.50 389 LEU A C 1
ATOM 2971 O O . LEU A 1 389 ? -8.195 -0.204 -29.221 1.00 92.50 389 LEU A O 1
ATOM 2975 N N . GLY A 1 390 ? -9.305 -0.811 -27.362 1.00 90.75 390 GLY A N 1
ATOM 2976 C CA . GLY A 1 390 ? -10.527 -0.073 -27.674 1.00 90.75 390 GLY A CA 1
ATOM 2977 C C . GLY A 1 390 ? -10.423 1.416 -27.332 1.00 90.75 390 GLY A C 1
ATOM 2978 O O . GLY A 1 390 ? -9.523 1.852 -26.613 1.00 90.75 390 GLY A O 1
ATOM 2979 N N . ASP A 1 391 ? -11.391 2.198 -27.810 1.00 89.00 391 ASP A N 1
ATOM 2980 C CA . ASP A 1 391 ? -11.551 3.595 -27.403 1.00 89.00 391 ASP A CA 1
ATOM 2981 C C . ASP A 1 391 ? -12.127 3.651 -25.977 1.00 89.00 391 ASP A C 1
ATOM 2983 O O . ASP A 1 391 ? -13.233 3.160 -25.721 1.00 89.00 391 ASP A O 1
ATOM 2987 N N . LEU A 1 392 ? -11.348 4.184 -25.032 1.00 87.25 392 LEU A N 1
ATOM 2988 C CA . LEU A 1 392 ? -11.678 4.209 -23.608 1.00 87.25 392 LEU A CA 1
ATOM 2989 C C . LEU A 1 392 ? -11.759 5.655 -23.102 1.00 87.25 392 LEU A C 1
ATOM 2991 O O . LEU A 1 392 ? -10.862 6.452 -23.377 1.00 87.25 392 LEU A O 1
ATOM 2995 N N . PRO A 1 393 ? -12.790 6.010 -22.310 1.00 85.88 393 PRO A N 1
ATOM 2996 C CA . PRO A 1 393 ? -12.814 7.303 -21.642 1.00 85.88 393 PRO A CA 1
ATOM 2997 C C . PRO A 1 393 ? -11.694 7.380 -20.589 1.00 85.88 393 PRO A C 1
ATOM 2999 O O . PRO A 1 393 ? -11.264 6.339 -20.084 1.00 85.88 393 PRO A O 1
ATOM 3002 N N . PRO A 1 394 ? -11.269 8.591 -20.181 1.00 86.19 394 PRO A N 1
ATOM 3003 C CA . PRO A 1 394 ? -10.380 8.755 -19.038 1.00 86.19 394 PRO A CA 1
ATOM 3004 C C . PRO A 1 394 ? -10.942 8.041 -17.803 1.00 86.19 394 PRO A C 1
ATOM 3006 O O . PRO A 1 394 ? -12.107 8.227 -17.441 1.00 86.19 394 PRO A O 1
ATOM 3009 N N . VAL A 1 395 ? -10.119 7.206 -17.168 1.00 87.69 395 VAL A N 1
ATOM 3010 C CA . VAL A 1 395 ? -10.513 6.409 -16.002 1.00 87.69 395 VAL A CA 1
ATOM 3011 C C . VAL A 1 395 ? -9.838 6.960 -14.762 1.00 87.69 395 VAL A C 1
ATOM 3013 O O . VAL A 1 395 ? -8.616 7.106 -14.704 1.00 87.69 395 VAL A O 1
ATOM 3016 N N . ARG A 1 396 ? -10.646 7.219 -13.736 1.00 86.12 396 ARG A N 1
ATOM 3017 C CA . ARG A 1 396 ? -10.169 7.710 -12.451 1.00 86.12 396 ARG A CA 1
ATOM 3018 C C . ARG A 1 396 ? -9.459 6.597 -11.682 1.00 86.12 396 ARG A C 1
ATOM 3020 O O . ARG A 1 396 ? -10.100 5.664 -11.199 1.00 86.12 396 ARG A O 1
ATOM 3027 N N . CYS A 1 397 ? -8.134 6.659 -11.599 1.00 87.44 397 CYS A N 1
ATOM 3028 C CA . CYS A 1 397 ? -7.322 5.587 -11.030 1.00 87.44 397 CYS A CA 1
ATOM 3029 C C . CYS A 1 397 ? -5.989 6.081 -10.443 1.00 87.44 397 CYS A C 1
ATOM 3031 O O . CYS A 1 397 ? -5.532 7.195 -10.696 1.00 87.44 397 CYS A O 1
ATOM 3033 N N . TYR A 1 398 ? -5.357 5.233 -9.630 1.00 85.94 398 TYR A N 1
ATOM 3034 C CA . TYR A 1 398 ? -3.974 5.393 -9.183 1.00 85.94 398 TYR A CA 1
ATOM 3035 C C . TYR A 1 398 ? -3.044 4.842 -10.265 1.00 85.94 398 TYR A C 1
ATOM 3037 O O . TYR A 1 398 ? -2.638 3.677 -10.220 1.00 85.94 398 TYR A O 1
ATOM 3045 N N . ILE A 1 399 ? -2.725 5.675 -11.253 1.00 84.75 399 ILE A N 1
ATOM 3046 C CA . ILE A 1 399 ? -2.069 5.246 -12.495 1.00 84.75 399 ILE A CA 1
ATOM 3047 C C . ILE A 1 399 ? -0.766 4.464 -12.267 1.00 84.75 399 ILE A C 1
ATOM 3049 O O . ILE A 1 399 ? -0.549 3.423 -12.881 1.00 84.75 399 ILE A O 1
ATOM 3053 N N . GLY A 1 400 ? 0.074 4.895 -11.321 1.00 79.50 400 GLY A N 1
ATOM 3054 C CA . GLY A 1 400 ? 1.335 4.208 -11.024 1.00 79.50 400 GLY A CA 1
ATOM 3055 C C . GLY A 1 400 ? 1.147 2.832 -10.378 1.00 79.50 400 GLY A C 1
ATOM 3056 O O . GLY A 1 400 ? 1.912 1.912 -10.656 1.00 79.50 400 GLY A O 1
ATOM 3057 N N . GLU A 1 401 ? 0.115 2.661 -9.550 1.00 81.62 401 GLU A N 1
ATOM 3058 C CA . GLU A 1 401 ? -0.209 1.360 -8.954 1.00 81.62 401 GLU A CA 1
ATOM 3059 C C . GLU A 1 401 ? -0.808 0.416 -9.999 1.00 81.62 401 GLU A C 1
ATOM 3061 O O . GLU A 1 401 ? -0.504 -0.778 -10.006 1.00 81.62 401 GLU A O 1
ATOM 3066 N N . LEU A 1 402 ? -1.626 0.948 -10.912 1.00 87.88 402 LEU A N 1
ATOM 3067 C CA . LEU A 1 402 ? -2.210 0.164 -11.993 1.00 87.88 402 LEU A CA 1
ATOM 3068 C C . LEU A 1 402 ? -1.145 -0.300 -12.994 1.00 87.88 402 LEU A C 1
ATOM 3070 O O . LEU A 1 402 ? -1.128 -1.479 -13.344 1.00 87.88 402 LEU A O 1
ATOM 3074 N N . ASN A 1 403 ? -0.200 0.572 -13.359 1.00 86.12 403 ASN A N 1
ATOM 3075 C CA . ASN A 1 403 ? 0.978 0.197 -14.148 1.00 86.12 403 ASN A CA 1
ATOM 3076 C C . ASN A 1 403 ? 1.739 -0.957 -13.490 1.00 86.12 403 ASN A C 1
ATOM 3078 O O . ASN A 1 403 ? 2.118 -1.913 -14.160 1.00 86.12 403 ASN A O 1
ATOM 3082 N N . GLN A 1 404 ? 1.907 -0.917 -12.165 1.00 80.88 404 GLN A N 1
ATOM 3083 C CA . GLN A 1 404 ? 2.573 -1.992 -11.432 1.00 80.88 404 GLN A CA 1
ATOM 3084 C C . GLN A 1 404 ? 1.782 -3.307 -11.449 1.00 80.88 404 GLN A C 1
ATOM 3086 O O . GLN A 1 404 ? 2.366 -4.383 -11.588 1.00 80.88 404 GLN A O 1
ATOM 3091 N N . ALA A 1 405 ? 0.454 -3.244 -11.328 1.00 87.44 405 ALA A N 1
ATOM 3092 C CA . ALA A 1 405 ? -0.398 -4.424 -11.440 1.00 87.44 405 ALA A CA 1
ATOM 3093 C C . ALA A 1 405 ? -0.294 -5.064 -12.836 1.00 87.44 405 ALA A C 1
ATOM 3095 O O . ALA A 1 405 ? -0.117 -6.279 -12.936 1.00 87.44 405 ALA A O 1
ATOM 3096 N N . ILE A 1 406 ? -0.341 -4.249 -13.895 1.00 91.00 406 ILE A N 1
ATOM 3097 C CA . ILE A 1 406 ? -0.205 -4.699 -15.288 1.00 91.00 406 ILE A CA 1
ATOM 3098 C C . ILE A 1 406 ? 1.186 -5.295 -15.520 1.00 91.00 406 ILE A C 1
ATOM 3100 O O . ILE A 1 406 ? 1.289 -6.407 -16.036 1.00 91.00 406 ILE A O 1
ATOM 3104 N N . LEU A 1 407 ? 2.248 -4.614 -15.073 1.00 85.81 407 LEU A N 1
ATOM 3105 C CA . LEU A 1 407 ? 3.628 -5.089 -15.200 1.00 85.81 407 LEU A CA 1
ATOM 3106 C C . LEU A 1 407 ? 3.788 -6.479 -14.581 1.00 85.81 407 LEU A C 1
ATOM 3108 O O . LEU A 1 407 ? 4.303 -7.391 -15.223 1.00 85.81 407 LEU A O 1
ATOM 3112 N N . ASN A 1 408 ? 3.293 -6.665 -13.356 1.00 84.44 408 ASN A N 1
ATOM 3113 C CA . ASN A 1 408 ? 3.364 -7.949 -12.665 1.00 84.44 408 ASN A CA 1
ATOM 3114 C C . ASN A 1 408 ? 2.645 -9.067 -13.431 1.00 84.44 408 ASN A C 1
ATOM 3116 O O . ASN A 1 408 ? 3.127 -10.198 -13.448 1.00 84.44 408 ASN A O 1
ATOM 3120 N N . ILE A 1 409 ? 1.503 -8.775 -14.059 1.00 90.44 409 ILE A N 1
ATOM 3121 C CA . ILE A 1 409 ? 0.760 -9.761 -14.853 1.00 90.44 409 ILE A CA 1
ATOM 3122 C C . ILE A 1 409 ? 1.535 -10.118 -16.124 1.00 90.44 409 ILE A C 1
ATOM 3124 O O . ILE A 1 409 ? 1.724 -11.302 -16.395 1.00 90.44 409 ILE A O 1
ATOM 3128 N N . VAL A 1 410 ? 2.038 -9.122 -16.859 1.00 90.56 410 VAL A N 1
ATOM 3129 C CA . VAL A 1 410 ? 2.789 -9.330 -18.109 1.00 90.56 410 VAL A CA 1
ATOM 3130 C C . VAL A 1 410 ? 4.075 -10.118 -17.860 1.00 90.56 410 VAL A C 1
ATOM 3132 O O . VAL A 1 410 ? 4.337 -11.102 -18.547 1.00 90.56 410 VAL A O 1
ATOM 3135 N N . VAL A 1 411 ? 4.848 -9.755 -16.834 1.00 84.44 411 VAL A N 1
ATOM 3136 C CA . VAL A 1 411 ? 6.082 -10.472 -16.468 1.00 84.44 411 VAL A CA 1
ATOM 3137 C C . VAL A 1 411 ? 5.778 -11.909 -16.041 1.00 84.44 411 VAL A C 1
ATOM 3139 O O . VAL A 1 411 ? 6.485 -12.840 -16.424 1.00 84.44 411 VAL A O 1
ATOM 3142 N N . ASN A 1 412 ? 4.698 -12.125 -15.283 1.00 86.75 412 ASN A N 1
ATOM 3143 C CA . ASN A 1 412 ? 4.289 -13.478 -14.912 1.00 86.75 412 ASN A CA 1
ATOM 3144 C C . ASN A 1 412 ? 3.861 -14.309 -16.123 1.00 86.75 412 ASN A C 1
ATOM 3146 O O . ASN A 1 412 ? 4.189 -15.493 -16.159 1.00 86.75 412 ASN A O 1
ATOM 3150 N N . ALA A 1 413 ? 3.178 -13.711 -17.102 1.00 88.94 413 ALA A N 1
ATOM 3151 C CA . ALA A 1 413 ? 2.830 -14.378 -18.351 1.00 88.94 413 ALA A CA 1
ATOM 3152 C C . ALA A 1 413 ? 4.088 -14.757 -19.146 1.00 88.94 413 ALA A C 1
ATOM 3154 O O . ALA A 1 413 ? 4.230 -15.913 -19.532 1.00 88.94 413 ALA A O 1
ATOM 3155 N N . ALA A 1 414 ? 5.038 -13.830 -19.301 1.00 86.56 414 ALA A N 1
ATOM 3156 C CA . ALA A 1 414 ? 6.301 -14.082 -19.988 1.00 86.56 414 ALA A CA 1
ATOM 3157 C C . ALA A 1 414 ? 7.081 -15.239 -19.347 1.00 86.56 414 ALA A C 1
ATOM 3159 O O . ALA A 1 414 ? 7.428 -16.201 -20.023 1.00 86.56 414 ALA A O 1
ATOM 3160 N N . HIS A 1 415 ? 7.276 -15.218 -18.024 1.00 80.88 415 HIS A N 1
ATOM 3161 C CA . HIS A 1 415 ? 7.966 -16.312 -17.326 1.00 80.88 415 HIS A CA 1
ATOM 3162 C C . HIS A 1 415 ? 7.198 -17.634 -17.404 1.00 80.88 415 HIS A C 1
ATOM 3164 O O . HIS A 1 415 ? 7.810 -18.691 -17.507 1.00 80.88 415 HIS A O 1
ATOM 3170 N N . ALA A 1 416 ? 5.863 -17.593 -17.357 1.00 83.06 416 ALA A N 1
ATOM 3171 C CA . ALA A 1 416 ? 5.052 -18.795 -17.509 1.00 83.06 416 ALA A CA 1
ATOM 3172 C C . ALA A 1 416 ? 5.191 -19.412 -18.906 1.00 83.06 416 ALA A C 1
ATOM 3174 O O . ALA A 1 416 ? 5.076 -20.628 -19.006 1.00 83.06 416 ALA A O 1
ATOM 3175 N N . ILE A 1 417 ? 5.446 -18.600 -19.942 1.00 84.56 417 ILE A N 1
ATOM 3176 C CA . ILE A 1 417 ? 5.754 -19.045 -21.310 1.00 84.56 417 ILE A CA 1
ATOM 3177 C C . ILE A 1 417 ? 7.214 -19.533 -21.416 1.00 84.56 417 ILE A C 1
ATOM 3179 O O . ILE A 1 417 ? 7.481 -20.535 -22.075 1.00 84.56 417 ILE A O 1
ATOM 3183 N N . GLU A 1 418 ? 8.156 -18.892 -20.719 1.00 79.75 418 GLU A N 1
ATOM 3184 C CA . GLU A 1 418 ? 9.571 -19.302 -20.685 1.00 79.75 418 GLU A CA 1
ATOM 3185 C C . GLU A 1 418 ? 9.743 -20.701 -20.076 1.00 79.75 418 GLU A C 1
ATOM 3187 O O . GLU A 1 418 ? 10.508 -21.529 -20.571 1.00 79.75 418 GLU A O 1
ATOM 3192 N N . ASP A 1 419 ? 8.989 -20.988 -19.014 1.00 72.75 419 ASP A N 1
ATOM 3193 C CA . ASP A 1 419 ? 9.052 -22.248 -18.276 1.00 72.75 419 ASP A CA 1
ATOM 3194 C C . ASP A 1 419 ? 8.351 -23.428 -19.021 1.00 72.75 419 ASP A C 1
ATOM 3196 O O . ASP A 1 419 ? 8.321 -24.551 -18.501 1.00 72.75 419 ASP A O 1
ATOM 3200 N N . VAL A 1 420 ? 7.829 -23.239 -20.252 1.00 57.16 420 VAL A N 1
ATOM 3201 C CA . VAL A 1 420 ? 7.035 -24.217 -21.056 1.00 57.16 420 VAL A CA 1
ATOM 3202 C C . VAL A 1 420 ? 7.870 -25.367 -21.649 1.00 57.16 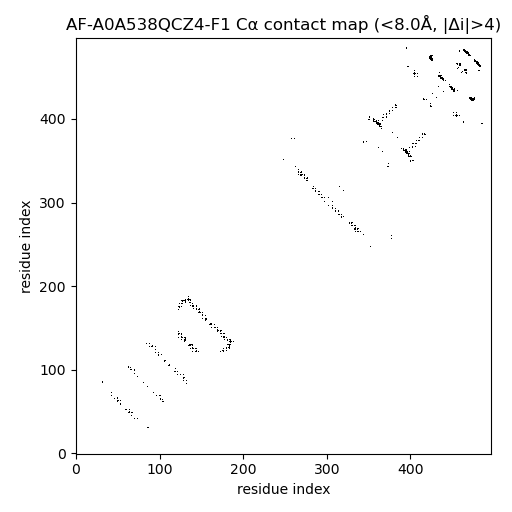420 VAL A C 1
ATOM 3204 O O . VAL A 1 420 ? 7.648 -25.853 -22.752 1.00 57.16 420 VAL A O 1
ATOM 3207 N N . VAL A 1 421 ? 8.766 -25.937 -20.849 1.00 52.38 421 VAL A N 1
ATOM 3208 C CA . VAL A 1 421 ? 9.068 -27.376 -20.943 1.00 52.38 421 VAL A CA 1
ATOM 3209 C C . VAL A 1 421 ? 8.117 -28.189 -20.034 1.00 52.38 421 VAL A C 1
ATOM 3211 O O . VAL A 1 421 ? 8.038 -29.406 -20.171 1.00 52.38 421 VAL A O 1
ATOM 3214 N N . ALA A 1 422 ? 7.330 -27.546 -19.152 1.00 47.91 422 ALA A N 1
ATOM 3215 C CA . ALA A 1 422 ? 6.495 -28.221 -18.140 1.00 47.91 422 ALA A CA 1
ATOM 3216 C C . ALA A 1 422 ? 4.979 -27.896 -18.164 1.00 47.91 422 ALA A C 1
ATOM 3218 O O . ALA A 1 422 ? 4.307 -28.069 -17.150 1.00 47.91 422 ALA A O 1
ATOM 3219 N N . GLY A 1 423 ? 4.422 -27.484 -19.310 1.00 54.22 423 GLY A N 1
ATOM 3220 C CA . GLY A 1 423 ? 2.974 -27.298 -19.499 1.00 54.22 423 GLY A CA 1
ATOM 3221 C C . GLY A 1 423 ? 2.452 -25.936 -19.024 1.00 54.22 423 GLY A C 1
ATOM 3222 O O . GLY A 1 423 ? 2.481 -25.618 -17.842 1.00 54.22 423 GLY A O 1
ATOM 3223 N N . ALA A 1 424 ? 1.953 -25.126 -19.960 1.00 66.31 424 ALA A N 1
ATOM 3224 C CA . ALA A 1 424 ? 1.371 -23.812 -19.681 1.00 66.31 424 ALA A CA 1
ATOM 3225 C C . ALA A 1 424 ? 0.116 -23.912 -18.785 1.00 66.31 424 ALA A C 1
ATOM 3227 O O . ALA A 1 424 ? -0.639 -24.866 -18.904 1.00 66.31 424 ALA A O 1
ATOM 3228 N N . GLY A 1 425 ? -0.159 -22.937 -17.914 1.00 71.81 425 GLY A N 1
ATOM 3229 C CA . GLY A 1 425 ? -1.356 -22.935 -17.049 1.00 71.81 425 GLY A CA 1
ATOM 3230 C C . GLY A 1 425 ? -1.070 -23.170 -15.559 1.00 71.81 425 GLY A C 1
ATOM 3231 O O . GLY A 1 425 ? 0.034 -23.543 -15.172 1.00 71.81 425 GLY A O 1
ATOM 3232 N N . ILE A 1 426 ? -2.064 -22.914 -14.702 1.00 82.25 426 ILE A N 1
ATOM 3233 C CA . ILE A 1 426 ? -1.925 -22.981 -13.237 1.00 82.25 426 ILE A CA 1
ATOM 3234 C C . ILE A 1 426 ? -2.440 -24.344 -12.721 1.00 82.25 426 ILE A C 1
ATOM 3236 O O . ILE A 1 426 ? -3.628 -24.658 -12.904 1.00 82.25 426 ILE A O 1
ATOM 3240 N N . PRO A 1 427 ? -1.594 -25.148 -12.039 1.00 82.62 427 PRO A N 1
ATOM 3241 C CA . PRO A 1 427 ? -1.990 -26.431 -11.452 1.00 82.62 427 PRO A CA 1
ATOM 3242 C C . PRO A 1 427 ? -3.112 -26.279 -10.421 1.00 82.62 427 PRO A C 1
ATOM 3244 O O . PRO A 1 427 ? -3.109 -25.312 -9.663 1.00 82.62 427 PRO A O 1
ATOM 3247 N N . GLU A 1 428 ? -4.024 -27.255 -10.332 1.00 81.38 428 GLU A N 1
ATOM 3248 C CA . GLU A 1 428 ? -5.190 -27.202 -9.428 1.00 81.38 428 GLU A CA 1
ATOM 3249 C C . GLU A 1 428 ? -4.822 -26.873 -7.978 1.00 81.38 428 GLU A C 1
ATOM 3251 O O . GLU A 1 428 ? -5.406 -25.963 -7.402 1.00 81.38 428 GLU A O 1
ATOM 3256 N N . GLY A 1 429 ? -3.787 -27.515 -7.426 1.00 80.31 429 GLY A N 1
ATOM 3257 C CA . GLY A 1 429 ? -3.346 -27.276 -6.046 1.00 80.31 429 GLY A CA 1
ATOM 3258 C C . GLY A 1 429 ? -2.717 -25.900 -5.780 1.00 80.31 429 GLY A C 1
ATOM 3259 O O . GLY A 1 429 ? -2.478 -25.565 -4.626 1.00 80.31 429 GLY A O 1
ATOM 3260 N N . ALA A 1 430 ? -2.429 -25.106 -6.816 1.00 82.38 430 ALA A N 1
ATOM 3261 C CA . ALA A 1 430 ? -1.884 -23.756 -6.670 1.00 82.38 430 ALA A CA 1
ATOM 3262 C C . ALA A 1 430 ? -2.951 -22.659 -6.818 1.00 82.38 430 ALA A C 1
ATOM 3264 O O . ALA A 1 430 ? -2.707 -21.534 -6.389 1.00 82.38 430 ALA A O 1
ATOM 3265 N N . ARG A 1 431 ? -4.120 -22.963 -7.406 1.00 85.06 431 ARG A N 1
ATOM 3266 C CA . ARG A 1 431 ? -5.144 -21.975 -7.807 1.00 85.06 431 ARG A CA 1
ATOM 3267 C C . ARG A 1 431 ? -5.668 -21.130 -6.648 1.00 85.06 431 ARG A C 1
ATOM 3269 O O . ARG A 1 431 ? -5.853 -19.930 -6.829 1.00 85.06 431 ARG A O 1
ATOM 3276 N N . ASP A 1 432 ? -5.835 -21.731 -5.475 1.00 85.62 432 ASP A N 1
ATOM 3277 C CA . ASP A 1 432 ? -6.350 -21.040 -4.285 1.00 85.62 432 ASP A CA 1
ATOM 3278 C C . ASP A 1 432 ? -5.306 -20.125 -3.627 1.00 85.62 432 ASP A C 1
ATOM 3280 O O . ASP A 1 432 ? -5.662 -19.223 -2.874 1.00 85.62 432 ASP A O 1
ATOM 3284 N N . HIS A 1 433 ? -4.024 -20.320 -3.953 1.00 83.19 433 HIS A N 1
ATOM 3285 C CA . HIS A 1 433 ? -2.894 -19.678 -3.282 1.00 83.19 433 HIS A CA 1
ATOM 3286 C C . HIS A 1 433 ? -2.137 -18.677 -4.159 1.00 83.19 433 HIS A C 1
ATOM 3288 O O . HIS A 1 433 ? -1.274 -17.961 -3.661 1.00 83.19 433 HIS A O 1
ATOM 3294 N N . ILE A 1 434 ? -2.441 -18.566 -5.458 1.00 84.81 434 ILE A N 1
ATOM 3295 C CA . ILE A 1 434 ? -1.681 -17.689 -6.373 1.00 84.81 434 ILE A CA 1
ATOM 3296 C C . ILE A 1 434 ? -1.712 -16.202 -5.989 1.00 84.81 434 ILE A C 1
ATOM 3298 O O . ILE A 1 434 ? -0.860 -15.435 -6.435 1.00 84.81 434 ILE A O 1
ATOM 3302 N N . PHE A 1 435 ? -2.700 -15.791 -5.192 1.00 84.94 435 PHE A N 1
ATOM 3303 C CA . PHE A 1 435 ? -2.834 -14.427 -4.684 1.00 84.94 435 PHE A CA 1
ATOM 3304 C C . PHE A 1 435 ? -2.331 -14.262 -3.247 1.00 84.94 435 PHE A C 1
ATOM 3306 O O . PHE A 1 435 ? -2.366 -13.142 -2.733 1.00 84.94 435 PHE A O 1
ATOM 3313 N N . ASP A 1 436 ? -1.881 -15.339 -2.602 1.00 75.69 436 ASP A N 1
ATOM 3314 C CA . ASP A 1 436 ? -1.334 -15.277 -1.255 1.00 75.69 436 ASP A CA 1
ATOM 3315 C C . ASP A 1 436 ? 0.046 -14.604 -1.292 1.00 75.69 436 ASP A C 1
ATOM 3317 O O . ASP A 1 436 ? 0.884 -14.940 -2.139 1.00 75.69 436 ASP A O 1
ATOM 3321 N N . PRO A 1 437 ? 0.327 -13.649 -0.388 1.00 72.06 437 PRO A N 1
ATOM 3322 C CA . PRO A 1 437 ? 1.636 -13.017 -0.327 1.00 72.06 437 PRO A CA 1
ATOM 3323 C C . PRO A 1 437 ? 2.756 -14.051 -0.162 1.00 72.06 437 PRO A C 1
ATOM 3325 O O . PRO A 1 437 ? 2.662 -14.952 0.670 1.00 72.06 437 PRO A O 1
ATOM 3328 N N . PHE A 1 438 ? 3.843 -13.877 -0.919 1.00 70.12 438 PHE A N 1
ATOM 3329 C CA . PHE A 1 438 ? 5.044 -14.728 -0.913 1.00 70.12 438 PHE A CA 1
ATOM 3330 C C . PHE A 1 438 ? 4.857 -16.139 -1.492 1.00 70.12 438 PHE A C 1
ATOM 3332 O O . PHE A 1 438 ? 5.823 -16.905 -1.543 1.00 70.12 438 PHE A O 1
ATOM 3339 N N . PHE A 1 439 ? 3.668 -16.486 -1.987 1.00 75.62 439 PHE A N 1
ATOM 3340 C CA . PHE A 1 439 ? 3.459 -17.751 -2.680 1.00 75.62 439 PHE A CA 1
ATOM 3341 C C . PHE A 1 439 ? 4.113 -17.724 -4.069 1.00 75.62 439 PHE A C 1
ATOM 3343 O O . PHE A 1 439 ? 3.873 -16.835 -4.886 1.00 75.62 439 PHE A O 1
ATOM 3350 N N . THR A 1 440 ? 4.964 -18.708 -4.362 1.00 77.19 440 THR A N 1
ATOM 3351 C CA . THR A 1 440 ? 5.616 -18.853 -5.669 1.00 77.19 440 THR A CA 1
ATOM 3352 C C . THR A 1 440 ? 5.899 -20.320 -5.964 1.00 77.19 440 THR A C 1
ATOM 3354 O O . THR A 1 440 ? 6.375 -21.058 -5.106 1.00 77.19 440 THR A O 1
ATOM 3357 N N . THR A 1 441 ? 5.649 -20.741 -7.202 1.00 75.25 441 THR A N 1
ATOM 3358 C CA . THR A 1 441 ? 6.037 -22.066 -7.714 1.00 75.25 441 THR A CA 1
ATOM 3359 C C . THR A 1 441 ? 7.455 -22.073 -8.299 1.00 75.25 441 THR A C 1
ATOM 3361 O O . THR A 1 441 ? 7.990 -23.129 -8.633 1.00 75.25 441 THR A O 1
ATOM 3364 N N . LYS A 1 442 ? 8.094 -20.898 -8.410 1.00 70.38 442 LYS A N 1
ATOM 3365 C CA . LYS A 1 442 ? 9.454 -20.733 -8.945 1.00 70.38 442 LYS A CA 1
ATOM 3366 C C . LYS A 1 442 ? 10.513 -21.098 -7.900 1.00 70.38 442 LYS A C 1
ATOM 3368 O O . LYS A 1 442 ? 10.303 -20.932 -6.700 1.00 70.38 442 LYS A O 1
ATOM 3373 N N . LYS A 1 443 ? 11.694 -21.531 -8.363 1.00 63.50 443 LYS A N 1
ATOM 3374 C CA . LYS A 1 443 ? 12.859 -21.823 -7.502 1.00 63.50 443 LYS A CA 1
ATOM 3375 C C . LYS A 1 443 ? 13.232 -20.615 -6.628 1.00 63.50 443 LYS A C 1
ATOM 3377 O O . LYS A 1 443 ? 13.083 -19.464 -7.048 1.00 63.50 443 LYS A O 1
ATOM 3382 N N . VAL A 1 444 ? 13.769 -20.895 -5.438 1.00 57.16 444 VAL A N 1
ATOM 3383 C CA . VAL A 1 444 ? 14.229 -19.888 -4.465 1.00 57.16 444 VAL A CA 1
ATOM 3384 C C . VAL A 1 444 ? 15.141 -18.861 -5.152 1.00 57.16 444 VAL A C 1
ATOM 3386 O O . VAL A 1 444 ? 16.112 -19.232 -5.806 1.00 57.16 444 VAL A O 1
ATOM 3389 N N . GLY A 1 445 ? 14.794 -17.574 -5.039 1.00 55.41 445 GLY A N 1
ATOM 3390 C CA . GLY A 1 445 ? 15.524 -16.450 -5.645 1.00 55.41 445 GLY A CA 1
ATOM 3391 C C . GLY A 1 445 ? 15.011 -15.972 -7.014 1.00 55.41 445 GLY A C 1
ATOM 3392 O O . GLY A 1 445 ? 15.282 -14.833 -7.383 1.00 55.41 445 GLY A O 1
ATOM 3393 N N . ARG A 1 446 ? 14.217 -16.765 -7.755 1.00 56.34 446 ARG A N 1
ATOM 3394 C CA . ARG A 1 446 ? 13.673 -16.350 -9.071 1.00 56.34 446 ARG A CA 1
ATOM 3395 C C . ARG A 1 446 ? 12.358 -15.575 -8.978 1.00 56.34 446 ARG A C 1
ATOM 3397 O O . ARG A 1 446 ? 12.136 -14.666 -9.770 1.00 56.34 446 ARG A O 1
ATOM 3404 N N . GLY A 1 447 ? 11.500 -15.877 -8.006 1.00 58.78 447 GLY A N 1
ATOM 3405 C CA . GLY A 1 447 ? 10.214 -15.198 -7.810 1.00 58.78 447 GLY A CA 1
ATOM 3406 C C . GLY A 1 447 ? 10.031 -14.775 -6.359 1.00 58.78 447 GLY A C 1
ATOM 3407 O O . GLY A 1 447 ? 10.273 -15.575 -5.464 1.00 58.78 447 GLY A O 1
ATOM 3408 N N . THR A 1 448 ? 9.617 -13.529 -6.123 1.00 62.09 448 THR A N 1
ATOM 3409 C CA . THR A 1 448 ? 9.309 -13.018 -4.773 1.00 62.09 448 THR A CA 1
ATOM 3410 C C . THR A 1 448 ? 7.942 -13.481 -4.266 1.00 62.09 448 THR A C 1
ATOM 3412 O O . THR A 1 448 ? 7.651 -13.341 -3.084 1.00 62.09 448 THR A O 1
ATOM 3415 N N . GLY A 1 449 ? 7.084 -14.001 -5.154 1.00 70.44 449 GLY A N 1
ATOM 3416 C CA . GLY A 1 449 ? 5.710 -14.400 -4.828 1.00 70.44 449 GLY A CA 1
ATOM 3417 C C . GLY A 1 449 ? 4.788 -13.232 -4.465 1.00 70.44 449 GLY A C 1
ATOM 3418 O O . GLY A 1 449 ? 3.732 -13.432 -3.883 1.00 70.44 449 GLY A O 1
ATOM 3419 N N . GLN A 1 450 ? 5.189 -11.993 -4.763 1.00 71.50 450 GLN A N 1
ATOM 3420 C CA . GLN A 1 450 ? 4.427 -10.798 -4.380 1.00 71.50 450 GLN A CA 1
ATOM 3421 C C . GLN A 1 450 ? 3.613 -10.197 -5.530 1.00 71.50 450 GLN A C 1
ATOM 3423 O O . GLN A 1 450 ? 2.647 -9.485 -5.280 1.00 71.50 450 GLN A O 1
ATOM 3428 N N . GLY A 1 451 ? 3.968 -10.479 -6.789 1.00 77.69 451 GLY A N 1
ATOM 3429 C CA . GLY A 1 451 ? 3.414 -9.767 -7.946 1.00 77.69 451 GLY A CA 1
ATOM 3430 C C . GLY A 1 451 ? 1.887 -9.855 -8.078 1.00 77.69 451 GLY A C 1
ATOM 3431 O O . GLY A 1 451 ? 1.224 -8.829 -8.226 1.00 77.69 451 GLY A O 1
ATOM 3432 N N . LEU A 1 452 ? 1.316 -11.062 -7.975 1.00 84.44 452 LEU A N 1
ATOM 3433 C CA . LEU A 1 452 ? -0.137 -11.271 -8.075 1.00 84.44 452 LEU A CA 1
ATOM 3434 C C . LEU A 1 452 ? -0.894 -10.782 -6.834 1.00 84.44 452 LEU A C 1
ATOM 3436 O O . LEU A 1 452 ? -1.986 -10.236 -6.972 1.00 84.44 452 LEU A O 1
ATOM 3440 N N . ALA A 1 453 ? -0.308 -10.913 -5.641 1.00 78.12 453 ALA A N 1
ATOM 3441 C CA . ALA A 1 453 ? -0.875 -10.360 -4.412 1.00 78.12 453 ALA A CA 1
ATOM 3442 C C . ALA A 1 453 ? -0.973 -8.823 -4.486 1.00 78.12 453 ALA A C 1
ATOM 3444 O O . ALA A 1 453 ? -2.015 -8.248 -4.170 1.00 78.12 453 ALA A O 1
ATOM 3445 N N . ILE A 1 454 ? 0.076 -8.161 -4.994 1.00 77.38 454 ILE A N 1
ATOM 3446 C CA . ILE A 1 454 ? 0.084 -6.713 -5.247 1.00 77.38 454 ILE A CA 1
ATOM 3447 C C . ILE A 1 454 ? -0.969 -6.352 -6.297 1.00 77.38 454 ILE A C 1
ATOM 3449 O O . ILE A 1 454 ? -1.767 -5.450 -6.061 1.00 77.38 454 ILE A O 1
ATOM 3453 N N . ALA A 1 455 ? -1.021 -7.067 -7.427 1.00 84.69 455 ALA A N 1
ATOM 3454 C CA . ALA A 1 455 ? -2.012 -6.805 -8.471 1.00 84.69 455 ALA A CA 1
ATOM 3455 C C . ALA A 1 455 ? -3.450 -6.924 -7.935 1.00 84.69 455 ALA A C 1
ATOM 3457 O O . ALA A 1 455 ? -4.283 -6.057 -8.205 1.00 84.69 455 ALA A O 1
ATOM 3458 N N . ARG A 1 456 ? -3.730 -7.944 -7.111 1.00 85.31 456 ARG A N 1
ATOM 3459 C CA . ARG A 1 456 ? -5.033 -8.114 -6.458 1.00 85.31 456 ARG A CA 1
ATOM 3460 C C . ARG A 1 456 ? -5.340 -6.966 -5.505 1.00 85.31 456 ARG A C 1
ATOM 3462 O O . ARG A 1 456 ? -6.436 -6.425 -5.583 1.00 85.31 456 ARG A O 1
ATOM 3469 N N . SER A 1 457 ? -4.392 -6.560 -4.663 1.00 82.88 457 SER A N 1
ATOM 3470 C CA . SER A 1 457 ? -4.618 -5.456 -3.725 1.00 82.88 457 SER A CA 1
ATOM 3471 C C . SER A 1 457 ? -4.854 -4.123 -4.441 1.00 82.88 457 SER A C 1
ATOM 3473 O O . SER A 1 457 ? -5.760 -3.364 -4.097 1.00 82.88 457 SER A O 1
ATOM 3475 N N . VAL A 1 458 ? -4.108 -3.855 -5.515 1.00 85.44 458 VAL A N 1
ATOM 3476 C CA . VAL A 1 458 ? -4.321 -2.661 -6.339 1.00 85.44 458 VAL A CA 1
ATOM 3477 C C . VAL A 1 458 ? -5.710 -2.679 -6.977 1.00 85.44 458 VAL A C 1
ATOM 3479 O O . VAL A 1 458 ? -6.450 -1.706 -6.847 1.00 85.44 458 VAL A O 1
ATOM 3482 N N . VAL A 1 459 ? -6.087 -3.758 -7.662 1.00 88.44 459 VAL A N 1
ATOM 3483 C CA . VAL A 1 459 ? -7.353 -3.806 -8.409 1.00 88.44 459 VAL A CA 1
ATOM 3484 C C . VAL A 1 459 ? -8.557 -3.881 -7.467 1.00 88.44 459 VAL A C 1
ATOM 3486 O O . VAL A 1 459 ? -9.519 -3.137 -7.642 1.00 88.44 459 VAL A O 1
ATOM 3489 N N . VAL A 1 460 ? -8.517 -4.756 -6.462 1.00 88.12 460 VAL A N 1
ATOM 3490 C CA . VAL A 1 460 ? -9.660 -5.044 -5.584 1.00 88.12 460 VAL A CA 1
ATOM 3491 C C . VAL A 1 460 ? -9.724 -4.066 -4.414 1.00 88.12 460 VAL A C 1
ATOM 3493 O O . VAL A 1 460 ? -10.751 -3.416 -4.234 1.00 88.12 460 VAL A O 1
ATOM 3496 N N . ASP A 1 461 ? -8.644 -3.906 -3.647 1.00 82.81 461 ASP A N 1
ATOM 3497 C CA . ASP A 1 461 ? -8.695 -3.120 -2.407 1.00 82.81 461 ASP A CA 1
ATOM 3498 C C . ASP A 1 461 ? -8.689 -1.615 -2.697 1.00 82.81 461 ASP A C 1
ATOM 3500 O O . ASP A 1 461 ? -9.482 -0.866 -2.122 1.00 82.81 461 ASP A O 1
ATOM 3504 N N . LYS A 1 462 ? -7.818 -1.158 -3.611 1.00 82.81 462 LYS A N 1
ATOM 3505 C CA . LYS A 1 462 ? -7.682 0.279 -3.917 1.00 82.81 462 LYS A CA 1
ATOM 3506 C C . LYS A 1 462 ? -8.712 0.789 -4.918 1.00 82.81 462 LYS A C 1
ATOM 3508 O O . LYS A 1 462 ? -9.260 1.869 -4.715 1.00 82.81 462 LYS A O 1
ATOM 3513 N N . HIS A 1 463 ? -8.977 0.037 -5.985 1.00 87.56 463 HIS A N 1
ATOM 3514 C CA . HIS A 1 463 ? -9.873 0.481 -7.060 1.00 87.56 463 HIS A CA 1
ATOM 3515 C C . HIS A 1 463 ? -11.283 -0.109 -6.976 1.00 87.56 463 HIS A C 1
ATOM 3517 O O . HIS A 1 463 ? -12.123 0.238 -7.801 1.00 87.56 463 HIS A O 1
ATOM 3523 N N . ARG A 1 464 ? -11.574 -0.981 -5.996 1.00 88.06 464 ARG A N 1
ATOM 3524 C CA . ARG A 1 464 ? -12.879 -1.663 -5.859 1.00 88.06 464 ARG A CA 1
ATOM 3525 C C . ARG A 1 464 ? -13.309 -2.394 -7.136 1.00 88.06 464 ARG A C 1
ATOM 3527 O O . ARG A 1 464 ? -14.496 -2.492 -7.445 1.00 88.06 464 ARG A O 1
ATOM 3534 N N . GLY A 1 465 ? -12.326 -2.865 -7.892 1.00 89.38 465 GLY A N 1
ATOM 3535 C CA . GLY A 1 465 ? -12.492 -3.630 -9.112 1.00 89.38 465 GLY A CA 1
ATOM 3536 C C . GLY A 1 465 ? -12.557 -5.130 -8.855 1.00 89.38 465 GLY A C 1
ATOM 3537 O O . GLY A 1 465 ? -12.808 -5.605 -7.748 1.00 89.38 465 GLY A O 1
ATOM 3538 N N . THR A 1 466 ? -12.311 -5.909 -9.902 1.00 92.50 466 THR A N 1
ATOM 3539 C CA . THR A 1 466 ? -12.228 -7.370 -9.825 1.00 92.50 466 THR A CA 1
ATOM 3540 C C . THR A 1 466 ? -11.021 -7.855 -10.610 1.00 92.50 466 THR A C 1
ATOM 3542 O O . THR A 1 466 ? -10.832 -7.450 -11.754 1.00 92.50 466 THR A O 1
ATOM 3545 N N . LEU A 1 467 ? -10.225 -8.732 -9.998 1.00 92.12 467 LEU A N 1
ATOM 3546 C CA . LEU A 1 467 ? -9.166 -9.487 -10.661 1.00 92.12 467 LEU A CA 1
ATOM 3547 C C . LEU A 1 467 ? -9.539 -10.970 -10.607 1.00 92.12 467 LEU A C 1
ATOM 3549 O O . LEU A 1 467 ? -9.551 -11.563 -9.529 1.00 92.12 467 LEU A O 1
ATOM 3553 N N . ALA A 1 468 ? -9.875 -11.544 -11.757 1.00 92.12 468 ALA A N 1
ATOM 3554 C CA . ALA A 1 468 ? -10.210 -12.958 -11.912 1.00 92.12 468 ALA A CA 1
ATOM 3555 C C . ALA A 1 468 ? -9.233 -13.633 -12.880 1.00 92.12 468 ALA A C 1
ATOM 3557 O O . ALA A 1 468 ? -8.507 -12.952 -13.603 1.00 92.12 468 ALA A O 1
ATOM 3558 N N . PHE A 1 469 ? -9.216 -14.963 -12.908 1.00 92.81 469 PHE A N 1
ATOM 3559 C CA . PHE A 1 469 ? -8.425 -15.710 -13.877 1.00 92.81 469 PHE A CA 1
ATOM 3560 C C . PHE A 1 469 ? -9.173 -16.943 -14.377 1.00 92.81 469 PHE A C 1
ATOM 3562 O O . PHE A 1 469 ? -9.974 -17.535 -13.656 1.00 92.81 469 PHE A O 1
ATOM 3569 N N . GLU A 1 470 ? -8.869 -17.332 -15.605 1.00 91.44 470 GLU A N 1
ATOM 3570 C CA . GLU A 1 470 ? -9.317 -18.565 -16.242 1.00 91.44 470 GLU A CA 1
ATOM 3571 C C . GLU A 1 470 ? -8.070 -19.307 -16.716 1.00 91.44 470 GLU A C 1
ATOM 3573 O O . GLU A 1 470 ? -7.175 -18.706 -17.305 1.00 91.44 470 GLU A O 1
ATOM 3578 N N . THR A 1 471 ? -7.945 -20.595 -16.407 1.00 90.12 471 THR A N 1
ATOM 3579 C CA . THR A 1 471 ? -6.718 -21.348 -16.694 1.00 90.12 471 THR A CA 1
ATOM 3580 C C . THR A 1 471 ? -7.038 -22.763 -17.138 1.00 90.12 471 THR A C 1
ATOM 3582 O O . THR A 1 471 ? -7.882 -23.436 -16.544 1.00 90.12 471 THR A O 1
ATOM 3585 N N . GLU A 1 472 ? -6.331 -23.226 -18.163 1.00 85.00 472 GLU A N 1
ATOM 3586 C CA . GLU A 1 472 ? -6.366 -24.612 -18.610 1.00 85.00 472 GLU A CA 1
ATOM 3587 C C . GLU A 1 472 ? -4.932 -25.139 -18.706 1.00 85.00 472 GLU A C 1
ATOM 3589 O O . GLU A 1 472 ? -4.074 -24.565 -19.385 1.00 85.00 472 GLU A O 1
ATOM 3594 N N . LEU A 1 473 ? -4.672 -26.242 -17.999 1.00 81.94 473 LEU A N 1
ATOM 3595 C CA . LEU A 1 473 ? -3.354 -26.864 -17.959 1.00 81.94 473 LEU A CA 1
ATOM 3596 C C . LEU A 1 473 ? -2.977 -27.380 -19.358 1.00 81.94 473 LEU A C 1
ATOM 3598 O O . LEU A 1 473 ? -3.767 -28.032 -20.032 1.00 81.94 473 LEU A O 1
ATOM 3602 N N . GLY A 1 474 ? -1.762 -27.080 -19.793 1.00 76.88 474 GLY A N 1
ATOM 3603 C CA . GLY A 1 474 ? -1.256 -27.294 -21.143 1.00 76.88 474 GLY A CA 1
ATOM 3604 C C . GLY A 1 474 ? -1.624 -26.215 -22.170 1.00 76.88 474 GLY A C 1
ATOM 3605 O O . GLY A 1 474 ? -0.979 -26.189 -23.214 1.00 76.88 474 GLY A O 1
ATOM 3606 N N . LYS A 1 475 ? -2.599 -25.327 -21.910 1.00 82.75 475 LYS A N 1
ATOM 3607 C CA . LYS A 1 475 ? -3.035 -24.305 -22.887 1.00 82.75 475 LYS A CA 1
ATOM 3608 C C . LYS A 1 475 ? -2.680 -22.874 -22.497 1.00 82.75 475 LYS A C 1
ATOM 3610 O O . LYS A 1 475 ? -2.284 -22.110 -23.368 1.00 82.75 475 LYS A O 1
ATOM 3615 N N . GLY A 1 476 ? -2.802 -22.505 -21.221 1.00 87.06 476 GLY A N 1
ATOM 3616 C CA . GLY A 1 476 ? -2.472 -21.152 -20.764 1.00 87.06 476 GLY A CA 1
ATOM 3617 C C . GLY A 1 476 ? -3.393 -20.612 -19.676 1.00 87.06 476 GLY A C 1
ATOM 3618 O O . GLY A 1 476 ? -4.190 -21.336 -19.080 1.00 87.06 476 GLY A O 1
ATOM 3619 N N . THR A 1 477 ? -3.235 -19.322 -19.380 1.00 90.69 477 THR A N 1
ATOM 3620 C CA . THR A 1 477 ? -4.015 -18.604 -18.364 1.00 90.69 477 THR A CA 1
ATOM 3621 C C . THR A 1 477 ? -4.381 -17.217 -18.864 1.00 90.69 477 THR A C 1
ATOM 3623 O O . THR A 1 477 ? -3.522 -16.507 -19.379 1.00 90.69 477 THR A O 1
ATOM 3626 N N . THR A 1 478 ? -5.623 -16.817 -18.626 1.00 92.88 478 THR A N 1
ATOM 3627 C CA . THR A 1 478 ? -6.149 -15.482 -18.899 1.00 92.88 478 THR A CA 1
ATOM 3628 C C . THR A 1 478 ? -6.445 -14.788 -17.580 1.00 92.88 478 THR A C 1
ATOM 3630 O O . THR A 1 478 ? -7.187 -15.320 -16.757 1.00 92.88 478 THR A O 1
ATOM 3633 N N . PHE A 1 479 ? -5.883 -13.597 -17.372 1.00 94.00 479 PHE A N 1
ATOM 3634 C CA . PHE A 1 479 ? -6.212 -12.733 -16.237 1.00 94.00 479 PHE A CA 1
ATOM 3635 C C . PHE A 1 479 ? -7.173 -11.629 -16.682 1.00 94.00 479 PHE A C 1
ATOM 3637 O O . PHE A 1 479 ? -6.907 -10.910 -17.639 1.00 94.00 479 PHE A O 1
ATOM 3644 N N . ASN A 1 480 ? -8.275 -11.477 -15.953 1.00 94.06 480 ASN A N 1
ATOM 3645 C CA . ASN A 1 480 ? -9.346 -10.529 -16.229 1.00 94.06 480 ASN A CA 1
ATOM 3646 C C . ASN A 1 480 ? -9.339 -9.417 -15.170 1.00 94.06 480 ASN A C 1
ATOM 3648 O O . ASN A 1 480 ? -9.707 -9.664 -14.018 1.00 94.06 480 ASN A O 1
ATOM 3652 N N . ILE A 1 481 ? -8.953 -8.197 -15.557 1.00 92.94 481 ILE A N 1
ATOM 3653 C CA . ILE A 1 481 ? -9.029 -6.994 -14.711 1.00 92.94 481 ILE A CA 1
ATOM 3654 C C . ILE A 1 481 ? -10.285 -6.200 -15.074 1.00 92.94 481 ILE A C 1
ATOM 3656 O O . ILE A 1 481 ? -10.508 -5.873 -16.236 1.00 92.94 481 ILE A O 1
ATOM 3660 N N . ARG A 1 482 ? -11.098 -5.850 -14.074 1.00 92.00 482 ARG A N 1
ATOM 3661 C CA . ARG A 1 482 ? -12.270 -4.977 -14.223 1.00 92.00 482 ARG A CA 1
ATOM 3662 C C . ARG A 1 482 ? -12.168 -3.816 -13.247 1.00 92.00 482 ARG A C 1
ATOM 3664 O O . ARG A 1 482 ? -12.001 -4.053 -12.054 1.00 92.00 482 ARG A O 1
ATOM 3671 N N . LEU A 1 483 ? -12.302 -2.587 -13.738 1.00 89.44 483 LEU A N 1
ATOM 3672 C CA . LEU A 1 483 ? -12.289 -1.369 -12.925 1.00 89.44 483 LEU A CA 1
ATOM 3673 C C . LEU A 1 483 ? -13.651 -0.660 -13.010 1.00 89.44 483 LEU A C 1
ATOM 3675 O O . LEU A 1 483 ? -14.238 -0.616 -14.093 1.00 89.44 483 LEU A O 1
ATOM 3679 N N . PRO A 1 484 ? -14.175 -0.114 -11.900 1.00 86.06 484 PRO A N 1
ATOM 3680 C CA . PRO A 1 484 ? -15.385 0.695 -11.934 1.00 86.06 484 PRO A CA 1
ATOM 3681 C C . PRO A 1 484 ? -15.092 2.064 -12.564 1.00 86.06 484 PRO A C 1
ATOM 3683 O O . PRO A 1 484 ? -14.166 2.756 -12.152 1.00 86.06 484 PRO A O 1
ATOM 3686 N N . ILE A 1 485 ? -15.908 2.478 -13.534 1.00 83.56 485 ILE A N 1
ATOM 3687 C CA . ILE A 1 485 ? -15.850 3.824 -14.118 1.00 83.56 485 ILE A CA 1
ATOM 3688 C C . ILE A 1 485 ? -16.871 4.691 -13.364 1.00 83.56 485 ILE A C 1
ATOM 3690 O O . ILE A 1 485 ? -18.079 4.445 -13.442 1.00 83.56 485 ILE A O 1
ATOM 3694 N N . GLU A 1 486 ? -16.407 5.677 -12.585 1.00 65.19 486 GLU A N 1
ATOM 3695 C CA . GLU A 1 486 ? -17.295 6.646 -11.924 1.00 65.19 486 GLU A CA 1
ATOM 3696 C C . GLU A 1 486 ? -18.039 7.467 -12.993 1.00 65.19 486 GLU A C 1
ATOM 3698 O O . GLU A 1 486 ? -17.488 8.373 -13.605 1.00 65.19 486 GLU A O 1
ATOM 3703 N N . GLY A 1 487 ? -19.302 7.108 -13.242 1.00 50.75 487 GLY A N 1
ATOM 3704 C CA . GLY A 1 487 ? -20.134 7.690 -14.304 1.00 50.75 487 GLY A CA 1
ATOM 3705 C C . GLY A 1 487 ? -21.352 6.844 -14.693 1.00 50.75 487 GLY A C 1
ATOM 3706 O O . GLY A 1 487 ? -22.310 7.376 -15.245 1.00 50.75 487 GLY A O 1
ATOM 3707 N N . VAL A 1 488 ? -21.386 5.558 -14.317 1.00 42.28 488 VAL A N 1
ATOM 3708 C CA . VAL A 1 488 ? -22.576 4.695 -14.447 1.00 42.28 488 VAL A CA 1
ATOM 3709 C C . VAL A 1 488 ? -22.888 4.040 -13.089 1.00 42.28 488 VAL A C 1
ATOM 3711 O O . VAL A 1 488 ? -22.426 2.950 -12.770 1.00 42.28 488 VAL A O 1
ATOM 3714 N N . ARG A 1 489 ? -23.657 4.730 -12.232 1.00 38.38 489 ARG A N 1
ATOM 3715 C CA . ARG A 1 489 ? -24.356 4.124 -11.068 1.00 38.38 489 ARG A CA 1
ATOM 3716 C C . ARG A 1 489 ? -25.415 3.129 -11.592 1.00 38.38 489 ARG A C 1
ATOM 3718 O O . ARG A 1 489 ? -26.008 3.409 -12.622 1.00 38.38 489 ARG A O 1
ATOM 3725 N N . ALA A 1 490 ? -25.807 2.028 -10.947 1.00 38.44 490 ALA A N 1
ATOM 3726 C CA . ALA A 1 490 ? -25.502 1.427 -9.651 1.00 38.44 490 ALA A CA 1
ATOM 3727 C C . ALA A 1 490 ? -26.030 -0.032 -9.628 1.00 38.44 490 ALA A C 1
ATOM 3729 O O . ALA A 1 490 ? -26.955 -0.360 -10.361 1.00 38.44 490 ALA A O 1
ATOM 3730 N N . ALA A 1 491 ? -25.482 -0.836 -8.711 1.00 42.31 491 ALA A N 1
ATOM 3731 C CA . ALA A 1 491 ? -26.107 -1.951 -7.985 1.00 42.31 491 ALA A CA 1
ATOM 3732 C C . ALA A 1 491 ? -26.927 -3.016 -8.753 1.00 42.31 491 ALA A C 1
ATOM 3734 O O . ALA A 1 491 ? -28.067 -2.809 -9.160 1.00 42.31 491 ALA A O 1
ATOM 3735 N N . SER A 1 492 ? -26.440 -4.256 -8.704 1.00 32.41 492 SER A N 1
ATOM 3736 C CA . SER A 1 492 ? -27.318 -5.394 -8.412 1.00 32.41 492 SER A CA 1
ATOM 3737 C C . SER A 1 492 ? -26.629 -6.333 -7.421 1.00 32.41 492 SER A C 1
ATOM 3739 O O . SER A 1 492 ? -25.479 -6.708 -7.654 1.00 32.41 492 SER A O 1
ATOM 3741 N N . PRO A 1 493 ? -27.284 -6.696 -6.304 1.00 50.12 493 PRO A N 1
ATOM 3742 C CA . PRO A 1 493 ? -26.808 -7.763 -5.442 1.00 50.12 493 PRO A CA 1
ATOM 3743 C C . PRO A 1 493 ? -27.100 -9.085 -6.156 1.00 50.12 493 PRO A C 1
ATOM 3745 O O . PRO A 1 493 ? -28.255 -9.384 -6.457 1.00 50.12 493 PRO A O 1
ATOM 3748 N N . VAL A 1 494 ? -26.070 -9.870 -6.462 1.00 41.16 494 VAL A N 1
ATOM 3749 C CA . VAL A 1 494 ? -26.293 -11.225 -6.971 1.00 41.16 494 VAL A CA 1
ATOM 3750 C C . VAL A 1 494 ? -26.683 -12.113 -5.795 1.00 41.16 494 VAL A C 1
ATOM 3752 O O . VAL A 1 494 ? -25.941 -12.267 -4.825 1.00 41.16 494 VAL A O 1
ATOM 3755 N N . CYS A 1 495 ? -27.907 -12.623 -5.905 1.00 35.78 495 CYS A N 1
ATOM 3756 C CA . CYS A 1 495 ? -28.549 -13.608 -5.058 1.00 35.78 495 CYS A CA 1
ATOM 3757 C C . CYS A 1 495 ? -27.687 -14.849 -4.813 1.00 35.78 495 CYS A C 1
ATOM 3759 O O . CYS A 1 495 ? -27.042 -15.372 -5.719 1.00 35.78 495 CYS A O 1
ATOM 3761 N N . ALA A 1 496 ? -27.810 -15.364 -3.592 1.00 32.97 496 ALA A N 1
ATOM 3762 C CA . ALA A 1 496 ? -27.622 -16.770 -3.290 1.00 32.97 496 ALA A CA 1
ATOM 3763 C C . ALA A 1 496 ? -28.643 -17.627 -4.060 1.00 32.97 496 ALA A C 1
ATOM 3765 O O . ALA A 1 496 ? -29.833 -17.294 -4.079 1.00 32.97 496 ALA A O 1
ATOM 3766 N N . ALA A 1 497 ? -28.170 -18.734 -4.629 1.00 36.75 497 ALA A N 1
ATOM 3767 C CA . ALA A 1 497 ? -28.916 -19.970 -4.841 1.00 36.75 497 ALA A CA 1
ATOM 3768 C C . ALA A 1 497 ? -27.925 -21.137 -4.817 1.00 36.75 497 ALA A C 1
ATOM 3770 O O . ALA A 1 497 ? -26.896 -21.027 -5.522 1.00 36.75 497 ALA A O 1
#

pLDDT: mean 72.91, std 15.77, range [32.41, 96.5]

Sequence (497 aa):
MPSAPPPPPPSSPSSSEPVENDLLQRTHSGLLRACDIVFGTIAVALAVLGIWLFAAGEIRLLTLVALWSFPVFNSGWSALTRRRDRVIADLTRCAVSLPIALYLYVAEAGMLEKLWVPALMMPVGTALSVGIATRRGLFGYLASFVYAVGLQGASVVSHGRFDVDSFDDSLGILLTGCIISMMAARLGHTLEEARRQRDSARAQTDRAEVTLQQLTERSQELTTAIRSLHDEMEHRMRVEIELRQAQKLESVGRLAAGVAHEINTPVQFVTDSIQFVRSGVAEVFDVVDKLEVVQRSVLEGAPSRDAAARAADVRDSADLAYLAENVPIALDRALAGLDRVATIVRSMRVFAHPDSAEMGDADLNQAIESTLTIAHNEYRYVADLETDLGDLPPVRCYIGELNQAILNIVVNAAHAIEDVVAGAGIPEGARDHIFDPFFTTKKVGRGTGQGLAIARSVVVDKHRGTLAFETELGKGTTFNIRLPIEGVRAASPVCAA

Radius of gyration: 61.26 Å; Cα contacts (8 Å, |Δi|>4): 424; chains: 1; bounding box: 114×57×182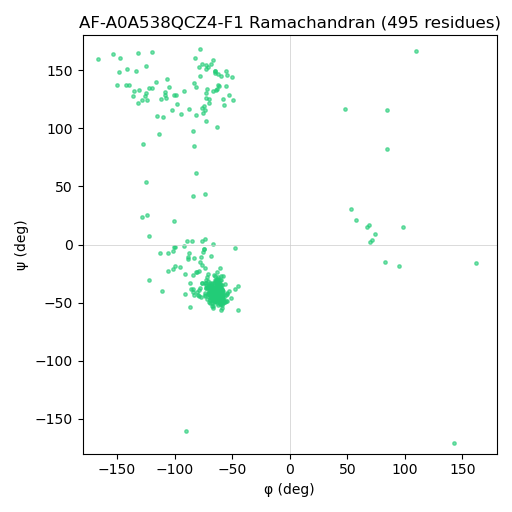 Å